Protein AF-A0A5Q4GK73-F1 (afdb_monomer_lite)

Foldseek 3Di:
DDDDDDPDDDPPPDDPPPVVLVVVPPPAPPDQKWKKKWFWADEQWKIKIKIKTFFQDPQLLDAWKFWFAPQWTDIAHDDFLPPLPPGRHFFHKKKKKKWAQPLAFLCQFQPCQQFFAAQAPPPPRNDALVVQLPQCCRNVVVVHRGAGTAGCQQAPDARLDHDLRRGDDPVVQVVCLVSRHKMKMWMDTLHQCALQQFIFIWIHHNGTGGADWFGFKDFWDADTNGGTQKFFACQQPPLRFDFQVLCSVPVPLAPSQNRPVCCVVCGVPGRHSAAEPVGMDGDDCVRQNDHRGIGRRMYGDHIDHPRGQKRKHWDDDPRMIIMMIMGTQCPVGSRDDHHDAQGKMWMKMKIDSGGPPQRIFIFFTAIEHRDDDCVRVVHDNLRYDYHHYDDDDDDPRVPTDMDITMTGRQASNHSNCCCDPVNVCNVCSSVSNHHCCVPPVPDRSVNNVVNSSPD

pLDDT: mean 89.66, std 16.91, range [24.12, 98.88]

Sequence (455 aa):
MAGFAGVGTWIGFAPPRDEKVLRVHQWLPEELVVDLQVQTAFNDREIFLRFQWDQPHPGGWYHDLLVFQHGRWQRYSAPAPWVVQGQSGFHEDRLSFMLDDGSVKGFANFAGWLTQHAGIRSNPDAVSREEVQAHPWLGQTLGRSDLRKYLPQSREGLWWAGAWDQVRPQQELERLKADGVFLDLIIWRAHRGNAMEYGTDHWILDYRHTDQGTIAYRGQSWDESEGPQYMFDPEVVRRGALDIHKIYENPLNYRQDLFYRDRANWLGEHEPYFLHEDFLVPFDPEIAQWEGAAIPATVLRMPEGSVGAWRARGIWQDGQWIVEMSRKLDTEHDDDKQLQPGGIYTWSPAVHHGSNRRWHWVAYPYQLGLGPSAEQAGVEPQQYVRAVPFSGDSPAWDSIPSKTIPLIYPGIIDWTWLTSENHHGYREVREDALSIWDWHDEDPQRLAELFLMLK

Structure (mmCIF, N/CA/C/O backbone):
data_AF-A0A5Q4GK73-F1
#
_entry.id   AF-A0A5Q4GK73-F1
#
loop_
_atom_site.group_PDB
_atom_site.id
_atom_site.type_symbol
_atom_site.label_atom_id
_atom_site.label_alt_id
_atom_site.label_comp_id
_atom_site.label_asym_id
_atom_site.label_entity_id
_atom_site.label_seq_id
_atom_site.pdbx_PDB_ins_code
_atom_site.Cartn_x
_atom_site.Cartn_y
_atom_site.Cartn_z
_atom_site.occupancy
_atom_site.B_iso_or_equiv
_atom_site.auth_seq_id
_atom_site.auth_comp_id
_atom_site.auth_asym_id
_atom_site.auth_atom_id
_atom_site.pdbx_PDB_model_num
ATOM 1 N N . MET A 1 1 ? -50.775 10.727 26.004 1.00 35.53 1 MET A N 1
ATOM 2 C CA . MET A 1 1 ? -51.112 12.001 25.324 1.00 35.53 1 MET A CA 1
ATOM 3 C C . MET A 1 1 ? -50.297 13.081 26.017 1.00 35.53 1 MET A C 1
ATOM 5 O O . MET A 1 1 ? -50.452 13.183 27.220 1.00 35.53 1 MET A O 1
ATOM 9 N N . ALA A 1 2 ? -49.366 13.834 25.442 1.00 27.62 2 ALA A N 1
ATOM 10 C CA . ALA A 1 2 ? -48.921 14.131 24.076 1.00 27.62 2 ALA A CA 1
ATOM 11 C C . ALA A 1 2 ? -47.399 13.825 23.988 1.00 27.62 2 ALA A C 1
ATOM 13 O O . ALA A 1 2 ? -46.749 13.792 25.022 1.00 27.62 2 ALA A O 1
ATOM 14 N N . GLY A 1 3 ? -46.752 13.484 22.873 1.00 25.59 3 GLY A N 1
ATOM 15 C CA . GLY A 1 3 ? -46.883 13.993 21.510 1.00 25.59 3 GLY A CA 1
ATOM 16 C C . GLY A 1 3 ? -45.679 14.896 21.199 1.00 25.59 3 GLY A C 1
ATOM 17 O O . GLY A 1 3 ? -45.853 16.105 21.115 1.00 25.59 3 GLY A O 1
ATOM 18 N N . PHE A 1 4 ? -44.468 14.329 21.092 1.00 28.77 4 PHE A N 1
ATOM 19 C CA . PHE A 1 4 ? -43.287 15.033 20.573 1.00 28.77 4 PHE A CA 1
ATOM 20 C C . PHE A 1 4 ? -43.313 14.955 19.045 1.00 28.77 4 PHE A C 1
ATOM 22 O O . PHE A 1 4 ? -43.225 13.870 18.474 1.00 28.77 4 PHE A O 1
ATOM 29 N N . ALA A 1 5 ? -43.484 16.104 18.396 1.00 28.97 5 ALA A N 1
ATOM 30 C CA . ALA A 1 5 ? -43.473 16.251 16.950 1.00 28.97 5 ALA A CA 1
ATOM 31 C C . ALA A 1 5 ? -42.197 16.987 16.510 1.00 28.97 5 ALA A C 1
ATOM 33 O O . ALA A 1 5 ? -41.953 18.104 16.952 1.00 28.97 5 ALA A O 1
ATOM 34 N N . GLY A 1 6 ? -41.434 16.332 15.629 1.00 26.20 6 GLY A N 1
ATOM 35 C CA . GLY A 1 6 ? -40.721 16.913 14.485 1.00 26.20 6 GLY A CA 1
ATOM 36 C C . GLY A 1 6 ? -39.629 17.955 14.732 1.00 26.20 6 GLY A C 1
ATOM 37 O O . GLY A 1 6 ? -39.913 19.148 14.780 1.00 26.20 6 GLY A O 1
ATOM 38 N N . VAL A 1 7 ? -38.365 17.523 14.678 1.00 30.50 7 VAL A N 1
ATOM 39 C CA . VAL A 1 7 ? -37.250 18.384 14.250 1.00 30.50 7 VAL A CA 1
ATOM 40 C C . VAL A 1 7 ? -36.969 18.056 12.784 1.00 30.50 7 VAL A C 1
ATOM 42 O O . VAL A 1 7 ? -36.183 17.174 12.461 1.00 30.50 7 VAL A O 1
ATOM 45 N N . GLY A 1 8 ? -37.713 18.712 11.896 1.00 25.25 8 GLY A N 1
ATOM 46 C CA . GLY A 1 8 ? -37.496 18.674 10.455 1.00 25.25 8 GLY A CA 1
ATOM 47 C C . GLY A 1 8 ? -36.716 19.901 9.983 1.00 25.25 8 GLY A C 1
ATOM 48 O O . GLY A 1 8 ? -36.991 21.018 10.412 1.00 25.25 8 GLY A O 1
ATOM 49 N N . THR A 1 9 ? -35.796 19.652 9.048 1.00 29.17 9 THR A N 1
ATOM 50 C CA . THR A 1 9 ? -35.299 20.567 8.001 1.00 29.17 9 THR A CA 1
ATOM 51 C C . THR A 1 9 ? -34.646 21.886 8.427 1.00 29.17 9 THR A C 1
ATOM 53 O O . THR A 1 9 ? -35.317 22.902 8.567 1.00 29.17 9 THR A O 1
ATOM 56 N N . TRP A 1 10 ? -33.309 21.899 8.426 1.00 24.84 10 TRP A N 1
ATOM 57 C CA . TRP A 1 10 ? -32.500 23.097 8.157 1.00 24.84 10 TRP A CA 1
ATOM 58 C C . TRP A 1 10 ? -31.378 22.758 7.163 1.00 24.84 10 TRP A C 1
ATOM 60 O O . TRP A 1 10 ? -30.198 22.751 7.495 1.00 24.84 10 TRP A O 1
ATOM 70 N N . ILE A 1 11 ? -31.762 22.445 5.922 1.00 32.88 11 ILE A N 1
ATOM 71 C CA . ILE A 1 11 ? -30.875 22.573 4.759 1.00 32.88 11 ILE A CA 1
ATOM 72 C C . ILE A 1 11 ? -31.199 23.935 4.160 1.00 32.88 11 ILE A C 1
ATOM 74 O O . ILE A 1 11 ? -32.281 24.138 3.614 1.00 32.88 11 ILE A O 1
ATOM 78 N N . GLY A 1 12 ? -30.289 24.887 4.303 1.00 28.30 12 GLY A N 1
ATOM 79 C CA . GLY A 1 12 ? -30.524 26.229 3.797 1.00 28.30 12 GLY A CA 1
ATOM 80 C C . GLY A 1 12 ? -29.383 27.162 4.121 1.00 28.30 12 GLY A C 1
ATOM 81 O O . GLY A 1 12 ? -29.591 28.083 4.884 1.00 28.30 12 GLY A O 1
ATOM 82 N N . PHE A 1 13 ? -28.195 26.857 3.600 1.00 24.12 13 PHE A N 1
ATOM 83 C CA . PHE A 1 13 ? -27.192 27.789 3.072 1.00 24.12 13 PHE A CA 1
ATOM 84 C C . PHE A 1 13 ? -26.038 26.919 2.561 1.00 24.12 13 PHE A C 1
ATOM 86 O O . PHE A 1 13 ? -25.031 26.726 3.234 1.00 24.12 13 PHE A O 1
ATOM 93 N N . ALA A 1 14 ? -26.216 26.335 1.373 1.00 28.94 14 ALA A N 1
ATOM 94 C CA . ALA A 1 14 ? -25.060 25.896 0.606 1.00 28.94 14 ALA A CA 1
ATOM 95 C C . ALA A 1 14 ? -24.263 27.168 0.264 1.00 28.94 14 ALA A C 1
ATOM 97 O O . ALA A 1 14 ? -24.859 28.093 -0.309 1.00 28.94 14 ALA A O 1
ATOM 98 N N . PRO A 1 15 ? -22.975 27.280 0.633 1.00 28.14 15 PRO A N 1
ATOM 99 C CA . PRO A 1 15 ? -22.150 28.363 0.123 1.00 28.14 15 PRO A CA 1
ATOM 100 C C . PRO A 1 15 ? -22.179 28.319 -1.416 1.00 28.14 15 PRO A C 1
ATOM 102 O O . PRO A 1 15 ? -22.385 27.248 -2.001 1.00 28.14 15 PRO A O 1
ATOM 105 N N . PRO A 1 16 ? -22.061 29.473 -2.093 1.00 26.88 16 PRO A N 1
ATOM 106 C CA . PRO A 1 16 ? -22.139 29.522 -3.545 1.00 26.88 16 PRO A CA 1
ATOM 107 C C . PRO A 1 16 ? -21.134 28.536 -4.142 1.00 26.88 16 PRO A C 1
ATOM 109 O O . PRO A 1 16 ? -19.975 28.509 -3.736 1.00 26.88 16 PRO A O 1
ATOM 112 N N . ARG A 1 17 ? -21.605 27.720 -5.095 1.00 38.94 17 ARG A N 1
ATOM 113 C CA . ARG A 1 17 ? -20.777 26.845 -5.933 1.00 38.94 17 ARG A CA 1
ATOM 114 C C . ARG A 1 17 ? -19.777 27.718 -6.685 1.00 38.94 17 ARG A C 1
ATOM 116 O O . ARG A 1 17 ? -20.075 28.208 -7.772 1.00 38.94 17 ARG A O 1
ATOM 123 N N . ASP A 1 18 ? -18.626 27.975 -6.084 1.00 31.75 18 ASP A N 1
ATOM 124 C CA . ASP A 1 18 ? -17.576 28.741 -6.731 1.00 31.75 18 ASP A CA 1
ATOM 125 C C . ASP A 1 18 ? -16.887 27.820 -7.742 1.00 31.75 18 ASP A C 1
ATOM 127 O O . ASP A 1 18 ? -16.020 27.011 -7.407 1.00 31.75 18 ASP A O 1
ATOM 131 N N . GLU A 1 19 ? -17.308 27.912 -9.007 1.00 33.81 19 GLU A N 1
ATOM 132 C CA . GLU A 1 19 ? -16.742 27.154 -10.131 1.00 33.81 19 GLU A CA 1
ATOM 133 C C . GLU A 1 19 ? -15.212 27.298 -10.246 1.00 33.81 19 GLU A C 1
ATOM 135 O O . GLU A 1 19 ? -14.574 26.515 -10.950 1.00 33.81 19 GLU A O 1
ATOM 140 N N . LYS A 1 20 ? -14.593 28.282 -9.578 1.00 32.28 20 LYS A N 1
ATOM 141 C CA . LYS A 1 20 ? -13.135 28.448 -9.554 1.00 32.28 20 LYS A CA 1
ATOM 142 C C . LYS A 1 20 ? -12.406 27.456 -8.648 1.00 32.28 20 LYS A C 1
ATOM 144 O O . LYS A 1 20 ? -11.287 27.090 -9.002 1.00 32.28 20 LYS A O 1
ATOM 149 N N . VAL A 1 21 ? -13.007 26.981 -7.554 1.00 37.19 21 VAL A N 1
ATOM 150 C CA . VAL A 1 21 ? -12.372 25.976 -6.672 1.00 37.19 21 VAL A CA 1
ATOM 151 C C . VAL A 1 21 ? -12.308 24.613 -7.376 1.00 37.19 21 VAL A C 1
ATOM 153 O O . VAL A 1 21 ? -11.301 23.913 -7.305 1.00 37.19 21 VAL A O 1
ATOM 156 N N . LEU A 1 22 ? -13.308 24.307 -8.210 1.00 34.94 22 LEU A N 1
ATOM 157 C CA . LEU A 1 22 ? -13.342 23.101 -9.048 1.00 34.94 22 LEU A CA 1
ATOM 158 C C . LEU A 1 22 ? -12.322 23.110 -10.204 1.00 34.94 22 LEU A C 1
ATOM 160 O O . LEU A 1 22 ? -11.989 22.055 -10.739 1.00 34.94 22 LEU A O 1
ATOM 164 N N . ARG A 1 23 ? -11.777 24.271 -10.598 1.00 32.06 23 ARG A N 1
ATOM 165 C CA . ARG A 1 23 ? -10.840 24.366 -11.738 1.00 32.06 23 ARG A CA 1
ATOM 166 C C . ARG A 1 23 ? -9.392 23.994 -11.415 1.00 32.06 23 ARG A C 1
ATOM 168 O O . ARG A 1 23 ? -8.597 23.888 -12.345 1.00 32.06 23 ARG A O 1
ATOM 175 N N . VAL A 1 24 ? -9.029 23.774 -10.149 1.00 38.16 24 VAL A N 1
ATOM 176 C CA . VAL A 1 24 ? -7.639 23.431 -9.778 1.00 38.16 24 VAL A CA 1
ATOM 177 C C . VAL A 1 24 ? -7.364 21.920 -9.877 1.00 38.16 24 VAL A C 1
ATOM 179 O O . VAL A 1 24 ? -6.204 21.504 -9.913 1.00 38.16 24 VAL A O 1
ATOM 182 N N . HIS A 1 25 ? -8.388 21.068 -9.998 1.00 46.69 25 HIS A N 1
ATOM 183 C CA . HIS A 1 25 ? -8.210 19.614 -9.955 1.00 46.69 25 HIS A CA 1
ATOM 184 C C . HIS A 1 25 ? -8.991 18.887 -11.060 1.00 46.69 25 HIS A C 1
ATOM 186 O O . HIS A 1 25 ? -10.019 18.279 -10.797 1.00 46.69 25 HIS A O 1
ATOM 192 N N . GLN A 1 26 ? -8.431 18.820 -12.275 1.00 46.47 26 GLN A N 1
ATOM 193 C CA . GLN A 1 26 ? -8.836 17.858 -13.328 1.00 46.47 26 GLN A CA 1
ATOM 194 C C . GLN A 1 26 ? -8.572 16.375 -12.942 1.00 46.47 26 GLN A C 1
ATOM 196 O O . GLN A 1 26 ? -8.432 15.518 -13.805 1.00 46.47 26 GLN A O 1
ATOM 201 N N . TRP A 1 27 ? -8.439 16.086 -11.644 1.00 53.72 27 TRP A N 1
ATOM 202 C CA . TRP A 1 27 ? -7.951 14.833 -11.055 1.00 53.72 27 TRP A CA 1
ATOM 203 C C . TRP A 1 27 ? -8.825 14.327 -9.908 1.00 53.72 27 TRP A C 1
ATOM 205 O O . TRP A 1 27 ? -8.494 13.306 -9.306 1.00 53.72 27 TRP A O 1
ATOM 215 N N . LEU A 1 28 ? -9.879 15.066 -9.546 1.00 62.06 28 LEU A N 1
ATOM 216 C CA . LEU A 1 28 ? -10.876 14.537 -8.625 1.00 62.06 28 LEU A CA 1
ATOM 217 C C . LEU A 1 28 ? -11.542 13.348 -9.320 1.00 62.06 28 LEU A C 1
ATOM 219 O O . LEU A 1 28 ? -11.953 13.502 -10.473 1.00 62.06 28 LEU A O 1
ATOM 223 N N . PRO A 1 29 ? -11.609 12.174 -8.674 1.00 65.50 29 PRO A N 1
ATOM 224 C CA . PRO A 1 29 ? -12.379 11.083 -9.235 1.00 65.50 29 PRO A CA 1
ATOM 225 C C . PRO A 1 29 ? -13.833 11.532 -9.414 1.00 65.50 29 PRO A C 1
ATOM 227 O O . PRO A 1 29 ? -14.374 12.240 -8.563 1.00 65.50 29 PRO A O 1
ATOM 230 N N . GLU A 1 30 ? -14.445 11.146 -10.535 1.00 75.38 30 GLU A N 1
ATOM 231 C CA . GLU A 1 30 ? -15.860 11.438 -10.800 1.00 75.38 30 GLU A CA 1
ATOM 232 C C . GLU A 1 30 ? -16.758 10.781 -9.742 1.00 75.38 30 GLU A C 1
ATOM 234 O O . GLU A 1 30 ? -17.753 11.361 -9.309 1.00 75.38 30 GLU A O 1
ATOM 239 N N . GLU A 1 31 ? -16.355 9.598 -9.279 1.00 86.62 31 GLU A N 1
ATOM 240 C CA . GLU A 1 31 ? -17.009 8.847 -8.216 1.00 86.62 31 GLU A CA 1
ATOM 241 C C . GLU A 1 31 ? -16.446 9.246 -6.849 1.00 86.62 31 GLU A C 1
ATOM 243 O O . GLU A 1 31 ? -15.257 9.089 -6.565 1.00 86.62 31 GLU A O 1
ATOM 248 N N . LEU A 1 32 ? -17.308 9.747 -5.966 1.00 88.88 32 LEU A N 1
ATOM 249 C CA . LEU A 1 32 ? -16.928 10.089 -4.591 1.00 88.88 32 LEU A CA 1
ATOM 250 C C . LEU A 1 32 ? -17.062 8.911 -3.627 1.00 88.88 32 LEU A C 1
ATOM 252 O O . LEU A 1 32 ? -16.509 8.960 -2.528 1.00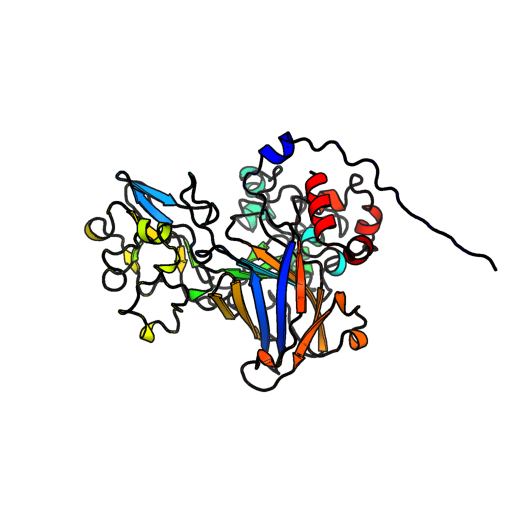 88.88 32 LEU A O 1
ATOM 256 N N . VAL A 1 33 ? -17.752 7.854 -4.051 1.00 92.56 33 VAL A N 1
ATOM 257 C CA . VAL A 1 33 ? -17.940 6.620 -3.296 1.00 92.56 33 VAL A CA 1
ATOM 258 C C . VAL A 1 33 ? -17.665 5.437 -4.211 1.00 92.56 33 VAL A C 1
ATOM 260 O O . VAL A 1 33 ? -18.129 5.423 -5.346 1.00 92.56 33 VAL A O 1
ATOM 263 N N . VAL A 1 34 ? -16.920 4.461 -3.701 1.00 94.12 34 VAL A N 1
ATOM 264 C CA . VAL A 1 34 ? -16.666 3.173 -4.354 1.00 94.12 34 VAL A CA 1
ATOM 265 C C . VAL A 1 34 ? -17.059 2.064 -3.392 1.00 94.12 34 VAL A C 1
ATOM 267 O O . VAL A 1 34 ? -16.693 2.101 -2.218 1.00 94.12 34 VAL A O 1
ATOM 270 N N . ASP A 1 35 ? -17.768 1.060 -3.894 1.00 96.94 35 ASP A N 1
ATOM 271 C CA . ASP A 1 35 ? -18.137 -0.114 -3.113 1.00 96.94 35 ASP A CA 1
ATOM 272 C C . ASP A 1 35 ? -17.011 -1.154 -3.124 1.00 96.94 35 ASP A C 1
ATOM 274 O O . ASP A 1 35 ? -16.580 -1.636 -4.174 1.00 96.94 35 ASP A O 1
ATOM 278 N N . LEU A 1 36 ? -16.552 -1.532 -1.932 1.00 98.50 36 LEU A N 1
ATOM 279 C CA . LEU A 1 36 ? -15.603 -2.616 -1.721 1.00 98.50 36 LEU A CA 1
ATOM 280 C C . LEU A 1 36 ? -16.336 -3.837 -1.171 1.00 98.50 36 LEU A C 1
ATOM 282 O O . LEU A 1 36 ? -16.802 -3.839 -0.032 1.00 98.50 36 LEU A O 1
ATOM 286 N N . GLN A 1 37 ? -16.403 -4.902 -1.956 1.00 98.69 37 GLN A N 1
ATOM 287 C CA . GLN A 1 37 ? -16.862 -6.201 -1.484 1.00 98.69 37 GLN A CA 1
ATOM 288 C C . GLN A 1 37 ? -15.730 -6.911 -0.748 1.00 98.69 37 GLN A C 1
ATOM 290 O O . GLN A 1 37 ? -14.603 -6.982 -1.242 1.00 98.69 37 GLN A O 1
ATOM 295 N N . VAL A 1 38 ? -16.038 -7.437 0.434 1.00 98.75 38 VAL A N 1
ATOM 296 C CA . VAL A 1 38 ? -15.070 -8.065 1.331 1.00 98.75 38 VAL A CA 1
ATOM 297 C C . VAL A 1 38 ? -15.601 -9.407 1.808 1.00 98.75 38 VAL A C 1
ATOM 299 O O . VAL A 1 38 ? -16.706 -9.502 2.343 1.00 98.75 38 VAL A O 1
ATOM 302 N N . GLN A 1 39 ? -14.777 -10.437 1.673 1.00 98.81 39 GLN A N 1
ATOM 303 C CA . GLN A 1 39 ? -14.977 -11.748 2.277 1.00 98.81 39 GLN A CA 1
ATOM 304 C C . GLN A 1 39 ? -13.774 -12.045 3.166 1.00 98.81 39 GLN A C 1
ATOM 306 O O . GLN A 1 39 ? -12.632 -11.902 2.728 1.00 98.81 39 GLN A O 1
ATOM 311 N N . THR A 1 40 ? -14.007 -12.469 4.406 1.00 98.75 40 THR A N 1
ATOM 312 C CA . THR A 1 40 ? -12.922 -12.828 5.324 1.00 98.75 40 THR A CA 1
ATOM 313 C C . THR A 1 40 ? -13.142 -14.212 5.913 1.00 98.75 40 THR A C 1
ATOM 315 O O . THR A 1 40 ? -14.254 -14.609 6.272 1.00 98.75 40 THR A O 1
ATOM 318 N N . ALA A 1 41 ? -12.061 -14.975 6.000 1.00 98.81 41 ALA A N 1
ATOM 319 C CA . ALA A 1 41 ? -12.057 -16.326 6.532 1.00 98.81 41 ALA A CA 1
ATOM 320 C C . ALA A 1 41 ? -10.757 -16.578 7.296 1.00 98.81 41 ALA A C 1
ATOM 322 O O . ALA A 1 41 ? -9.761 -15.897 7.071 1.00 98.81 41 ALA A O 1
ATOM 323 N N . PHE A 1 42 ? -10.749 -17.542 8.207 1.00 98.75 42 PHE A N 1
ATOM 324 C CA . PHE A 1 42 ? -9.525 -17.940 8.901 1.00 98.75 42 PHE A CA 1
ATOM 325 C C . PHE A 1 42 ? -9.545 -19.429 9.245 1.00 98.75 42 PHE A C 1
ATOM 327 O O . PHE A 1 42 ? -10.612 -20.029 9.397 1.00 98.75 42 PHE A O 1
ATOM 334 N N . ASN A 1 43 ? -8.364 -20.023 9.362 1.00 98.06 43 ASN A N 1
ATOM 335 C CA . ASN A 1 43 ? -8.178 -21.367 9.905 1.00 98.06 43 ASN A CA 1
ATOM 336 C C . ASN A 1 43 ? -7.317 -21.289 11.180 1.00 98.06 43 ASN A C 1
ATOM 338 O O . ASN A 1 43 ? -7.209 -20.239 11.807 1.00 98.06 43 ASN A O 1
ATOM 342 N N . ASP A 1 44 ? -6.725 -22.400 11.601 1.00 96.19 44 ASP A N 1
ATOM 343 C CA . ASP A 1 44 ? -5.872 -22.466 12.791 1.00 96.19 44 ASP A CA 1
ATOM 344 C C . ASP A 1 44 ? -4.510 -21.765 12.638 1.00 96.19 44 ASP A C 1
ATOM 346 O O . ASP A 1 44 ? -3.800 -21.598 13.628 1.00 96.19 44 ASP A O 1
ATOM 350 N N . ARG A 1 45 ? -4.140 -21.359 11.419 1.00 97.56 45 ARG A N 1
ATOM 351 C CA . ARG A 1 45 ? -2.811 -20.834 11.079 1.00 97.56 45 ARG A CA 1
ATOM 352 C C . ARG A 1 45 ? -2.845 -19.445 10.458 1.00 97.56 45 ARG A C 1
ATOM 354 O O . ARG A 1 45 ? -1.948 -18.654 10.726 1.00 97.56 45 ARG A O 1
ATOM 361 N N . GLU A 1 46 ? -3.837 -19.149 9.626 1.00 98.69 46 GLU A N 1
ATOM 362 C CA . GLU A 1 46 ? -3.848 -17.989 8.736 1.00 98.69 46 GLU A CA 1
ATOM 363 C C . GLU A 1 46 ? -5.215 -17.300 8.683 1.00 98.69 46 GLU A C 1
ATOM 365 O O . GLU A 1 46 ? -6.268 -17.927 8.848 1.00 98.69 46 GLU A O 1
ATOM 370 N N . ILE A 1 47 ? -5.182 -15.999 8.396 1.00 98.81 47 ILE A N 1
ATOM 371 C CA . ILE A 1 47 ? -6.337 -15.220 7.947 1.00 98.81 47 ILE A CA 1
ATOM 372 C C . ILE A 1 47 ? -6.273 -15.044 6.429 1.00 98.81 47 ILE A C 1
ATOM 374 O O . ILE A 1 47 ? -5.199 -14.865 5.855 1.00 98.81 47 ILE A O 1
ATOM 378 N N . PHE A 1 48 ? -7.440 -15.058 5.793 1.00 98.88 48 PHE A N 1
ATOM 379 C CA . PHE A 1 48 ? -7.644 -14.887 4.363 1.00 98.88 48 PHE A CA 1
ATOM 380 C C . PHE A 1 48 ? -8.653 -13.766 4.138 1.00 98.88 48 PHE A C 1
ATOM 382 O O . PHE A 1 48 ? -9.715 -13.733 4.768 1.00 98.88 48 PHE A O 1
ATOM 389 N N . LEU A 1 49 ? -8.337 -12.862 3.219 1.00 98.81 49 LEU A N 1
ATOM 390 C CA . LEU A 1 49 ? -9.197 -11.761 2.814 1.00 98.81 49 LEU A CA 1
ATOM 391 C C . LEU A 1 49 ? -9.316 -11.769 1.296 1.00 98.81 49 LEU A C 1
ATOM 393 O O . LEU A 1 49 ? -8.308 -11.839 0.596 1.00 98.81 49 LEU A O 1
ATOM 397 N N . ARG A 1 50 ? -10.541 -11.666 0.791 1.00 98.88 50 ARG A N 1
ATOM 398 C CA . ARG A 1 50 ? -10.816 -11.431 -0.622 1.00 98.88 50 ARG A CA 1
ATOM 399 C C . ARG A 1 50 ? -11.550 -10.114 -0.774 1.00 98.88 50 ARG A C 1
ATOM 401 O O . ARG A 1 50 ? -12.523 -9.847 -0.071 1.00 98.88 50 ARG A O 1
ATOM 408 N N . PHE A 1 51 ? -11.056 -9.318 -1.704 1.00 98.81 51 PHE A N 1
ATOM 409 C CA . PHE A 1 51 ? -11.537 -7.993 -2.032 1.00 98.81 51 PHE A CA 1
ATOM 410 C C . PHE A 1 51 ? -11.996 -7.962 -3.476 1.00 98.81 51 PHE A C 1
ATOM 412 O O . PHE A 1 51 ? -11.332 -8.534 -4.342 1.00 98.81 51 PHE A O 1
ATOM 419 N N . GLN A 1 52 ? -13.089 -7.259 -3.736 1.00 98.56 52 GLN A N 1
ATOM 420 C CA . GLN A 1 52 ? -13.536 -6.971 -5.088 1.00 98.56 52 GLN A CA 1
ATOM 421 C C . GLN A 1 52 ? -14.112 -5.560 -5.166 1.00 98.56 52 GLN A C 1
ATOM 423 O O . GLN A 1 52 ? -14.900 -5.169 -4.307 1.00 98.56 52 GLN A O 1
ATOM 428 N N . TRP A 1 53 ? -13.704 -4.790 -6.170 1.00 97.88 53 TRP A N 1
ATOM 429 C CA . TRP A 1 53 ? -14.243 -3.453 -6.428 1.00 97.88 53 TRP A CA 1
ATOM 430 C C . TRP A 1 53 ? -14.240 -3.150 -7.923 1.00 97.88 53 TRP A C 1
ATOM 432 O O . TRP A 1 53 ? -13.458 -3.730 -8.688 1.00 97.88 53 TRP A O 1
ATOM 442 N N . ASP A 1 54 ? -15.113 -2.229 -8.317 1.00 95.19 54 ASP A N 1
ATOM 443 C CA . ASP A 1 54 ? -15.195 -1.757 -9.691 1.00 95.19 54 ASP A CA 1
ATOM 444 C C . ASP A 1 54 ? -13.965 -0.923 -10.044 1.00 95.19 54 ASP A C 1
ATOM 446 O O . ASP A 1 54 ? -13.566 0.001 -9.338 1.00 95.19 54 ASP A O 1
ATOM 450 N N . GLN A 1 55 ? -13.356 -1.282 -11.165 1.00 90.88 55 GLN A N 1
ATOM 451 C CA . GLN A 1 55 ? -12.246 -0.583 -11.773 1.00 90.88 55 GLN A CA 1
ATOM 452 C C . GLN A 1 55 ? -12.398 -0.621 -13.295 1.00 90.88 55 GLN A C 1
ATOM 454 O O . GLN A 1 55 ? -11.764 -1.443 -13.961 1.00 90.88 55 GLN A O 1
ATOM 459 N N . PRO A 1 56 ? -13.231 0.247 -13.889 1.00 88.31 56 PRO A N 1
ATOM 460 C CA . PRO A 1 56 ? -13.566 0.150 -15.308 1.00 88.31 56 PRO A CA 1
ATOM 461 C C . PRO A 1 56 ? -12.362 0.389 -16.235 1.00 88.31 56 PRO A C 1
ATOM 463 O O . PRO A 1 56 ? -12.399 0.010 -17.406 1.00 88.31 56 PRO A O 1
ATOM 466 N N . HIS A 1 57 ? -11.282 0.985 -15.724 1.00 85.38 57 HIS A N 1
ATOM 467 C CA . HIS A 1 57 ? -10.083 1.292 -16.494 1.00 85.38 57 HIS A CA 1
ATOM 468 C C . HIS A 1 57 ? -9.009 0.197 -16.337 1.00 85.38 57 HIS A C 1
ATOM 470 O O . HIS A 1 57 ? -8.500 -0.009 -15.233 1.00 85.38 57 HIS A O 1
ATOM 476 N N . PRO A 1 58 ? -8.612 -0.492 -17.425 1.00 87.75 58 PRO A N 1
ATOM 477 C CA . PRO A 1 58 ? -7.509 -1.448 -17.385 1.00 87.75 58 PRO A CA 1
ATOM 478 C C . PRO A 1 58 ? -6.144 -0.745 -17.282 1.00 87.75 58 PRO A C 1
ATOM 480 O O . PRO A 1 58 ? -6.014 0.454 -17.522 1.00 87.75 58 PRO A O 1
ATOM 483 N N . GLY A 1 59 ? -5.093 -1.515 -16.986 1.00 88.12 59 GLY A N 1
ATOM 484 C CA . GLY A 1 59 ? -3.709 -1.025 -16.945 1.00 88.12 59 GLY A CA 1
ATOM 485 C C . GLY A 1 59 ? -3.219 -0.595 -15.562 1.00 88.12 59 GLY A C 1
ATOM 486 O O . GLY A 1 59 ? -2.083 -0.143 -15.430 1.00 88.12 59 GLY A O 1
ATOM 487 N N . GLY A 1 60 ? -4.022 -0.797 -14.516 1.00 90.50 60 GLY A N 1
ATOM 488 C CA . GLY A 1 60 ? -3.634 -0.544 -13.127 1.00 90.50 60 GLY A CA 1
ATOM 489 C C . GLY A 1 60 ? -2.407 -1.324 -12.638 1.00 90.50 60 GLY A C 1
ATOM 490 O O . GLY A 1 60 ? -1.848 -0.979 -11.603 1.00 90.50 60 GLY A O 1
ATOM 491 N N . TRP A 1 61 ? -1.952 -2.352 -13.363 1.00 93.25 61 TRP A N 1
ATOM 492 C CA . TRP A 1 61 ? -0.728 -3.106 -13.058 1.00 93.25 61 TRP A CA 1
ATOM 493 C C . TRP A 1 61 ? 0.547 -2.496 -13.650 1.00 93.25 61 TRP A C 1
ATOM 495 O O . TRP A 1 61 ? 1.634 -3.001 -13.378 1.00 93.25 61 TRP A O 1
ATOM 505 N N . TYR A 1 62 ? 0.471 -1.418 -14.432 1.00 92.56 62 TYR A N 1
ATOM 506 C CA . TYR A 1 62 ? 1.667 -0.683 -14.839 1.00 92.56 62 TYR A CA 1
ATOM 507 C C . TYR A 1 62 ? 2.101 0.314 -13.764 1.00 92.56 62 TYR A C 1
ATOM 509 O O . TYR A 1 62 ? 1.308 0.860 -12.998 1.00 92.56 62 TYR A O 1
ATOM 517 N N . HIS A 1 63 ? 3.399 0.575 -13.738 1.00 92.12 63 HIS A N 1
ATOM 518 C CA . HIS A 1 63 ? 4.013 1.632 -12.951 1.00 92.12 63 HIS A CA 1
ATOM 519 C C . HIS A 1 63 ? 4.975 2.394 -13.867 1.00 92.12 63 HIS A C 1
ATOM 521 O O . HIS A 1 63 ? 5.013 2.156 -15.072 1.00 92.12 63 HIS A O 1
ATOM 527 N N . ASP A 1 64 ? 5.721 3.341 -13.319 1.00 90.56 64 ASP A N 1
ATOM 528 C CA . ASP A 1 64 ? 6.585 4.200 -14.110 1.00 90.56 64 ASP A CA 1
ATOM 529 C C . ASP A 1 64 ? 7.578 3.460 -15.025 1.00 90.56 64 ASP A C 1
ATOM 531 O O . ASP A 1 64 ? 8.274 2.517 -14.639 1.00 90.56 64 ASP A O 1
ATOM 535 N N . LEU A 1 65 ? 7.647 3.945 -16.262 1.00 94.12 65 LEU A N 1
ATOM 536 C CA . LEU A 1 65 ? 8.488 3.412 -17.327 1.00 94.12 65 LEU A CA 1
ATOM 537 C C . LEU A 1 65 ? 9.586 4.424 -17.668 1.00 94.12 65 LEU A C 1
ATOM 539 O O . LEU A 1 65 ? 9.409 5.634 -17.542 1.00 94.12 65 LEU A O 1
ATOM 543 N N . LEU A 1 66 ? 10.727 3.934 -18.118 1.00 96.31 66 LEU A N 1
ATOM 544 C CA . LEU A 1 66 ? 11.766 4.690 -18.800 1.00 96.31 66 LEU A CA 1
ATOM 545 C C . LEU A 1 66 ? 11.539 4.460 -20.287 1.00 96.31 66 LEU A C 1
ATOM 547 O O . LEU A 1 66 ? 11.529 3.312 -20.725 1.00 96.31 66 LEU A O 1
ATOM 551 N N . VAL A 1 67 ? 11.282 5.528 -21.037 1.00 96.00 67 VAL A N 1
ATOM 552 C CA . VAL A 1 67 ? 10.850 5.448 -22.433 1.00 96.00 67 VAL A CA 1
ATOM 553 C C . VAL A 1 67 ? 11.797 6.229 -23.329 1.00 96.00 67 VAL A C 1
ATOM 555 O O . VAL A 1 67 ? 12.063 7.406 -23.074 1.00 96.00 67 VAL A O 1
ATOM 558 N N . PHE A 1 68 ? 12.286 5.590 -24.390 1.00 97.50 68 PHE A N 1
ATOM 559 C CA . PHE A 1 68 ? 13.102 6.245 -25.405 1.00 97.50 68 PHE A CA 1
ATOM 560 C C . PHE A 1 68 ? 12.213 6.874 -26.477 1.00 97.50 68 PHE A C 1
ATOM 562 O O . PHE A 1 68 ? 11.524 6.170 -27.217 1.00 97.50 68 PHE A O 1
ATOM 569 N N . GLN A 1 69 ? 12.229 8.203 -26.561 1.00 94.62 69 GLN A N 1
ATOM 570 C CA . GLN A 1 69 ? 11.519 8.951 -27.595 1.00 94.62 69 GLN A CA 1
ATOM 571 C C . GLN A 1 69 ? 12.267 10.213 -27.991 1.00 94.62 69 GLN A C 1
ATOM 573 O O . GLN A 1 69 ? 12.853 10.892 -27.143 1.00 94.62 69 GLN A O 1
ATOM 578 N N . HIS A 1 70 ? 12.184 10.570 -29.270 1.00 93.75 70 HIS A N 1
ATOM 579 C CA . HIS A 1 70 ? 12.827 11.763 -29.826 1.00 93.75 70 HIS A CA 1
ATOM 580 C C . HIS A 1 70 ? 14.339 11.818 -29.535 1.00 93.75 70 HIS A C 1
ATOM 582 O O . HIS A 1 70 ? 14.895 12.884 -29.273 1.00 93.75 70 HIS A O 1
ATOM 588 N N . GLY A 1 71 ? 15.003 10.659 -29.568 1.00 95.00 71 GLY A N 1
ATOM 589 C CA . GLY A 1 71 ? 16.452 10.551 -29.384 1.00 95.00 71 GLY A CA 1
ATOM 590 C C . GLY A 1 71 ? 16.944 10.613 -27.935 1.00 95.00 71 GLY A C 1
ATOM 591 O O . GLY A 1 71 ? 18.145 10.775 -27.734 1.00 95.00 71 GLY A O 1
ATOM 592 N N . ARG A 1 72 ? 16.057 10.500 -26.938 1.00 96.31 72 ARG A N 1
ATOM 593 C CA . ARG A 1 72 ? 16.425 10.544 -25.514 1.00 96.31 72 ARG A CA 1
ATOM 594 C C . ARG A 1 72 ? 15.539 9.668 -24.633 1.00 96.31 72 ARG A C 1
ATOM 596 O O . ARG A 1 72 ? 14.368 9.440 -24.948 1.00 96.31 72 ARG A O 1
ATOM 603 N N . TRP A 1 73 ? 16.078 9.234 -23.498 1.00 97.12 73 TRP A N 1
ATOM 604 C CA . TRP A 1 73 ? 15.321 8.540 -22.459 1.00 97.12 73 TRP A CA 1
ATOM 605 C C . TRP A 1 73 ? 14.556 9.526 -21.584 1.00 97.12 73 TRP A C 1
ATOM 607 O O . TRP A 1 73 ? 15.061 10.575 -21.194 1.00 97.12 73 TRP A O 1
ATOM 617 N N . GLN A 1 74 ? 13.310 9.196 -21.267 1.00 94.38 74 GLN A N 1
ATOM 618 C CA . GLN A 1 74 ? 12.435 10.017 -20.439 1.00 94.38 74 GLN A CA 1
ATOM 619 C C . GLN A 1 74 ? 11.695 9.127 -19.447 1.00 94.38 74 GLN A C 1
ATOM 621 O O . GLN A 1 74 ? 11.221 8.049 -19.799 1.00 94.38 74 GLN A O 1
ATOM 626 N N . ARG A 1 75 ? 11.538 9.587 -18.203 1.00 91.88 75 ARG A N 1
ATOM 627 C CA . ARG A 1 75 ? 10.718 8.875 -17.220 1.00 91.88 75 ARG A CA 1
ATOM 628 C C . ARG A 1 75 ? 9.249 9.217 -17.405 1.00 91.88 75 ARG A C 1
ATOM 630 O O . ARG A 1 75 ? 8.815 10.348 -17.206 1.00 91.88 75 ARG A O 1
ATOM 637 N N . TYR A 1 76 ? 8.491 8.195 -17.742 1.00 88.75 76 TYR A N 1
ATOM 638 C CA . TYR A 1 76 ? 7.050 8.178 -17.867 1.00 88.75 76 TYR A CA 1
ATOM 639 C C . TYR A 1 76 ? 6.484 7.756 -16.512 1.00 88.75 76 TYR A C 1
ATOM 641 O O . TYR A 1 76 ? 6.232 6.584 -16.250 1.00 88.75 76 TYR A O 1
ATOM 649 N N . SER A 1 77 ? 6.338 8.722 -15.610 1.00 82.06 77 SER A N 1
ATOM 650 C CA . SER A 1 77 ? 5.776 8.525 -14.267 1.00 82.06 77 SER A CA 1
ATOM 651 C C . SER A 1 77 ? 4.532 9.368 -14.087 1.00 82.06 77 SER A C 1
ATOM 653 O O . SER A 1 77 ? 4.486 10.430 -14.697 1.00 82.06 77 SER A O 1
ATOM 655 N N . ALA A 1 78 ? 3.620 8.942 -13.203 1.00 68.31 78 ALA A N 1
ATOM 656 C CA . ALA A 1 78 ? 2.511 9.732 -12.657 1.00 68.31 78 ALA A CA 1
ATOM 657 C C . ALA A 1 78 ? 1.989 10.791 -13.646 1.00 68.31 78 ALA A C 1
ATOM 659 O O . ALA A 1 78 ? 2.448 11.935 -13.675 1.00 68.31 78 ALA A O 1
ATOM 660 N N . PRO A 1 79 ? 0.996 10.376 -14.425 1.00 63.69 79 PRO A N 1
ATOM 661 C CA . PRO A 1 79 ? -0.313 10.255 -13.803 1.00 63.69 79 PRO A CA 1
ATOM 662 C C . PRO A 1 79 ? -0.963 8.889 -13.978 1.00 63.69 79 PRO A C 1
ATOM 664 O O . PRO A 1 79 ? -0.336 7.948 -14.441 1.00 63.69 79 PRO A O 1
ATOM 667 N N . ALA A 1 80 ? -2.210 8.805 -13.522 1.00 58.41 80 ALA A N 1
ATOM 668 C CA . ALA A 1 80 ? -3.119 7.697 -13.747 1.00 58.41 80 ALA A CA 1
ATOM 669 C C . ALA A 1 80 ? -3.017 7.108 -15.170 1.00 58.41 80 ALA A C 1
ATOM 671 O O . ALA A 1 80 ? -3.107 7.875 -16.133 1.00 58.41 80 ALA A O 1
ATOM 672 N N . PRO A 1 81 ? -2.869 5.774 -15.316 1.00 52.16 81 PRO A N 1
ATOM 673 C CA . PRO A 1 81 ? -2.587 5.139 -16.604 1.00 52.16 81 PRO A CA 1
ATOM 674 C C . PRO A 1 81 ? -3.727 5.226 -17.639 1.00 52.16 81 PRO A C 1
ATOM 676 O O . PRO A 1 81 ? -3.523 4.885 -18.799 1.00 52.16 81 PRO A O 1
ATOM 679 N N . TRP A 1 82 ? -4.905 5.732 -17.263 1.00 57.06 82 TRP A N 1
ATOM 680 C CA . TRP A 1 82 ? -6.059 5.982 -18.147 1.00 57.06 82 TRP A CA 1
ATOM 681 C C . TRP A 1 82 ? -6.288 7.462 -18.482 1.00 57.06 82 TRP A C 1
ATOM 683 O O . TRP A 1 82 ? -7.269 7.798 -19.147 1.00 57.06 82 TRP A O 1
ATOM 693 N N . VAL A 1 83 ? -5.404 8.374 -18.070 1.00 56.41 83 VAL A N 1
ATOM 694 C CA . VAL A 1 83 ? -5.454 9.773 -18.523 1.00 56.41 83 VAL A CA 1
ATOM 695 C C . VAL A 1 83 ? -4.721 9.875 -19.859 1.00 56.41 83 VAL A C 1
ATOM 697 O O . VAL A 1 83 ? -3.535 10.175 -19.923 1.00 56.41 83 VAL A O 1
ATOM 700 N N . VAL A 1 84 ? -5.444 9.595 -20.947 1.00 44.81 84 VAL A N 1
ATOM 701 C CA . VAL A 1 84 ? -4.869 9.442 -22.299 1.00 44.81 84 VAL A CA 1
ATOM 702 C C . VAL A 1 84 ? -4.615 10.784 -23.015 1.00 44.81 84 VAL A C 1
ATOM 704 O O . VAL A 1 84 ? -3.941 10.823 -24.041 1.00 44.81 84 VAL A O 1
ATOM 707 N N . GLN A 1 85 ? -5.080 11.927 -22.496 1.00 46.12 85 GLN A N 1
ATOM 708 C CA . GLN A 1 85 ? -4.835 13.224 -23.147 1.00 46.12 85 GLN A CA 1
ATOM 709 C C . GLN A 1 85 ? -3.711 14.028 -22.486 1.00 46.12 85 GLN A C 1
ATOM 711 O O . GLN A 1 85 ? -3.859 14.573 -21.395 1.00 46.12 85 GLN A O 1
ATOM 716 N N . GLY A 1 86 ? -2.594 14.151 -23.210 1.00 48.34 86 GLY A N 1
ATOM 717 C CA . GLY A 1 86 ? -1.507 15.086 -22.909 1.00 48.34 86 GLY A CA 1
ATOM 718 C C . GLY A 1 86 ? -0.537 14.650 -21.811 1.00 48.34 86 GLY A C 1
ATOM 719 O O . GLY A 1 86 ? 0.329 15.444 -21.447 1.00 48.34 86 GLY A O 1
ATOM 720 N N . GLN A 1 87 ? -0.658 13.429 -21.279 1.00 54.94 87 GLN A N 1
ATOM 721 C CA . GLN A 1 87 ? 0.185 12.938 -20.186 1.00 54.94 87 GLN A CA 1
ATOM 722 C C . GLN A 1 87 ? 0.754 11.558 -20.503 1.00 54.94 87 GLN A C 1
ATOM 724 O O . GLN A 1 87 ? 0.159 10.799 -21.260 1.00 54.94 87 GLN A O 1
ATOM 729 N N . SER A 1 88 ? 1.946 11.280 -19.976 1.00 58.97 88 SER A N 1
ATOM 730 C CA . SER A 1 88 ? 2.815 10.212 -20.473 1.00 58.97 88 SER A CA 1
ATOM 731 C C . SER A 1 88 ? 3.074 9.073 -19.478 1.00 58.97 88 SER A C 1
ATOM 733 O O . SER A 1 88 ? 3.808 8.158 -19.807 1.00 58.97 88 SER A O 1
ATOM 735 N N . GLY A 1 89 ? 2.555 9.112 -18.250 1.00 71.44 89 GLY A N 1
ATOM 736 C CA . GLY A 1 89 ? 2.972 8.199 -17.175 1.00 71.44 89 GLY A CA 1
ATOM 737 C C . GLY A 1 89 ? 1.991 7.081 -16.824 1.00 71.44 89 GLY A C 1
ATOM 738 O O . GLY A 1 89 ? 0.827 7.121 -17.200 1.00 71.44 89 GLY A O 1
ATOM 739 N N . PHE A 1 90 ? 2.475 6.121 -16.029 1.00 82.56 90 PHE A N 1
ATOM 740 C CA . PHE A 1 90 ? 1.664 5.081 -15.389 1.00 82.56 90 PHE A CA 1
ATOM 741 C C . PHE A 1 90 ? 1.905 5.126 -13.881 1.00 82.56 90 PHE A C 1
ATOM 743 O O . PHE A 1 90 ? 3.006 5.454 -13.415 1.00 82.56 90 PHE A O 1
ATOM 750 N N . HIS A 1 91 ? 0.886 4.780 -13.102 1.00 86.38 91 HIS A N 1
ATOM 751 C CA . HIS A 1 91 ? 1.024 4.537 -11.673 1.00 86.38 91 HIS A CA 1
ATOM 752 C C . HIS A 1 91 ? 0.021 3.468 -11.242 1.00 86.38 91 HIS A C 1
ATOM 754 O O . HIS A 1 91 ? -1.106 3.428 -11.724 1.00 86.38 91 HIS A O 1
ATOM 760 N N . GLU A 1 92 ? 0.463 2.591 -10.348 1.00 92.31 92 GLU A N 1
ATOM 761 C CA . GLU A 1 92 ? -0.249 1.348 -10.055 1.00 92.31 92 GLU A CA 1
ATOM 762 C C . GLU A 1 92 ? -1.498 1.555 -9.183 1.00 92.31 92 GLU A C 1
ATOM 764 O O . GLU A 1 92 ? -1.521 2.403 -8.271 1.00 92.31 92 GLU A O 1
ATOM 769 N N . ASP A 1 93 ? -2.486 0.693 -9.406 1.00 93.75 93 ASP A N 1
ATOM 770 C CA . ASP A 1 93 ? -3.604 0.473 -8.498 1.00 93.75 93 ASP A CA 1
ATOM 771 C C . ASP A 1 93 ? -3.133 -0.181 -7.206 1.00 93.75 93 ASP A C 1
ATOM 773 O O . ASP A 1 93 ? -2.163 -0.952 -7.164 1.00 93.75 93 ASP A O 1
ATOM 777 N N . ARG A 1 94 ? -3.797 0.185 -6.110 1.00 95.44 94 ARG A N 1
ATOM 778 C CA . ARG A 1 94 ? -3.438 -0.295 -4.774 1.00 95.44 94 ARG A CA 1
ATOM 779 C C . ARG A 1 94 ? -4.680 -0.529 -3.945 1.00 95.44 94 ARG A C 1
ATOM 781 O O . ARG A 1 94 ? -5.598 0.281 -3.956 1.00 95.44 94 ARG A O 1
ATOM 788 N N . LEU A 1 95 ? -4.624 -1.578 -3.148 1.00 97.81 95 LEU A N 1
ATOM 789 C CA . LEU A 1 95 ? -5.499 -1.808 -2.014 1.00 97.81 95 LEU A CA 1
ATOM 790 C C . LEU A 1 95 ? -4.615 -1.679 -0.780 1.00 97.81 95 LEU A C 1
ATOM 792 O O . LEU A 1 95 ? -3.488 -2.172 -0.763 1.00 97.81 95 LEU A O 1
ATOM 796 N N . SER A 1 96 ? -5.103 -1.008 0.246 1.00 97.75 96 SER A N 1
ATOM 797 C CA . SER A 1 96 ? -4.414 -0.947 1.528 1.00 97.75 96 SER A CA 1
ATOM 798 C C . SER A 1 96 ? -5.398 -1.052 2.666 1.00 97.75 96 SER A C 1
ATOM 800 O O . SER A 1 96 ? -6.564 -0.713 2.492 1.00 97.75 96 SER A O 1
ATOM 802 N N . PHE A 1 97 ? -4.938 -1.471 3.832 1.00 98.56 97 PHE A N 1
ATOM 803 C CA . PHE A 1 97 ? -5.731 -1.370 5.044 1.00 98.56 97 PHE A CA 1
ATOM 804 C C . PHE A 1 97 ? -4.840 -1.159 6.254 1.00 98.56 97 PHE A C 1
ATOM 806 O O . PHE A 1 97 ? -3.695 -1.603 6.280 1.00 98.56 97 PHE A O 1
ATOM 813 N N . MET A 1 98 ? -5.387 -0.461 7.244 1.00 98.69 98 MET A N 1
ATOM 814 C CA . MET A 1 98 ? -4.778 -0.347 8.562 1.00 98.69 98 MET A CA 1
ATOM 815 C C . MET A 1 98 ? -5.436 -1.325 9.531 1.00 98.69 98 MET A C 1
ATOM 817 O O . MET A 1 98 ? -6.649 -1.540 9.439 1.00 98.69 98 MET A O 1
ATOM 821 N N . LEU A 1 99 ? -4.650 -1.881 10.451 1.00 98.44 99 LEU A N 1
ATOM 822 C CA . LEU A 1 99 ? -5.109 -2.802 11.488 1.00 98.44 99 LEU A CA 1
ATOM 823 C C . LEU A 1 99 ? -4.597 -2.354 12.863 1.00 98.44 99 LEU A C 1
ATOM 825 O O . LEU A 1 99 ? -3.446 -1.940 13.012 1.00 98.44 99 LEU A O 1
ATOM 829 N N . ASP A 1 100 ? -5.464 -2.460 13.864 1.00 98.69 100 ASP A N 1
ATOM 830 C CA . ASP A 1 100 ? -5.142 -2.198 15.262 1.00 98.69 100 ASP A CA 1
ATOM 831 C C . ASP A 1 100 ? -5.873 -3.169 16.194 1.00 98.69 100 ASP A C 1
ATOM 833 O O . ASP A 1 100 ? -6.993 -3.603 15.922 1.00 98.69 100 ASP A O 1
ATOM 837 N N . ASP A 1 101 ? -5.247 -3.471 17.324 1.00 97.75 101 ASP A N 1
ATOM 838 C CA . ASP A 1 101 ? -5.748 -4.341 18.394 1.00 97.75 101 ASP A CA 1
ATOM 839 C C . ASP A 1 101 ? -6.411 -3.561 19.546 1.00 97.75 101 ASP A C 1
ATOM 841 O O . ASP A 1 101 ? -6.675 -4.119 20.611 1.00 97.75 101 ASP A O 1
ATOM 845 N N . GLY A 1 102 ? -6.691 -2.270 19.340 1.00 97.50 102 GLY A N 1
ATOM 846 C CA . GLY A 1 102 ? -7.276 -1.366 20.329 1.00 97.50 102 GLY A CA 1
ATOM 847 C C . GLY A 1 102 ? -6.244 -0.608 21.166 1.00 97.50 102 GLY A C 1
ATOM 848 O O . GLY A 1 102 ? -6.627 0.145 22.065 1.00 97.50 102 GLY A O 1
ATOM 849 N N . SER A 1 103 ? -4.947 -0.784 20.901 1.00 97.75 103 SER A N 1
ATOM 850 C CA . SER A 1 103 ? -3.876 -0.071 21.610 1.00 97.75 103 SER A CA 1
ATOM 851 C C . SER A 1 103 ? -3.669 1.366 21.117 1.00 97.75 103 SER A C 1
ATOM 853 O O . SER A 1 103 ? -3.147 2.201 21.867 1.00 97.75 103 SER A O 1
ATOM 855 N N . VAL A 1 104 ? -4.096 1.702 19.893 1.00 98.25 104 VAL A N 1
ATOM 856 C CA . VAL A 1 104 ? -3.982 3.064 19.355 1.00 98.25 104 VAL A CA 1
ATOM 857 C C . VAL A 1 104 ? -5.228 3.873 19.695 1.00 98.25 104 VAL A C 1
ATOM 859 O O . VAL A 1 104 ? -6.327 3.649 19.181 1.00 98.25 104 VAL A O 1
ATOM 862 N N . LYS A 1 105 ? -5.049 4.885 20.546 1.00 96.94 105 LYS A N 1
ATOM 863 C CA . LYS A 1 105 ? -6.158 5.716 21.011 1.00 96.94 105 LYS A CA 1
ATOM 864 C C . LYS A 1 105 ? -6.773 6.507 19.852 1.00 96.94 105 LYS A C 1
ATOM 866 O O . LYS A 1 105 ? -6.063 7.151 19.084 1.00 96.94 105 LYS A O 1
ATOM 871 N N . GLY A 1 106 ? -8.102 6.480 19.761 1.00 96.00 106 GLY A N 1
ATOM 872 C CA . GLY A 1 106 ? -8.883 7.175 18.739 1.00 96.00 106 GLY A CA 1
ATOM 873 C C . GLY A 1 106 ? -8.935 6.483 17.375 1.00 96.00 106 GLY A C 1
ATOM 874 O O . GLY A 1 106 ? -9.733 6.886 16.531 1.00 96.00 106 GLY A O 1
ATOM 875 N N . PHE A 1 107 ? -8.158 5.424 17.122 1.00 97.44 107 PHE A N 1
ATOM 876 C CA . PHE A 1 107 ? -8.185 4.771 15.809 1.00 97.44 107 PHE A CA 1
ATOM 877 C C . PHE A 1 107 ? -9.546 4.118 15.508 1.00 97.44 107 PHE A C 1
ATOM 879 O O . PHE A 1 107 ? -10.050 4.247 14.393 1.00 97.44 107 PHE A O 1
ATOM 886 N N . ALA A 1 108 ? -10.202 3.540 16.519 1.00 95.88 108 ALA A N 1
ATOM 887 C CA . ALA A 1 108 ? -11.565 3.003 16.420 1.00 95.88 108 ALA A CA 1
ATOM 888 C C . ALA A 1 108 ? -12.636 4.052 16.064 1.00 95.88 108 ALA A C 1
ATOM 890 O O . ALA A 1 108 ? -13.706 3.686 15.585 1.00 95.88 108 ALA A O 1
ATOM 891 N N . ASN A 1 109 ? -12.345 5.342 16.254 1.00 94.62 109 ASN A N 1
ATOM 892 C CA . ASN A 1 109 ? -13.271 6.441 15.981 1.00 94.62 109 ASN A CA 1
ATOM 893 C C . ASN A 1 109 ? -12.922 7.215 14.704 1.00 94.62 109 ASN A C 1
ATOM 895 O O . ASN A 1 109 ? -13.820 7.707 14.020 1.00 94.62 109 ASN A O 1
ATOM 899 N N . PHE A 1 110 ? -11.630 7.302 14.364 1.00 93.88 110 PHE A N 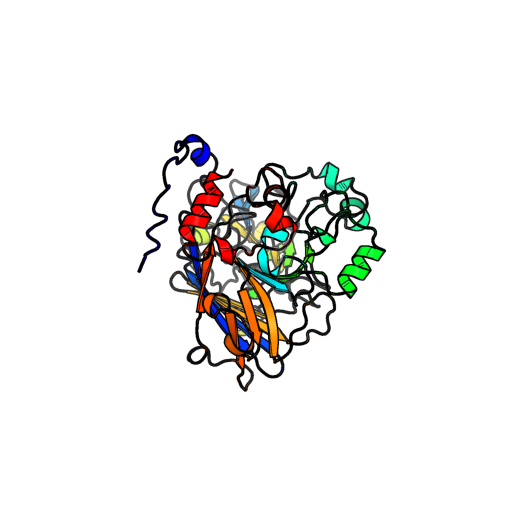1
ATOM 900 C CA . PHE A 1 110 ? -11.123 8.211 13.328 1.00 93.88 110 PHE A CA 1
ATOM 901 C C . PHE A 1 110 ? -10.245 7.550 12.264 1.00 93.88 110 PHE A C 1
ATOM 903 O O . PHE A 1 110 ? -9.776 8.249 11.367 1.00 93.88 110 PHE A O 1
ATOM 910 N N . ALA A 1 111 ? -9.999 6.239 12.332 1.00 93.75 111 ALA A N 1
ATOM 911 C CA . ALA A 1 111 ? -9.339 5.458 11.286 1.00 93.75 111 ALA A CA 1
ATOM 912 C C . ALA A 1 111 ? -8.120 6.167 10.642 1.00 93.75 111 ALA A C 1
ATOM 914 O O . ALA A 1 111 ? -7.236 6.694 11.323 1.00 93.75 111 ALA A O 1
ATOM 915 N N . GLY A 1 112 ? -8.073 6.216 9.306 1.00 92.75 112 GLY A N 1
ATOM 916 C CA . GLY A 1 112 ? -6.989 6.836 8.547 1.00 92.75 112 GLY A CA 1
ATOM 917 C C . GLY A 1 112 ? -6.812 8.345 8.772 1.00 92.75 112 GLY A C 1
ATOM 918 O O . GLY A 1 112 ? -5.693 8.832 8.566 1.00 92.75 112 GLY A O 1
ATOM 919 N N . TRP A 1 113 ? -7.845 9.076 9.218 1.00 92.88 113 TRP A N 1
ATOM 920 C CA . TRP A 1 113 ? -7.756 10.517 9.499 1.00 92.88 113 TRP A CA 1
ATOM 921 C C . TRP A 1 113 ? -6.813 10.815 10.661 1.00 92.88 113 TRP A C 1
ATOM 923 O O . TRP A 1 113 ? -6.077 11.794 10.581 1.00 92.88 113 TRP A O 1
ATOM 933 N N . LEU A 1 114 ? -6.733 9.923 11.659 1.00 95.50 114 LEU A N 1
ATOM 934 C CA . LEU A 1 114 ? -5.786 10.017 12.781 1.00 95.50 114 LEU A CA 1
ATOM 935 C C . LEU A 1 114 ? -4.321 10.107 12.320 1.00 95.50 114 LEU A C 1
ATOM 937 O O . LEU A 1 114 ? -3.475 10.606 13.048 1.00 95.50 114 LEU A O 1
ATOM 941 N N . THR A 1 115 ? -4.022 9.623 11.109 1.00 95.06 115 THR A N 1
ATOM 942 C CA . THR A 1 115 ? -2.659 9.557 10.558 1.00 95.06 115 THR A CA 1
ATOM 943 C C . THR A 1 115 ? -2.342 10.661 9.548 1.00 95.06 115 THR A C 1
ATOM 945 O O . THR A 1 115 ? -1.262 10.670 8.945 1.00 95.06 115 THR A O 1
ATOM 948 N N . GLN A 1 116 ? -3.298 11.537 9.238 1.00 92.81 116 GLN A N 1
ATOM 949 C CA . GLN A 1 116 ? -3.121 12.640 8.294 1.00 92.81 116 GLN A CA 1
ATOM 950 C C . GLN A 1 116 ? -2.997 13.941 9.061 1.00 92.81 116 GLN A C 1
ATOM 952 O O . GLN A 1 116 ? -3.919 14.315 9.753 1.00 92.81 116 GLN A O 1
ATOM 957 N N . HIS A 1 117 ? -1.885 14.650 8.920 1.00 94.69 117 HIS A N 1
ATOM 958 C CA . HIS A 1 117 ? -1.633 15.899 9.629 1.00 94.69 117 HIS A CA 1
ATOM 959 C C . HIS A 1 117 ? -1.230 16.994 8.648 1.00 94.69 117 HIS A C 1
ATOM 961 O O . HIS A 1 117 ? -0.795 16.708 7.523 1.00 94.69 117 HIS A O 1
ATOM 967 N N . ALA A 1 118 ? -1.333 18.239 9.106 1.00 92.75 118 ALA A N 1
ATOM 968 C CA . ALA A 1 118 ? -0.699 19.372 8.450 1.00 92.75 118 ALA A CA 1
ATOM 969 C C . ALA A 1 118 ? 0.786 19.075 8.168 1.00 92.75 118 ALA A C 1
ATOM 971 O O . ALA A 1 118 ? 1.465 18.402 8.952 1.00 92.75 118 ALA A O 1
ATOM 972 N N . GLY A 1 119 ? 1.289 19.540 7.028 1.00 92.56 119 GLY A N 1
ATOM 973 C CA . GLY A 1 119 ? 2.694 19.360 6.663 1.00 92.56 119 GLY A CA 1
ATOM 974 C C . GLY A 1 119 ? 3.068 18.032 6.000 1.00 92.56 119 GLY A C 1
ATOM 975 O O . GLY A 1 119 ? 4.190 17.902 5.502 1.00 92.56 119 GLY A O 1
ATOM 976 N N . ILE A 1 120 ? 2.176 17.034 5.953 1.00 92.44 120 ILE A N 1
ATOM 977 C CA . ILE A 1 120 ? 2.461 15.764 5.267 1.00 92.44 120 ILE A CA 1
ATOM 978 C C . ILE A 1 120 ? 2.667 16.005 3.768 1.00 92.44 120 ILE A C 1
ATOM 980 O O . ILE A 1 120 ? 1.978 16.800 3.129 1.00 92.44 120 ILE A O 1
ATOM 984 N N . ARG A 1 121 ? 3.609 15.267 3.171 1.00 89.50 121 ARG A N 1
ATOM 985 C CA . ARG A 1 121 ? 3.894 15.337 1.734 1.00 89.50 121 ARG A CA 1
ATOM 986 C C . ARG A 1 121 ? 2.614 15.235 0.896 1.00 89.50 121 ARG A C 1
ATOM 988 O O . ARG A 1 121 ? 1.766 14.377 1.133 1.00 89.50 121 ARG A O 1
ATOM 995 N N . SER A 1 122 ? 2.559 15.976 -0.205 1.00 83.44 122 SER A N 1
ATOM 996 C CA . SER A 1 122 ? 1.403 16.038 -1.123 1.00 83.44 122 SER A CA 1
ATOM 997 C C . SER A 1 122 ? 0.185 16.804 -0.603 1.00 83.44 122 SER A C 1
ATOM 999 O O . SER A 1 122 ? -0.761 16.981 -1.376 1.00 83.44 122 SER A O 1
ATOM 1001 N N . ASN A 1 123 ? 0.201 17.283 0.642 1.00 84.56 123 ASN A N 1
ATOM 1002 C CA . ASN A 1 123 ? -0.734 18.316 1.064 1.00 84.56 123 ASN A CA 1
ATOM 1003 C C . ASN A 1 123 ? -0.281 19.687 0.528 1.00 84.56 123 ASN A C 1
ATOM 1005 O O . ASN A 1 123 ? 0.909 19.869 0.251 1.00 84.56 123 ASN A O 1
ATOM 1009 N N . PRO A 1 124 ? -1.203 20.654 0.354 1.00 84.75 124 PRO A N 1
ATOM 1010 C CA . PRO A 1 124 ? -0.850 22.011 -0.071 1.00 84.75 124 PRO A CA 1
ATOM 1011 C C . PRO A 1 124 ? 0.135 22.714 0.874 1.00 84.75 124 PRO A C 1
ATOM 1013 O O . PRO A 1 124 ? 0.906 23.559 0.436 1.00 84.75 124 PRO A O 1
ATOM 1016 N N . ASP A 1 125 ? 0.111 22.345 2.151 1.00 89.44 125 ASP A N 1
ATOM 1017 C CA . ASP A 1 125 ? 0.930 22.872 3.240 1.00 89.44 125 ASP A CA 1
ATOM 1018 C C . ASP A 1 125 ? 2.123 21.962 3.586 1.00 89.44 125 ASP A C 1
ATOM 1020 O O . ASP A 1 125 ? 2.650 22.047 4.690 1.00 89.44 125 ASP A O 1
ATOM 1024 N N . ALA A 1 126 ? 2.536 21.065 2.679 1.00 92.25 126 ALA A N 1
ATOM 1025 C CA . ALA A 1 126 ? 3.631 20.129 2.927 1.00 92.25 126 ALA A CA 1
ATOM 1026 C C . ALA A 1 126 ? 4.915 20.838 3.403 1.00 92.25 126 ALA A C 1
ATOM 1028 O O . ALA A 1 126 ? 5.377 21.790 2.772 1.00 92.25 126 ALA A O 1
ATOM 1029 N N . VAL A 1 127 ? 5.518 20.319 4.477 1.00 96.25 127 VAL A N 1
ATOM 1030 C CA . VAL A 1 127 ? 6.801 20.803 5.008 1.00 96.25 127 VAL A CA 1
ATOM 1031 C C . VAL A 1 127 ? 7.896 20.591 3.963 1.00 96.25 127 VAL A C 1
ATOM 1033 O O . VAL A 1 127 ? 7.897 19.579 3.248 1.00 96.25 127 VAL A O 1
ATOM 1036 N N . SER A 1 128 ? 8.827 21.542 3.863 1.00 96.81 128 SER A N 1
ATOM 1037 C CA . SER A 1 128 ? 9.896 21.473 2.868 1.00 96.81 128 SER A CA 1
ATOM 1038 C C . SER A 1 128 ? 10.853 20.304 3.120 1.00 96.81 128 SER A C 1
ATOM 1040 O O . SER A 1 128 ? 11.022 19.814 4.241 1.00 96.81 128 SER A O 1
ATOM 1042 N N . ARG A 1 129 ? 11.521 19.860 2.051 1.00 97.50 129 ARG A N 1
ATOM 1043 C CA . ARG A 1 129 ? 12.566 18.830 2.127 1.00 97.50 129 ARG A CA 1
ATOM 1044 C C . ARG A 1 129 ? 13.657 19.244 3.112 1.00 97.50 129 ARG A C 1
ATOM 1046 O O . ARG A 1 129 ? 14.116 18.420 3.899 1.00 97.50 129 ARG A O 1
ATOM 1053 N N . GLU A 1 130 ? 14.064 20.503 3.038 1.00 98.06 130 GLU A N 1
ATOM 1054 C CA . GLU A 1 130 ? 15.159 21.088 3.801 1.00 98.06 130 GLU A CA 1
ATOM 1055 C C . GLU A 1 130 ? 14.840 21.093 5.301 1.00 98.06 130 GLU A C 1
ATOM 1057 O O . GLU A 1 130 ? 15.678 20.689 6.106 1.00 98.06 130 GLU A O 1
ATOM 1062 N N . GLU A 1 131 ? 13.613 21.462 5.678 1.00 98.12 131 GLU A N 1
ATOM 1063 C CA . GLU A 1 131 ? 13.151 21.417 7.071 1.00 98.12 131 GLU A CA 1
ATOM 1064 C C . GLU A 1 131 ? 13.124 19.985 7.620 1.00 98.12 131 GLU A C 1
ATOM 1066 O O . GLU A 1 131 ? 13.623 19.738 8.721 1.00 98.12 131 GLU A O 1
ATOM 1071 N N . VAL A 1 132 ? 12.607 19.018 6.851 1.00 98.12 132 VAL A N 1
ATOM 1072 C CA . VAL A 1 132 ? 12.587 17.610 7.287 1.00 98.12 132 VAL A CA 1
ATOM 1073 C C . VAL A 1 132 ? 14.006 17.060 7.436 1.00 98.12 132 VAL A C 1
ATOM 1075 O O . VAL A 1 132 ? 14.288 16.380 8.420 1.00 98.12 132 VAL A O 1
ATOM 1078 N N . GLN A 1 133 ? 14.913 17.363 6.503 1.00 98.44 133 GLN A N 1
ATOM 1079 C CA . GLN A 1 133 ? 16.311 16.922 6.572 1.00 98.44 133 GLN A CA 1
ATOM 1080 C C . GLN A 1 133 ? 17.071 17.545 7.750 1.00 98.44 133 GLN A C 1
ATOM 1082 O O . GLN A 1 133 ? 17.946 16.896 8.323 1.00 98.44 133 GLN A O 1
ATOM 1087 N N . ALA A 1 134 ? 16.743 18.783 8.128 1.00 98.25 134 ALA A N 1
ATOM 1088 C CA . ALA A 1 134 ? 17.344 19.451 9.279 1.00 98.25 134 ALA A CA 1
ATOM 1089 C C . ALA A 1 134 ? 16.854 18.886 10.626 1.00 98.25 134 ALA A C 1
ATOM 1091 O O . ALA A 1 134 ? 17.584 18.958 11.619 1.00 98.25 134 ALA A O 1
ATOM 1092 N N . HIS A 1 135 ? 15.647 18.312 10.669 1.00 98.12 135 HIS A N 1
ATOM 1093 C CA . HIS A 1 135 ? 15.032 17.798 11.890 1.00 98.12 135 HIS A CA 1
ATOM 1094 C C . HIS A 1 135 ? 15.884 16.687 12.546 1.00 98.12 135 HIS A C 1
ATOM 1096 O O . HIS A 1 135 ? 16.210 15.706 11.869 1.00 98.12 135 HIS A O 1
ATOM 1102 N N . PRO A 1 136 ? 16.176 16.747 13.866 1.00 97.44 136 PRO A N 1
ATOM 1103 C CA . PRO A 1 136 ? 17.036 15.769 14.542 1.00 97.44 136 PRO A CA 1
ATOM 1104 C C . PRO A 1 136 ? 16.576 14.318 14.359 1.00 97.44 136 PRO A C 1
ATOM 1106 O O . PRO A 1 136 ? 17.321 13.484 13.865 1.00 97.44 136 PRO A O 1
ATOM 1109 N N . TRP A 1 137 ? 15.313 14.023 14.670 1.00 97.56 137 TRP A N 1
ATOM 1110 C CA . TRP A 1 137 ? 14.777 12.669 14.516 1.00 97.56 137 TRP A CA 1
ATOM 1111 C C . TRP A 1 137 ? 14.515 12.278 13.051 1.00 97.56 137 TRP A C 1
ATOM 1113 O O . TRP A 1 137 ? 15.141 11.365 12.521 1.00 97.56 137 TRP A O 1
ATOM 1123 N N . LEU A 1 138 ? 13.608 12.979 12.360 1.00 97.75 138 LEU A N 1
ATOM 1124 C CA . LEU A 1 138 ? 13.191 12.617 11.000 1.00 97.75 138 LEU A CA 1
ATOM 1125 C C . LEU A 1 138 ? 14.338 12.674 9.978 1.00 97.75 138 LEU A C 1
ATOM 1127 O O . LEU A 1 138 ? 14.492 11.746 9.187 1.00 97.75 138 LEU A O 1
ATOM 1131 N N . GLY A 1 139 ? 15.139 13.738 9.989 1.00 98.00 139 GLY A N 1
ATOM 1132 C CA . GLY A 1 139 ? 16.221 13.945 9.033 1.00 98.00 139 GLY A CA 1
ATOM 1133 C C . GLY A 1 139 ? 17.504 13.219 9.416 1.00 98.00 139 GLY A C 1
ATOM 1134 O O . GLY A 1 139 ? 18.037 12.458 8.611 1.00 98.00 139 GLY A O 1
ATOM 1135 N N . GLN A 1 140 ? 17.994 13.424 10.642 1.00 97.12 140 GLN A N 1
ATOM 1136 C CA . GLN A 1 140 ? 19.314 12.922 11.046 1.00 97.12 140 GLN A CA 1
ATOM 1137 C C . GLN A 1 140 ? 19.265 11.465 11.528 1.00 97.12 140 GLN A C 1
ATOM 1139 O O . GLN A 1 140 ? 20.120 10.678 11.129 1.00 97.12 140 GLN A O 1
ATOM 1144 N N . THR A 1 141 ? 18.266 11.076 12.331 1.00 97.12 141 THR A N 1
ATOM 1145 C CA . THR A 1 141 ? 18.133 9.688 12.816 1.00 97.12 141 THR A CA 1
ATOM 1146 C C . THR A 1 141 ? 17.507 8.760 11.774 1.00 97.12 141 THR A C 1
ATOM 1148 O O . THR A 1 141 ? 18.052 7.694 11.501 1.00 97.12 141 THR A O 1
ATOM 1151 N N . LEU A 1 142 ? 16.380 9.148 11.167 1.00 96.94 142 LEU A N 1
ATOM 1152 C CA . LEU A 1 142 ? 15.654 8.295 10.215 1.00 96.94 142 LEU A CA 1
ATOM 1153 C C . LEU A 1 142 ? 16.073 8.488 8.746 1.00 96.94 142 LEU A C 1
ATOM 1155 O O . LEU A 1 142 ? 15.607 7.743 7.877 1.00 96.94 142 LEU A O 1
ATOM 1159 N N . GLY A 1 143 ? 16.897 9.495 8.433 1.00 97.75 143 GLY A N 1
ATOM 1160 C CA . GLY A 1 143 ? 17.351 9.763 7.064 1.00 97.75 143 GLY A CA 1
ATOM 1161 C C . GLY A 1 143 ? 16.228 10.174 6.104 1.00 97.75 143 GLY A C 1
ATOM 1162 O O . GLY A 1 143 ? 16.294 9.886 4.905 1.00 97.75 143 GLY A O 1
ATOM 1163 N N . ARG A 1 144 ? 15.139 10.767 6.607 1.00 97.62 144 ARG A N 1
ATOM 1164 C CA . ARG A 1 144 ? 13.968 11.138 5.798 1.00 97.62 144 ARG A CA 1
ATOM 1165 C C . ARG A 1 144 ? 14.121 12.537 5.209 1.00 97.62 144 ARG A C 1
ATOM 1167 O O . ARG A 1 144 ? 14.874 13.377 5.683 1.00 97.62 144 ARG A O 1
ATOM 1174 N N . SER A 1 145 ? 13.389 12.768 4.124 1.00 97.12 145 SER A N 1
ATOM 1175 C CA . SER A 1 145 ? 13.366 14.044 3.390 1.00 97.12 145 SER A CA 1
ATOM 1176 C C . SER A 1 145 ? 11.948 14.502 3.039 1.00 97.12 145 SER A C 1
ATOM 1178 O O . SER A 1 145 ? 11.759 15.436 2.268 1.00 97.12 145 SER A O 1
ATOM 1180 N N . ASP A 1 146 ? 10.950 13.806 3.576 1.00 96.44 146 ASP A N 1
ATOM 1181 C CA . ASP A 1 146 ? 9.530 14.093 3.455 1.00 96.44 146 ASP A CA 1
ATOM 1182 C C . ASP A 1 146 ? 8.831 13.714 4.766 1.00 96.44 146 ASP A C 1
ATOM 1184 O O . ASP A 1 146 ? 9.258 12.783 5.451 1.00 96.44 146 ASP A O 1
ATOM 1188 N N . LEU A 1 147 ? 7.738 14.400 5.103 1.00 96.38 147 LEU A N 1
ATOM 1189 C CA . LEU A 1 147 ? 6.854 13.993 6.194 1.00 96.38 147 LEU A CA 1
ATOM 1190 C C . LEU A 1 147 ? 5.778 13.035 5.661 1.00 96.38 147 LEU A C 1
ATOM 1192 O O . LEU A 1 147 ? 5.192 13.254 4.595 1.00 96.38 147 LEU A O 1
ATOM 1196 N N . ARG A 1 148 ? 5.519 11.950 6.391 1.00 95.69 148 ARG A N 1
ATOM 1197 C CA . ARG A 1 148 ? 4.505 10.930 6.065 1.00 95.69 148 ARG A CA 1
ATOM 1198 C C . ARG A 1 148 ? 3.547 10.744 7.235 1.00 95.69 148 ARG A C 1
ATOM 1200 O O . ARG A 1 148 ? 3.649 11.459 8.219 1.00 95.69 148 ARG A O 1
ATOM 1207 N N . LYS A 1 149 ? 2.625 9.784 7.101 1.00 95.62 149 LYS A N 1
ATOM 1208 C CA . LYS A 1 149 ? 1.716 9.351 8.170 1.00 95.62 149 LYS A CA 1
ATOM 1209 C C . LYS A 1 149 ? 2.474 9.129 9.482 1.00 95.62 149 LYS A C 1
ATOM 1211 O O . LYS A 1 149 ? 3.538 8.517 9.458 1.00 95.62 149 LYS A O 1
ATOM 1216 N N . TYR A 1 150 ? 1.909 9.612 10.578 1.00 98.00 150 TYR A N 1
ATOM 1217 C CA . TYR A 1 150 ? 2.362 9.384 11.950 1.00 98.00 150 TYR A CA 1
ATOM 1218 C C . TYR A 1 150 ? 1.142 9.417 12.881 1.00 98.00 150 TYR A C 1
ATOM 1220 O O . TYR A 1 150 ? 0.076 9.854 12.462 1.00 98.00 150 TYR A O 1
ATOM 1228 N N . LEU A 1 151 ? 1.286 8.931 14.110 1.00 98.25 151 LEU A N 1
ATOM 1229 C CA . LEU A 1 151 ? 0.289 8.988 15.175 1.00 98.25 151 LEU A CA 1
ATOM 1230 C C . LEU A 1 151 ? 0.561 10.198 16.075 1.00 98.25 151 LEU A C 1
ATOM 1232 O O . LEU A 1 151 ? 1.711 10.374 16.487 1.00 98.25 151 LEU A O 1
ATOM 1236 N N . PRO A 1 152 ? -0.446 10.981 16.490 1.00 97.31 152 PRO A N 1
ATOM 1237 C CA . PRO A 1 152 ? -0.231 12.101 17.411 1.00 97.31 152 PRO A CA 1
ATOM 1238 C C . PRO A 1 152 ? 0.367 11.663 18.760 1.00 97.31 152 PRO A C 1
ATOM 1240 O O . PRO A 1 152 ? 1.170 12.385 19.337 1.00 97.31 152 PRO A O 1
ATOM 1243 N N . GLN A 1 153 ? 0.122 10.424 19.205 1.00 97.31 153 GLN A N 1
ATOM 1244 C CA . GLN A 1 153 ? 0.756 9.845 20.402 1.00 97.31 153 GLN A CA 1
ATOM 1245 C C . GLN A 1 153 ? 2.296 9.799 20.337 1.00 97.31 153 GLN A C 1
ATOM 1247 O O . GLN A 1 153 ? 2.946 9.807 21.380 1.00 97.31 153 GLN A O 1
ATOM 1252 N N . SER A 1 154 ? 2.890 9.798 19.139 1.00 97.88 154 SER A N 1
ATOM 1253 C CA . SER A 1 154 ? 4.347 9.867 18.942 1.00 97.88 154 SER A CA 1
ATOM 1254 C C . SER A 1 154 ? 4.931 11.278 19.096 1.00 97.88 154 SER A C 1
ATOM 1256 O O . SER A 1 154 ? 6.147 11.461 18.994 1.00 97.88 154 SER A O 1
ATOM 1258 N N . ARG A 1 155 ? 4.075 12.286 19.292 1.00 97.69 155 ARG A N 1
ATOM 1259 C CA . ARG A 1 155 ? 4.454 13.682 19.496 1.00 97.69 155 ARG A CA 1
ATOM 1260 C C . ARG A 1 155 ? 4.278 14.096 20.952 1.00 97.69 155 ARG A C 1
ATOM 1262 O O . ARG A 1 155 ? 3.515 13.488 21.712 1.00 97.69 155 ARG A O 1
ATOM 1269 N N . GLU A 1 156 ? 5.022 15.117 21.358 1.00 95.56 156 GLU A N 1
ATOM 1270 C CA . GLU A 1 156 ? 4.827 15.760 22.654 1.00 95.56 156 GLU A CA 1
ATOM 1271 C C . GLU A 1 156 ? 3.422 16.383 22.742 1.00 95.56 156 GLU A C 1
ATOM 1273 O O . GLU A 1 156 ? 2.848 16.830 21.749 1.00 95.56 156 GLU A O 1
ATOM 1278 N N . GLY A 1 157 ? 2.863 16.420 23.953 1.00 91.31 157 GLY A N 1
ATOM 1279 C CA . GLY A 1 157 ? 1.525 16.953 24.212 1.00 91.31 157 GLY A CA 1
ATOM 1280 C C . GLY A 1 157 ? 0.471 15.883 24.506 1.00 91.31 157 GLY A C 1
ATOM 1281 O O . GLY A 1 157 ? 0.771 14.798 25.011 1.00 91.31 157 GLY A O 1
ATOM 1282 N N . LEU A 1 158 ? -0.791 16.250 24.269 1.00 93.50 158 LEU A N 1
ATOM 1283 C CA . LEU A 1 158 ? -1.963 15.399 24.485 1.00 93.50 158 LEU A CA 1
ATOM 1284 C C . LEU A 1 158 ? -2.104 14.371 23.355 1.00 93.50 158 LEU A C 1
ATOM 1286 O O . LEU A 1 158 ? -1.601 14.589 22.264 1.00 93.50 158 LEU A O 1
ATOM 1290 N N . TRP A 1 159 ? -2.849 13.286 23.589 1.00 92.81 159 TRP A N 1
ATOM 1291 C CA . TRP A 1 159 ? -2.994 12.178 22.628 1.00 92.81 159 TRP A CA 1
ATOM 1292 C C . TRP A 1 159 ? -3.512 12.599 21.240 1.00 92.81 159 TRP A C 1
ATOM 1294 O O . TRP A 1 159 ? -3.232 11.919 20.262 1.00 92.81 159 TRP A O 1
ATOM 1304 N N . TRP A 1 160 ? -4.254 13.709 21.171 1.00 93.12 160 TRP A N 1
ATOM 1305 C CA . TRP A 1 160 ? -4.820 14.295 19.955 1.00 93.12 160 TRP A CA 1
ATOM 1306 C C . TRP A 1 160 ? -4.011 15.484 19.414 1.00 93.12 160 TRP A C 1
ATOM 1308 O O . TRP A 1 160 ? -4.335 16.001 18.350 1.00 93.12 160 TRP A O 1
ATOM 1318 N N . ALA A 1 161 ? -2.996 15.957 20.134 1.00 90.12 161 ALA A N 1
ATOM 1319 C CA . ALA A 1 161 ? -2.207 17.134 19.780 1.00 90.12 161 ALA A CA 1
ATOM 1320 C C . ALA A 1 161 ? -0.777 16.742 19.384 1.00 90.12 161 ALA A C 1
ATOM 1322 O O . ALA A 1 161 ? -0.370 15.595 19.534 1.00 90.12 161 ALA A O 1
ATOM 1323 N N . GLY A 1 162 ? -0.014 17.725 18.904 1.00 88.19 162 GLY A N 1
ATOM 1324 C CA . GLY A 1 162 ? 1.420 17.589 18.659 1.00 88.19 162 GLY A CA 1
ATOM 1325 C C . GLY A 1 162 ? 1.814 18.062 17.267 1.00 88.19 162 GLY A C 1
ATOM 1326 O O . GLY A 1 162 ? 1.252 17.626 16.258 1.00 88.19 162 GLY A O 1
ATOM 1327 N N . ALA A 1 163 ? 2.781 18.976 17.217 1.00 91.19 163 ALA A N 1
ATOM 1328 C CA . ALA A 1 163 ? 3.340 19.441 15.956 1.00 91.19 163 ALA A CA 1
ATOM 1329 C C . ALA A 1 163 ? 4.227 18.355 15.326 1.00 91.19 163 ALA A C 1
ATOM 1331 O O . ALA A 1 163 ? 4.746 17.468 16.009 1.00 91.19 163 ALA A O 1
ATOM 1332 N N . TRP A 1 164 ? 4.388 18.404 14.002 1.00 95.31 164 TRP A N 1
ATOM 1333 C CA . TRP A 1 164 ? 5.130 17.377 13.268 1.00 95.31 164 TRP A CA 1
ATOM 1334 C C . TRP A 1 164 ? 6.586 17.239 13.737 1.00 95.31 164 TRP A C 1
ATOM 1336 O O . TRP A 1 164 ? 7.124 16.132 13.662 1.00 95.31 164 TRP A O 1
ATOM 1346 N N . ASP A 1 165 ? 7.171 18.335 14.227 1.00 96.00 165 ASP A N 1
ATOM 1347 C CA . ASP A 1 165 ? 8.556 18.513 14.669 1.00 96.00 165 ASP A CA 1
ATOM 1348 C C . ASP A 1 165 ? 8.767 18.271 16.174 1.00 96.00 165 ASP A C 1
ATOM 1350 O O . ASP A 1 165 ? 9.888 18.321 16.672 1.00 96.00 165 ASP A O 1
ATOM 1354 N N . GLN A 1 166 ? 7.702 17.968 16.917 1.00 96.94 166 GLN A N 1
ATOM 1355 C CA . GLN A 1 166 ? 7.761 17.669 18.349 1.00 96.94 166 GLN A CA 1
ATOM 1356 C C . GLN A 1 166 ? 7.785 16.160 18.588 1.00 96.94 166 GLN A C 1
ATOM 1358 O O . GLN A 1 166 ? 6.953 15.621 19.316 1.00 96.94 166 GLN A O 1
ATOM 1363 N N . VAL A 1 167 ? 8.680 15.444 17.905 1.00 98.06 167 VAL A N 1
ATOM 1364 C CA . VAL A 1 167 ? 8.786 13.985 18.052 1.00 98.06 167 VAL A CA 1
ATOM 1365 C C . VAL A 1 167 ? 9.278 13.631 19.455 1.00 98.06 167 VAL A C 1
ATOM 1367 O O . VAL A 1 167 ? 10.275 14.188 19.913 1.00 98.06 167 VAL A O 1
ATOM 1370 N N . ARG A 1 168 ? 8.603 12.686 20.122 1.00 97.94 168 ARG A N 1
ATOM 1371 C CA . ARG A 1 168 ? 9.022 12.195 21.442 1.00 97.94 168 ARG A CA 1
ATOM 1372 C C . ARG A 1 168 ? 10.442 11.615 21.411 1.00 97.94 168 ARG A C 1
ATOM 1374 O O . ARG A 1 168 ? 10.870 11.097 20.377 1.00 97.94 168 ARG A O 1
ATOM 1381 N N . PRO A 1 169 ? 11.161 11.624 22.548 1.00 97.38 169 PRO A N 1
ATOM 1382 C CA . PRO A 1 169 ? 12.453 10.957 22.659 1.00 97.38 169 PRO A CA 1
ATOM 1383 C C . PRO A 1 169 ? 12.387 9.480 22.252 1.00 97.38 169 PRO A C 1
ATOM 1385 O O . PRO A 1 169 ? 11.407 8.793 22.537 1.00 97.38 169 PRO A O 1
ATOM 1388 N N . GLN A 1 170 ? 13.472 8.968 21.664 1.00 97.12 170 GLN A N 1
ATOM 1389 C CA . GLN A 1 170 ? 13.577 7.587 21.175 1.00 97.12 170 GLN A CA 1
ATOM 1390 C C . GLN A 1 170 ? 13.091 6.537 22.186 1.00 97.12 170 GLN A C 1
ATOM 1392 O O . GLN A 1 170 ? 12.306 5.668 21.831 1.00 97.12 170 GLN A O 1
ATOM 1397 N N . GLN A 1 171 ? 13.499 6.647 23.453 1.00 97.81 171 GLN A N 1
ATOM 1398 C CA . GLN A 1 171 ? 13.114 5.690 24.494 1.00 97.81 171 GLN A CA 1
ATOM 1399 C C . GLN A 1 171 ? 11.595 5.667 24.753 1.00 97.81 171 GLN A C 1
ATOM 1401 O O . GLN A 1 171 ? 11.036 4.623 25.086 1.00 97.81 171 GLN A O 1
ATOM 1406 N N . GLU A 1 172 ? 10.908 6.804 24.599 1.00 98.06 172 GLU A N 1
ATOM 1407 C CA . GLU A 1 172 ? 9.446 6.850 24.691 1.00 98.06 172 GLU A CA 1
ATOM 1408 C C . GLU A 1 172 ? 8.792 6.207 23.466 1.00 98.06 172 GLU A C 1
ATOM 1410 O O . GLU A 1 172 ? 7.805 5.495 23.622 1.00 98.06 172 GLU A O 1
ATOM 1415 N N . LEU A 1 173 ? 9.347 6.409 22.265 1.00 98.25 173 LEU A N 1
ATOM 1416 C CA . LEU A 1 173 ? 8.859 5.765 21.040 1.00 98.25 173 LEU A CA 1
ATOM 1417 C C . LEU A 1 173 ? 9.029 4.243 21.088 1.00 98.25 173 LEU A C 1
ATOM 1419 O O . LEU A 1 173 ? 8.100 3.515 20.755 1.00 98.25 173 LEU A O 1
ATOM 1423 N N . GLU A 1 174 ? 10.182 3.762 21.552 1.00 97.62 174 GLU A N 1
ATOM 1424 C CA . GLU A 1 174 ? 10.453 2.334 21.755 1.00 97.62 174 GLU A CA 1
ATOM 1425 C C . GLU A 1 174 ? 9.468 1.723 22.754 1.00 97.62 174 GLU A C 1
ATOM 1427 O O . GLU A 1 174 ? 8.928 0.646 22.511 1.00 97.62 174 GLU A O 1
ATOM 1432 N N . ARG A 1 175 ? 9.168 2.436 23.847 1.00 98.38 175 ARG A N 1
ATOM 1433 C CA . ARG A 1 175 ? 8.158 1.999 24.811 1.00 98.38 175 ARG A CA 1
ATOM 1434 C C . ARG A 1 175 ? 6.754 1.980 24.207 1.00 98.38 175 ARG A C 1
ATOM 1436 O O . ARG A 1 175 ? 6.051 0.999 24.395 1.00 98.38 175 ARG A O 1
ATOM 1443 N N . LEU A 1 176 ? 6.351 3.023 23.477 1.00 98.25 176 LEU A N 1
ATOM 1444 C CA . LEU A 1 176 ? 5.058 3.050 22.781 1.00 98.25 176 LEU A CA 1
ATOM 1445 C C . LEU A 1 176 ? 4.928 1.860 21.826 1.00 98.25 176 LEU A C 1
ATOM 1447 O O . LEU A 1 176 ? 3.911 1.173 21.848 1.00 98.25 176 LEU A O 1
ATOM 1451 N N . LYS A 1 177 ? 5.974 1.577 21.041 1.00 97.81 177 LYS A N 1
ATOM 1452 C CA . LYS A 1 177 ? 6.004 0.431 20.129 1.00 97.81 177 LYS A CA 1
ATOM 1453 C C . LYS A 1 177 ? 5.887 -0.900 20.877 1.00 97.81 177 LYS A C 1
ATOM 1455 O O . LYS A 1 177 ? 5.100 -1.743 20.457 1.00 97.81 177 LYS A O 1
ATOM 1460 N N . ALA A 1 178 ? 6.627 -1.072 21.975 1.00 97.56 178 ALA A N 1
ATOM 1461 C CA . ALA A 1 178 ? 6.579 -2.274 22.812 1.00 97.56 178 ALA A CA 1
ATOM 1462 C C . ALA A 1 178 ? 5.220 -2.466 23.509 1.00 97.56 178 ALA A C 1
ATOM 1464 O O . ALA A 1 178 ? 4.768 -3.596 23.672 1.00 97.56 178 ALA A O 1
ATOM 1465 N N . ASP A 1 179 ? 4.545 -1.368 23.858 1.00 97.69 179 ASP A N 1
ATOM 1466 C CA . ASP A 1 179 ? 3.181 -1.354 24.404 1.00 97.69 179 ASP A CA 1
ATOM 1467 C C . ASP A 1 179 ? 2.110 -1.580 23.305 1.00 97.69 179 ASP A C 1
ATOM 1469 O O . ASP A 1 179 ? 0.912 -1.489 23.571 1.00 97.69 179 ASP A O 1
ATOM 1473 N N . GLY A 1 180 ? 2.523 -1.859 22.063 1.00 97.75 180 GLY A N 1
ATOM 1474 C CA . GLY A 1 180 ? 1.640 -2.130 20.928 1.00 97.75 180 GLY A CA 1
ATOM 1475 C C . GLY A 1 180 ? 1.121 -0.883 20.215 1.00 97.75 180 GLY A C 1
ATOM 1476 O O . GLY A 1 180 ? 0.453 -1.017 19.195 1.00 97.75 180 GLY A O 1
ATOM 1477 N N . VAL A 1 181 ? 1.456 0.327 20.672 1.00 98.31 181 VAL A N 1
ATOM 1478 C CA . VAL A 1 181 ? 0.955 1.594 20.117 1.00 98.31 181 VAL A CA 1
ATOM 1479 C C . VAL A 1 181 ? 1.613 1.880 18.765 1.00 98.31 181 VAL A C 1
ATOM 1481 O O . VAL A 1 181 ? 2.571 2.638 18.653 1.00 98.31 181 VAL A O 1
ATOM 1484 N N . PHE A 1 182 ? 1.095 1.252 17.722 1.00 98.69 182 PHE A N 1
ATOM 1485 C CA . PHE A 1 182 ? 1.396 1.485 16.316 1.00 98.69 182 PHE A CA 1
ATOM 1486 C C . PHE A 1 182 ? 0.222 0.966 15.486 1.00 98.69 182 PHE A C 1
ATOM 1488 O O . PHE A 1 182 ? -0.541 0.126 15.954 1.00 98.69 182 PHE A O 1
ATOM 1495 N N . LEU A 1 183 ? 0.074 1.446 14.257 1.00 98.81 183 LEU A N 1
ATOM 1496 C CA . LEU A 1 183 ? -0.848 0.836 13.298 1.00 98.81 183 LEU A CA 1
ATOM 1497 C C . LEU A 1 183 ? -0.069 -0.063 12.358 1.00 98.81 183 LEU A C 1
ATOM 1499 O O . LEU A 1 183 ? 0.955 0.376 11.835 1.00 98.81 183 LEU A O 1
ATOM 1503 N N . ASP A 1 184 ? -0.596 -1.252 12.107 1.00 98.44 184 ASP A N 1
ATOM 1504 C CA . ASP A 1 184 ? -0.210 -2.059 10.953 1.00 98.44 184 ASP A CA 1
ATOM 1505 C C . ASP A 1 184 ? -0.776 -1.401 9.684 1.00 98.44 184 ASP A C 1
ATOM 1507 O O . ASP A 1 184 ? -1.896 -0.877 9.715 1.00 98.44 184 ASP A O 1
ATOM 1511 N N . LEU A 1 185 ? -0.042 -1.390 8.578 1.00 98.62 185 LEU A N 1
ATOM 1512 C CA . LEU A 1 185 ? -0.431 -0.800 7.296 1.00 98.62 185 LEU A CA 1
ATOM 1513 C C . LEU A 1 185 ? 0.003 -1.704 6.141 1.00 98.62 185 LEU A C 1
ATOM 1515 O O . LEU A 1 185 ? 1.076 -1.579 5.551 1.00 98.62 185 LEU A O 1
ATOM 1519 N N . ILE A 1 186 ? -0.955 -2.487 5.685 1.00 98.19 186 ILE A N 1
ATOM 1520 C CA . ILE A 1 186 ? -0.764 -3.439 4.611 1.00 98.19 186 ILE A CA 1
ATOM 1521 C C . ILE A 1 186 ? -1.079 -2.755 3.291 1.00 98.19 186 ILE A C 1
ATOM 1523 O O . ILE A 1 186 ? -2.068 -2.022 3.176 1.00 98.19 186 ILE A O 1
ATOM 1527 N N . ILE A 1 187 ? -0.261 -2.993 2.264 1.00 98.06 187 ILE A N 1
ATOM 1528 C CA . ILE A 1 187 ? -0.484 -2.437 0.927 1.00 98.06 187 ILE A CA 1
ATOM 1529 C C . ILE A 1 187 ? -0.264 -3.509 -0.139 1.00 98.06 187 ILE A C 1
ATOM 1531 O O . ILE A 1 187 ? 0.872 -3.860 -0.456 1.00 98.06 187 ILE A O 1
ATOM 1535 N N . TRP A 1 188 ? -1.338 -3.956 -0.784 1.00 98.44 188 TRP A N 1
ATOM 1536 C CA . TRP A 1 188 ? -1.235 -4.632 -2.073 1.00 98.44 188 TRP A CA 1
ATOM 1537 C C . TRP A 1 188 ? -0.963 -3.611 -3.185 1.00 98.44 188 TRP A C 1
ATOM 1539 O O . TRP A 1 188 ? -1.544 -2.522 -3.236 1.00 98.44 188 TRP A O 1
ATOM 1549 N N . ARG A 1 189 ? -0.029 -3.964 -4.070 1.00 96.94 189 ARG A N 1
ATOM 1550 C CA . ARG A 1 189 ? 0.515 -3.101 -5.121 1.00 96.94 189 ARG A CA 1
ATOM 1551 C C . ARG A 1 189 ? 0.485 -3.840 -6.451 1.00 96.94 189 ARG A C 1
ATOM 1553 O O . ARG A 1 189 ? 1.236 -4.805 -6.615 1.00 96.94 189 ARG A O 1
ATOM 1560 N N . ALA A 1 190 ? -0.346 -3.381 -7.386 1.00 96.50 190 ALA A N 1
ATOM 1561 C CA . ALA A 1 190 ? -0.615 -4.088 -8.637 1.00 96.50 190 ALA A CA 1
ATOM 1562 C C . ALA A 1 190 ? 0.631 -4.305 -9.524 1.00 96.50 190 ALA A C 1
ATOM 1564 O O . ALA A 1 190 ? 0.687 -5.281 -10.269 1.00 96.50 190 ALA A O 1
ATOM 1565 N N . HIS A 1 191 ? 1.656 -3.452 -9.422 1.00 96.00 191 HIS A N 1
ATOM 1566 C CA . HIS A 1 191 ? 2.933 -3.652 -10.112 1.00 96.00 191 HIS A CA 1
ATOM 1567 C C . HIS A 1 191 ? 3.999 -4.195 -9.163 1.00 96.00 191 HIS A C 1
ATOM 1569 O O . HIS A 1 191 ? 4.604 -5.236 -9.400 1.00 96.00 191 HIS A O 1
ATOM 1575 N N . ARG A 1 192 ? 4.232 -3.478 -8.062 1.00 96.31 192 ARG A N 1
ATOM 1576 C CA . ARG A 1 192 ? 5.422 -3.650 -7.218 1.00 96.31 192 ARG A CA 1
ATOM 1577 C C . ARG A 1 192 ? 5.415 -4.878 -6.311 1.00 96.31 192 ARG A C 1
ATOM 1579 O O . ARG A 1 192 ? 6.463 -5.205 -5.764 1.00 96.31 192 ARG A O 1
ATOM 1586 N N . GLY A 1 193 ? 4.261 -5.508 -6.114 1.00 96.69 193 GLY A N 1
ATOM 1587 C CA . GLY A 1 193 ? 4.123 -6.694 -5.263 1.00 96.69 193 GLY A CA 1
ATOM 1588 C C . GLY A 1 193 ? 3.340 -7.831 -5.916 1.00 96.69 193 GLY A C 1
ATOM 1589 O O . GLY A 1 193 ? 3.675 -8.995 -5.712 1.00 96.69 193 GLY A O 1
ATOM 1590 N N . ASN A 1 194 ? 2.349 -7.512 -6.756 1.00 97.94 194 ASN A N 1
ATOM 1591 C CA . ASN A 1 194 ? 1.413 -8.497 -7.297 1.00 97.94 194 ASN A CA 1
ATOM 1592 C C . ASN A 1 194 ? 2.084 -9.630 -8.084 1.00 97.94 194 ASN A C 1
ATOM 1594 O O . ASN A 1 194 ? 1.795 -10.794 -7.832 1.00 97.94 194 ASN A O 1
ATOM 1598 N N . ALA A 1 195 ? 3.022 -9.312 -8.982 1.00 97.56 195 ALA A N 1
ATOM 1599 C CA . ALA A 1 195 ? 3.737 -10.326 -9.763 1.00 97.56 195 ALA A CA 1
ATOM 1600 C C . ALA A 1 195 ? 4.584 -11.267 -8.885 1.00 97.56 195 ALA A C 1
ATOM 1602 O O . ALA A 1 195 ? 4.825 -12.415 -9.259 1.00 97.56 195 ALA A O 1
ATOM 1603 N N . MET A 1 196 ? 5.030 -10.795 -7.714 1.00 98.00 196 MET A N 1
ATOM 1604 C CA . MET A 1 196 ? 5.755 -11.601 -6.720 1.00 98.00 196 MET A CA 1
ATOM 1605 C C . MET A 1 196 ? 4.803 -12.390 -5.807 1.00 98.00 196 MET A C 1
ATOM 1607 O O . MET A 1 196 ? 5.238 -13.251 -5.041 1.00 98.00 196 MET A O 1
ATOM 1611 N N . GLU A 1 197 ? 3.504 -12.118 -5.910 1.00 98.12 197 GLU A N 1
ATOM 1612 C CA . GLU A 1 197 ? 2.429 -12.598 -5.049 1.00 98.12 197 GLU A CA 1
ATOM 1613 C C . GLU A 1 197 ? 2.556 -12.142 -3.581 1.00 98.12 197 GLU A C 1
ATOM 1615 O O . GLU A 1 197 ? 2.342 -12.928 -2.651 1.00 98.12 197 GLU A O 1
ATOM 1620 N N . TYR A 1 198 ? 2.936 -10.879 -3.360 1.00 98.44 198 TYR A N 1
ATOM 1621 C CA . TYR A 1 198 ? 3.080 -10.296 -2.022 1.00 98.44 198 TYR A CA 1
ATOM 1622 C C . TYR A 1 198 ? 2.454 -8.906 -1.895 1.00 98.44 198 TYR A C 1
ATOM 1624 O O . TYR A 1 198 ? 2.473 -8.090 -2.822 1.00 98.44 198 TYR A O 1
ATOM 1632 N N . GLY A 1 199 ? 1.937 -8.626 -0.700 1.00 97.75 199 GLY A N 1
ATOM 1633 C CA . GLY A 1 199 ? 1.732 -7.269 -0.211 1.00 97.75 199 GLY A CA 1
ATOM 1634 C C . GLY A 1 199 ? 3.051 -6.659 0.268 1.00 97.75 199 GLY A C 1
ATOM 1635 O O . GLY A 1 199 ? 4.052 -7.348 0.439 1.00 97.75 199 GLY A O 1
ATOM 1636 N N . THR A 1 200 ? 3.066 -5.345 0.456 1.00 96.69 200 THR A N 1
ATOM 1637 C CA . THR A 1 200 ? 4.109 -4.673 1.232 1.00 96.69 200 THR A CA 1
ATOM 1638 C C . THR A 1 200 ? 3.561 -4.361 2.606 1.00 96.69 200 THR A C 1
ATOM 1640 O O . THR A 1 200 ? 2.532 -3.679 2.681 1.00 96.69 200 THR A O 1
ATOM 1643 N N . ASP A 1 201 ? 4.283 -4.783 3.636 1.00 97.31 201 ASP A N 1
ATOM 1644 C CA . ASP A 1 201 ? 3.930 -4.485 5.017 1.00 97.31 201 ASP A CA 1
ATOM 1645 C C . ASP A 1 201 ? 4.683 -3.267 5.578 1.00 97.31 201 ASP A C 1
ATOM 1647 O O . ASP A 1 201 ? 5.816 -2.948 5.176 1.00 97.31 201 ASP A O 1
ATOM 1651 N N . HIS A 1 202 ? 3.975 -2.483 6.379 1.00 98.38 202 HIS A N 1
ATOM 1652 C CA . HIS A 1 202 ? 4.425 -1.212 6.938 1.00 98.38 202 HIS A CA 1
ATOM 1653 C C . HIS A 1 202 ? 3.784 -1.008 8.308 1.00 98.38 202 HIS A C 1
ATOM 1655 O O . HIS A 1 202 ? 2.612 -1.297 8.472 1.00 98.38 202 HIS A O 1
ATOM 1661 N N . TRP A 1 203 ? 4.429 -0.252 9.194 1.00 98.38 203 TRP A N 1
ATOM 1662 C CA . TRP A 1 203 ? 3.776 0.267 10.401 1.00 98.38 203 TRP A CA 1
ATOM 1663 C C . TRP A 1 203 ? 3.842 1.793 10.533 1.00 98.38 203 TRP A C 1
ATOM 1665 O O . TRP A 1 203 ? 4.651 2.488 9.902 1.00 98.38 203 TRP A O 1
ATOM 1675 N N . ILE A 1 204 ? 2.950 2.349 11.358 1.00 98.75 204 ILE A N 1
ATOM 1676 C CA . ILE A 1 204 ? 2.856 3.785 11.648 1.00 98.75 204 ILE A CA 1
ATOM 1677 C C . ILE A 1 204 ? 2.944 4.034 13.157 1.00 98.75 204 ILE A C 1
ATOM 1679 O O . ILE A 1 204 ? 2.075 3.601 13.909 1.00 98.75 204 ILE A O 1
ATOM 1683 N N . LEU A 1 205 ? 3.936 4.828 13.570 1.00 98.50 205 LEU A N 1
ATOM 1684 C CA . LEU A 1 205 ? 4.018 5.453 14.900 1.00 98.50 205 LEU A CA 1
ATOM 1685 C C . LEU A 1 205 ? 4.509 6.895 14.770 1.00 98.50 205 LEU A C 1
ATOM 1687 O O . LEU A 1 205 ? 3.712 7.813 14.651 1.00 98.50 205 LEU A O 1
ATOM 1691 N N . ASP A 1 206 ? 5.816 7.123 14.752 1.00 98.00 206 ASP A N 1
ATOM 1692 C CA . ASP A 1 206 ? 6.441 8.442 14.626 1.00 98.00 206 ASP A CA 1
ATOM 1693 C C . ASP A 1 206 ? 6.596 8.877 13.166 1.00 98.00 206 ASP A C 1
ATOM 1695 O O . ASP A 1 206 ? 6.693 10.074 12.862 1.00 98.00 206 ASP A O 1
ATOM 1699 N N . TYR A 1 207 ? 6.555 7.890 12.280 1.00 98.19 207 TYR A N 1
ATOM 1700 C CA . TYR A 1 207 ? 6.604 7.979 10.836 1.00 98.19 207 TYR A CA 1
ATOM 1701 C C . TYR A 1 207 ? 5.943 6.720 10.244 1.00 98.19 207 TYR A C 1
ATOM 1703 O O . TYR A 1 207 ? 5.649 5.768 10.968 1.00 98.19 207 TYR A O 1
ATOM 1711 N N . ARG A 1 208 ? 5.726 6.692 8.922 1.00 97.69 208 ARG A N 1
ATOM 1712 C CA . ARG A 1 208 ? 5.351 5.467 8.203 1.00 97.69 208 ARG A CA 1
ATOM 1713 C C . ARG A 1 208 ? 6.610 4.699 7.843 1.00 97.69 208 ARG A C 1
ATOM 1715 O O . ARG A 1 208 ? 7.249 5.003 6.821 1.00 97.69 208 ARG A O 1
ATOM 1722 N N . HIS A 1 209 ? 6.931 3.724 8.668 1.00 97.75 209 HIS A N 1
ATOM 1723 C CA . HIS A 1 209 ? 8.056 2.826 8.480 1.00 97.75 209 HIS A CA 1
ATOM 1724 C C . HIS A 1 209 ? 7.700 1.731 7.478 1.00 97.75 209 HIS A C 1
ATOM 1726 O O . HIS A 1 209 ? 6.554 1.598 7.060 1.00 97.75 209 HIS A O 1
ATOM 1732 N N . THR A 1 210 ? 8.719 1.057 6.974 1.00 97.31 210 THR A N 1
ATOM 1733 C CA . THR A 1 210 ? 8.566 -0.209 6.258 1.00 97.31 210 THR A CA 1
ATOM 1734 C C . THR A 1 210 ? 9.071 -1.267 7.212 1.00 97.31 210 THR A C 1
ATOM 1736 O O . THR A 1 210 ? 10.044 -1.000 7.926 1.00 97.31 210 THR A O 1
ATOM 1739 N N . ASP A 1 211 ? 8.416 -2.413 7.213 1.00 97.81 211 ASP A N 1
ATOM 1740 C CA . ASP A 1 211 ? 8.744 -3.503 8.118 1.00 97.81 211 ASP A CA 1
ATOM 1741 C C . ASP A 1 211 ? 10.119 -4.073 7.795 1.00 97.81 211 ASP A C 1
ATOM 1743 O O . ASP A 1 211 ? 10.728 -3.775 6.753 1.00 97.81 211 ASP A O 1
ATOM 1747 N N . GLN A 1 212 ? 10.651 -4.850 8.726 1.00 97.62 212 GLN A N 1
ATOM 1748 C CA . GLN A 1 212 ? 11.995 -5.378 8.605 1.00 97.62 212 GLN A CA 1
ATOM 1749 C C . GLN A 1 212 ? 12.144 -6.303 7.393 1.00 97.62 212 GLN A C 1
ATOM 1751 O O . GLN A 1 212 ? 11.277 -7.104 7.038 1.00 97.62 212 GLN A O 1
ATOM 1756 N N . GLY A 1 213 ? 13.321 -6.208 6.776 1.00 97.06 213 GLY A N 1
ATOM 1757 C CA . GLY A 1 213 ? 13.742 -7.073 5.685 1.00 97.06 213 GLY A CA 1
ATOM 1758 C C . GLY A 1 213 ? 13.812 -6.389 4.323 1.00 97.06 213 GLY A C 1
ATOM 1759 O O . GLY A 1 213 ? 14.062 -5.187 4.188 1.00 97.06 213 GLY A O 1
ATOM 1760 N N . THR A 1 214 ? 13.668 -7.201 3.285 1.00 97.12 214 THR A N 1
ATOM 1761 C CA . THR A 1 214 ? 13.902 -6.830 1.895 1.00 97.12 214 THR A CA 1
ATOM 1762 C C . THR A 1 214 ? 12.568 -6.715 1.178 1.00 97.12 214 THR A C 1
ATOM 1764 O O . THR A 1 214 ? 11.889 -7.705 0.946 1.00 97.12 214 THR A O 1
ATOM 1767 N N . ILE A 1 215 ? 12.190 -5.499 0.786 1.00 96.94 215 ILE A N 1
ATOM 1768 C CA . ILE A 1 215 ? 10.964 -5.262 0.014 1.00 96.94 215 ILE A CA 1
ATOM 1769 C C . ILE A 1 215 ? 11.066 -5.828 -1.416 1.00 96.94 215 ILE A C 1
ATOM 1771 O O . ILE A 1 215 ? 12.155 -5.864 -2.004 1.00 96.94 215 ILE A O 1
ATOM 1775 N N . ALA A 1 216 ? 9.916 -6.184 -2.000 1.00 97.69 216 ALA A N 1
ATOM 1776 C CA . ALA A 1 216 ? 9.766 -6.852 -3.300 1.00 97.69 216 ALA A CA 1
ATOM 1777 C C . ALA A 1 216 ? 10.204 -6.035 -4.536 1.00 97.69 216 ALA A C 1
ATOM 1779 O O . ALA A 1 216 ? 10.050 -6.473 -5.675 1.00 97.69 216 ALA A O 1
ATOM 1780 N N . TYR A 1 217 ? 10.724 -4.824 -4.339 1.00 97.56 217 TYR A N 1
ATOM 1781 C CA . TYR A 1 217 ? 11.119 -3.948 -5.431 1.00 97.56 217 TYR A CA 1
ATOM 1782 C C . TYR A 1 217 ? 12.276 -3.022 -5.063 1.00 97.56 217 TYR A C 1
ATOM 1784 O O . TYR A 1 217 ? 12.505 -2.686 -3.900 1.00 97.56 217 TYR A O 1
ATOM 1792 N N . ARG A 1 218 ? 12.978 -2.528 -6.078 1.00 96.69 218 ARG A N 1
ATOM 1793 C CA . ARG A 1 218 ? 13.945 -1.433 -5.964 1.00 96.69 218 ARG A CA 1
ATOM 1794 C C . ARG A 1 218 ? 13.920 -0.568 -7.215 1.00 96.69 218 ARG A C 1
ATOM 1796 O O . ARG A 1 218 ? 13.577 -1.035 -8.295 1.00 96.69 218 ARG A O 1
ATOM 1803 N N . GLY A 1 219 ? 14.288 0.700 -7.070 1.00 95.81 219 GLY A N 1
ATOM 1804 C CA . GLY A 1 219 ? 14.546 1.540 -8.237 1.00 95.81 219 GLY A CA 1
ATOM 1805 C C . GLY A 1 219 ? 15.815 1.089 -8.957 1.00 95.81 219 GLY A C 1
ATOM 1806 O O . GLY A 1 219 ? 16.723 0.537 -8.326 1.00 95.81 219 GLY A O 1
ATOM 1807 N N . GLN A 1 220 ? 15.885 1.361 -10.254 1.00 96.62 220 GLN A N 1
ATOM 1808 C CA . GLN A 1 220 ? 17.140 1.342 -11.000 1.00 96.62 220 GLN A CA 1
ATOM 1809 C C . GLN A 1 220 ? 17.597 2.763 -11.342 1.00 96.62 220 GLN A C 1
ATOM 1811 O O . GLN A 1 220 ? 16.781 3.682 -11.463 1.00 96.62 220 GLN A O 1
ATOM 1816 N N . SER A 1 221 ? 18.911 2.943 -11.465 1.00 97.38 221 SER A N 1
ATOM 1817 C CA . SER A 1 221 ? 19.487 4.196 -11.958 1.00 97.38 221 SER A CA 1
ATOM 1818 C C . SER A 1 221 ? 19.223 4.350 -13.455 1.00 97.38 221 SER A C 1
ATOM 1820 O O . SER A 1 221 ? 19.005 3.361 -14.153 1.00 97.38 221 SER A O 1
ATOM 1822 N N . TRP A 1 222 ? 19.238 5.585 -13.947 1.00 97.50 222 TRP A N 1
ATOM 1823 C CA . TRP A 1 222 ? 19.147 5.889 -15.372 1.00 97.50 222 TRP A CA 1
ATOM 1824 C C . TRP A 1 222 ? 19.630 7.316 -15.646 1.00 97.50 222 TRP A C 1
ATOM 1826 O O . TRP A 1 222 ? 19.646 8.147 -14.732 1.00 97.50 222 TRP A O 1
ATOM 1836 N N . ASP A 1 223 ? 19.971 7.588 -16.900 1.00 96.94 223 ASP A N 1
ATOM 1837 C CA . ASP A 1 223 ? 20.305 8.914 -17.419 1.00 96.94 223 ASP A CA 1
ATOM 1838 C C . ASP A 1 223 ? 19.548 9.188 -18.733 1.00 96.94 223 ASP A C 1
ATOM 1840 O O . ASP A 1 223 ? 19.216 8.264 -19.477 1.00 96.94 223 ASP A O 1
ATOM 1844 N N . GLU A 1 224 ? 19.260 10.461 -19.026 1.00 95.94 224 GLU A N 1
ATOM 1845 C CA . GLU A 1 224 ? 18.544 10.882 -20.246 1.00 95.94 224 GLU A CA 1
ATOM 1846 C C . GLU A 1 224 ? 19.294 10.491 -21.531 1.00 95.94 224 GLU A C 1
ATOM 1848 O O . GLU A 1 224 ? 18.663 10.151 -22.537 1.00 95.94 224 GLU A O 1
ATOM 1853 N N . SER A 1 225 ? 20.627 10.518 -21.496 1.00 93.50 225 SER A N 1
ATOM 1854 C CA . SER A 1 225 ? 21.504 10.232 -22.631 1.00 93.50 225 SER A CA 1
ATOM 1855 C C . SER A 1 225 ? 22.072 8.813 -22.627 1.00 93.50 225 SER A C 1
ATOM 1857 O O . SER A 1 225 ? 22.209 8.227 -23.699 1.00 93.50 225 SER A O 1
ATOM 1859 N N . GLU A 1 226 ? 22.366 8.248 -21.452 1.00 94.56 226 GLU A N 1
ATOM 1860 C CA . GLU A 1 226 ? 22.971 6.909 -21.334 1.00 94.56 226 GLU A CA 1
ATOM 1861 C C . GLU A 1 226 ? 21.936 5.782 -21.193 1.00 94.56 226 GLU A C 1
ATOM 1863 O O . GLU A 1 226 ? 22.257 4.624 -21.449 1.00 94.56 226 GLU A O 1
ATOM 1868 N N . GLY A 1 227 ? 20.690 6.106 -20.837 1.00 96.81 227 GLY A N 1
ATOM 1869 C CA . GLY A 1 227 ? 19.611 5.136 -20.672 1.00 96.81 227 GLY A CA 1
ATOM 1870 C C . GLY A 1 227 ? 19.532 4.494 -19.287 1.00 96.81 227 GLY A C 1
ATOM 1871 O O . GLY A 1 227 ? 20.127 4.990 -18.325 1.00 96.81 227 GLY A O 1
ATOM 1872 N N . PRO A 1 228 ? 18.698 3.448 -19.131 1.00 98.12 228 PRO A N 1
ATOM 1873 C CA . PRO A 1 228 ? 18.539 2.740 -17.867 1.00 98.12 228 PRO A CA 1
ATOM 1874 C C . PRO A 1 228 ? 19.792 1.955 -17.486 1.00 98.12 228 PRO A C 1
ATOM 1876 O O . PRO A 1 228 ? 20.615 1.613 -18.324 1.00 98.12 228 PRO A O 1
ATOM 1879 N N . GLN A 1 229 ? 19.920 1.611 -16.207 1.00 98.50 229 GLN A N 1
ATOM 1880 C CA . GLN A 1 229 ? 20.975 0.713 -15.742 1.00 98.50 229 GLN A CA 1
ATOM 1881 C C . GLN A 1 229 ? 20.793 -0.712 -16.290 1.00 98.50 229 GLN A C 1
ATOM 1883 O O . GLN A 1 229 ? 21.771 -1.388 -16.619 1.00 98.50 229 GLN A O 1
ATOM 1888 N N . TYR A 1 230 ? 19.545 -1.173 -16.360 1.00 98.69 230 TYR A N 1
ATOM 1889 C CA . TYR A 1 230 ? 19.180 -2.522 -16.767 1.00 98.69 230 TYR A CA 1
ATOM 1890 C C . TYR A 1 230 ? 18.071 -2.506 -17.815 1.00 98.69 230 TYR A C 1
ATOM 1892 O O . TYR A 1 230 ? 17.204 -1.632 -17.821 1.00 98.69 230 TYR A O 1
ATOM 1900 N N . MET A 1 231 ? 18.071 -3.530 -18.658 1.00 98.69 231 MET A N 1
ATOM 1901 C CA . MET A 1 231 ? 17.006 -3.843 -19.607 1.00 98.69 231 MET A CA 1
ATOM 1902 C C . MET A 1 231 ? 16.523 -5.278 -19.398 1.00 98.69 231 MET A C 1
ATOM 1904 O O . MET A 1 231 ? 17.106 -6.022 -18.605 1.00 98.69 231 MET A O 1
ATOM 1908 N N . PHE A 1 232 ? 15.470 -5.679 -20.105 1.00 98.69 232 PHE A N 1
ATOM 1909 C CA . PHE A 1 232 ? 15.082 -7.086 -20.128 1.00 98.69 232 PHE A CA 1
ATOM 1910 C C . PHE A 1 232 ? 16.132 -7.919 -20.859 1.00 98.69 232 PHE A C 1
ATOM 1912 O O . PHE A 1 232 ? 16.705 -7.461 -21.849 1.00 98.69 232 PHE A O 1
ATOM 1919 N N . ASP A 1 233 ? 16.335 -9.156 -20.413 1.00 98.31 233 ASP A N 1
ATOM 1920 C CA . ASP A 1 233 ? 17.063 -10.142 -21.206 1.00 98.31 233 ASP A CA 1
ATOM 1921 C C . ASP A 1 233 ? 16.381 -10.290 -22.589 1.00 98.31 233 ASP A C 1
ATOM 1923 O O . ASP A 1 233 ? 15.176 -10.568 -22.638 1.00 98.31 233 ASP A O 1
ATOM 1927 N N . PRO A 1 234 ? 17.097 -10.088 -23.715 1.00 97.56 234 PRO A N 1
ATOM 1928 C CA . PRO A 1 234 ? 16.540 -10.217 -25.062 1.00 97.56 234 PRO A CA 1
ATOM 1929 C C . PRO A 1 234 ? 15.988 -11.607 -25.398 1.00 97.56 234 PRO A C 1
ATOM 1931 O O . PRO A 1 234 ? 15.168 -11.717 -26.313 1.00 97.56 234 PRO A O 1
ATOM 1934 N N . GLU A 1 235 ? 16.405 -12.644 -24.664 1.00 95.50 235 GLU A N 1
ATOM 1935 C CA . GLU A 1 235 ? 15.842 -13.998 -24.755 1.00 95.50 235 GLU A CA 1
ATOM 1936 C C . GLU A 1 235 ? 14.458 -14.105 -24.086 1.00 95.50 235 GLU A C 1
ATOM 1938 O O . GLU A 1 235 ? 13.705 -15.040 -24.354 1.00 95.50 235 GLU A O 1
ATOM 1943 N N . VAL A 1 236 ? 14.101 -13.143 -23.228 1.00 96.19 236 VAL A N 1
ATOM 1944 C CA . VAL A 1 236 ? 12.821 -13.085 -22.502 1.00 96.19 236 VAL A CA 1
ATOM 1945 C C . VAL A 1 236 ? 11.872 -12.044 -23.091 1.00 96.19 236 VAL A C 1
ATOM 1947 O O . VAL A 1 236 ? 10.686 -12.326 -23.258 1.00 96.19 236 VAL A O 1
ATOM 1950 N N . VAL A 1 237 ? 12.370 -10.847 -23.411 1.00 97.31 237 VAL A N 1
ATOM 1951 C CA . VAL A 1 237 ? 11.594 -9.786 -24.072 1.00 97.31 237 VAL A CA 1
ATOM 1952 C C . VAL A 1 237 ? 12.313 -9.361 -25.335 1.00 97.31 237 VAL A C 1
ATOM 1954 O O . VAL A 1 237 ? 13.455 -8.895 -25.305 1.00 97.31 237 VAL A O 1
ATOM 1957 N N . ARG A 1 238 ? 11.627 -9.469 -26.471 1.00 94.50 238 ARG A N 1
ATOM 1958 C CA . ARG A 1 238 ? 12.235 -9.205 -27.771 1.00 94.50 238 ARG A CA 1
ATOM 1959 C C . ARG A 1 238 ? 12.718 -7.753 -27.842 1.00 94.50 238 ARG A C 1
ATOM 1961 O O . ARG A 1 238 ? 11.951 -6.826 -27.609 1.00 94.50 238 ARG A O 1
ATOM 1968 N N . ARG A 1 239 ? 13.972 -7.550 -28.267 1.00 96.75 239 ARG A N 1
ATOM 1969 C CA . ARG A 1 239 ? 14.645 -6.229 -28.314 1.00 96.75 239 ARG A CA 1
ATOM 1970 C C . ARG A 1 239 ? 14.847 -5.588 -26.931 1.00 96.75 239 ARG A C 1
ATOM 1972 O O . ARG A 1 239 ? 14.961 -4.369 -26.852 1.00 96.75 239 ARG A O 1
ATOM 1979 N N . GLY A 1 240 ? 14.867 -6.384 -25.859 1.00 98.00 240 GLY A N 1
ATOM 1980 C CA . GLY A 1 240 ? 15.243 -5.957 -24.505 1.00 98.00 240 GLY A CA 1
ATOM 1981 C C . GLY A 1 240 ? 14.325 -4.915 -23.852 1.00 98.00 240 GLY A C 1
ATOM 1982 O O . GLY A 1 240 ? 14.651 -4.394 -22.787 1.00 98.00 240 GLY A O 1
ATOM 1983 N N . ALA A 1 241 ? 13.184 -4.585 -24.459 1.00 98.25 241 ALA A N 1
ATOM 1984 C CA . ALA A 1 241 ? 12.271 -3.549 -23.987 1.00 98.25 241 ALA A CA 1
ATOM 1985 C C . ALA A 1 241 ? 10.830 -3.830 -24.426 1.00 98.25 241 ALA A C 1
ATOM 1987 O O . ALA A 1 241 ? 10.592 -4.424 -25.480 1.00 98.25 241 ALA A O 1
ATOM 1988 N N . LEU A 1 242 ? 9.870 -3.347 -23.637 1.00 97.44 242 LEU A N 1
ATOM 1989 C CA . LEU A 1 242 ? 8.460 -3.293 -24.020 1.00 97.44 242 LEU A CA 1
ATOM 1990 C C . LEU A 1 242 ? 8.243 -2.209 -25.085 1.00 97.44 242 LEU A C 1
ATOM 1992 O O . LEU A 1 242 ? 9.098 -1.352 -25.309 1.00 97.44 242 LEU A O 1
ATOM 1996 N N . ASP A 1 243 ? 7.071 -2.218 -25.713 1.00 95.81 243 ASP A N 1
ATOM 1997 C CA . ASP A 1 243 ? 6.648 -1.205 -26.680 1.00 95.81 243 ASP A CA 1
ATOM 1998 C C . ASP A 1 243 ? 5.579 -0.299 -26.064 1.00 95.81 243 ASP A C 1
ATOM 2000 O O . ASP A 1 243 ? 4.450 -0.729 -25.803 1.00 95.81 243 ASP A O 1
ATOM 2004 N N . ILE A 1 244 ? 5.927 0.972 -25.847 1.00 93.06 244 ILE A N 1
ATOM 2005 C CA . ILE A 1 244 ? 5.020 1.959 -25.256 1.00 93.06 244 ILE A CA 1
ATOM 2006 C C . ILE A 1 244 ? 3.740 2.138 -26.079 1.00 93.06 244 ILE A C 1
ATOM 2008 O O . ILE A 1 244 ? 2.669 2.374 -25.517 1.00 93.06 244 ILE A O 1
ATOM 2012 N N . HIS A 1 245 ? 3.818 1.997 -27.404 1.00 92.12 245 HIS A N 1
ATOM 2013 C CA . HIS A 1 245 ? 2.663 2.157 -28.278 1.00 92.12 245 HIS A CA 1
ATOM 2014 C C . HIS A 1 245 ? 1.684 1.003 -28.105 1.00 92.12 245 HIS A C 1
ATOM 2016 O O . HIS A 1 245 ? 0.481 1.247 -28.089 1.00 92.12 245 HIS A O 1
ATOM 2022 N N . LYS A 1 246 ? 2.175 -0.223 -27.875 1.00 93.25 246 LYS A N 1
ATOM 2023 C CA . LYS A 1 246 ? 1.308 -1.359 -27.532 1.00 93.25 246 LYS A CA 1
ATOM 2024 C C . LYS A 1 246 ? 0.584 -1.135 -26.212 1.00 93.25 246 LYS A C 1
ATOM 2026 O O . LYS A 1 246 ? -0.594 -1.466 -26.126 1.00 93.25 246 LYS A O 1
ATOM 2031 N N . ILE A 1 247 ? 1.262 -0.581 -25.206 1.00 91.31 247 ILE A N 1
ATOM 2032 C CA . ILE A 1 247 ? 0.640 -0.285 -23.907 1.00 91.31 247 ILE A CA 1
ATOM 2033 C C . ILE A 1 247 ? -0.482 0.749 -24.081 1.00 91.31 247 ILE A C 1
ATOM 2035 O O . ILE A 1 247 ? -1.575 0.550 -23.558 1.00 91.31 247 ILE A O 1
ATOM 2039 N N . TYR A 1 248 ? -0.241 1.822 -24.842 1.00 87.50 248 TYR A N 1
ATOM 2040 C CA . TYR A 1 248 ? -1.253 2.857 -25.088 1.00 87.50 248 TYR A CA 1
ATOM 2041 C C . TYR A 1 248 ? -2.393 2.417 -26.008 1.00 87.50 248 TYR A C 1
ATOM 2043 O O . TYR A 1 248 ? -3.524 2.856 -25.814 1.00 87.50 248 TYR A O 1
ATOM 2051 N N . GLU A 1 249 ? -2.115 1.585 -27.012 1.00 90.25 249 GLU A N 1
ATOM 2052 C CA . GLU A 1 249 ? -3.143 1.031 -27.897 1.00 90.25 249 GLU A CA 1
ATOM 2053 C C . GLU A 1 249 ? -4.115 0.158 -27.105 1.00 90.25 249 GLU A C 1
ATOM 2055 O O . GLU A 1 249 ? -5.332 0.287 -27.242 1.00 90.25 249 GLU A O 1
ATOM 2060 N N . ASN A 1 250 ? -3.573 -0.723 -26.264 1.00 90.50 250 ASN A N 1
ATOM 2061 C CA . ASN A 1 250 ? -4.356 -1.538 -25.358 1.00 90.50 250 ASN A CA 1
ATOM 2062 C C . ASN A 1 250 ? -3.476 -2.010 -24.188 1.00 90.50 250 ASN A C 1
ATOM 2064 O O . ASN A 1 250 ? -2.599 -2.853 -24.399 1.00 90.50 250 ASN A O 1
ATOM 2068 N N . PRO A 1 251 ? -3.729 -1.571 -22.941 1.00 88.50 251 PRO A N 1
ATOM 2069 C CA . PRO A 1 251 ? -2.925 -1.995 -21.797 1.00 88.50 251 PRO A CA 1
ATOM 2070 C C . PRO A 1 251 ? -2.955 -3.514 -21.578 1.00 88.50 251 PRO A C 1
ATOM 2072 O O . PRO A 1 251 ? -2.005 -4.052 -21.016 1.00 88.50 251 PRO A O 1
ATOM 2075 N N . LEU A 1 252 ? -3.982 -4.219 -22.072 1.00 91.31 252 LEU A N 1
ATOM 2076 C CA . LEU A 1 252 ? -4.099 -5.683 -22.014 1.00 91.31 252 LEU A CA 1
ATOM 2077 C C . LEU A 1 252 ? -3.104 -6.423 -22.924 1.00 91.31 252 LEU A C 1
ATOM 2079 O O . LEU A 1 252 ? -2.999 -7.644 -22.834 1.00 91.31 252 LEU A O 1
ATOM 2083 N N . ASN A 1 253 ? -2.361 -5.715 -23.781 1.00 93.31 253 ASN A N 1
ATOM 2084 C CA . ASN A 1 253 ? -1.331 -6.314 -24.632 1.00 93.31 253 ASN A CA 1
ATOM 2085 C C . ASN A 1 253 ? -0.196 -6.971 -23.830 1.00 93.31 253 ASN A C 1
ATOM 2087 O O . ASN A 1 253 ? 0.442 -7.888 -24.348 1.00 93.31 253 ASN A O 1
ATOM 2091 N N . TYR A 1 254 ? 0.030 -6.550 -22.579 1.00 93.81 254 TYR A N 1
ATOM 2092 C CA . TYR A 1 254 ? 0.864 -7.291 -21.633 1.00 93.81 254 TYR A CA 1
ATOM 2093 C C . TYR A 1 254 ? 0.021 -7.814 -20.474 1.00 93.81 254 TYR A C 1
ATOM 2095 O O . TYR A 1 254 ? -0.661 -7.064 -19.771 1.00 93.81 254 TYR A O 1
ATOM 2103 N N . ARG A 1 255 ? 0.087 -9.133 -20.288 1.00 94.06 255 ARG A N 1
ATOM 2104 C CA . ARG A 1 255 ? -0.702 -9.884 -19.313 1.00 94.06 255 ARG A CA 1
ATOM 2105 C C . ARG A 1 255 ? -0.270 -9.573 -17.882 1.00 94.06 255 ARG A C 1
ATOM 2107 O O . ARG A 1 255 ? 0.905 -9.682 -17.552 1.00 94.06 255 ARG A O 1
ATOM 2114 N N . GLN A 1 256 ? -1.233 -9.261 -17.021 1.00 93.50 256 GLN A N 1
ATOM 2115 C CA . GLN A 1 256 ? -1.008 -9.043 -15.586 1.00 93.50 256 GLN A CA 1
ATOM 2116 C C . GLN A 1 256 ? -0.857 -10.339 -14.771 1.00 93.50 256 GLN A C 1
ATOM 2118 O O . GLN A 1 256 ? -0.350 -10.308 -13.657 1.00 93.50 256 GLN A O 1
ATOM 2123 N N . ASP A 1 257 ? -1.321 -11.474 -15.298 1.00 94.75 257 ASP A N 1
ATOM 2124 C CA . ASP A 1 257 ? -1.419 -12.752 -14.584 1.00 94.75 257 ASP A CA 1
ATOM 2125 C C . ASP A 1 257 ? -0.163 -13.624 -14.750 1.00 94.75 257 ASP A C 1
ATOM 2127 O O . ASP A 1 257 ? -0.186 -14.837 -14.543 1.00 94.75 257 ASP A O 1
ATOM 2131 N N . LEU A 1 258 ? 0.956 -12.985 -15.101 1.00 96.31 258 LEU A N 1
ATOM 2132 C CA . LEU A 1 258 ? 2.279 -13.589 -15.220 1.00 96.31 258 LEU A CA 1
ATOM 2133 C C . LEU A 1 258 ? 2.986 -13.574 -13.858 1.00 96.31 258 LEU A C 1
ATOM 2135 O O . LEU A 1 258 ? 3.883 -12.773 -13.606 1.00 96.31 258 LEU A O 1
ATOM 2139 N N . PHE A 1 259 ? 2.573 -14.451 -12.947 1.00 97.81 259 PHE A N 1
ATOM 2140 C CA . PHE A 1 259 ? 3.183 -14.539 -11.617 1.00 97.81 259 PHE A CA 1
ATOM 2141 C C . PHE A 1 259 ? 4.574 -15.174 -11.684 1.00 97.81 259 PHE A C 1
ATOM 2143 O O . PHE A 1 259 ? 4.785 -16.194 -12.344 1.00 97.81 259 PHE A O 1
ATOM 2150 N N . TYR A 1 260 ? 5.540 -14.593 -10.971 1.00 97.38 260 TYR A N 1
ATOM 2151 C CA . TYR A 1 260 ? 6.945 -15.006 -11.023 1.00 97.38 260 TYR A CA 1
ATOM 2152 C C . TYR A 1 260 ? 7.177 -16.438 -10.521 1.00 97.38 260 TYR A C 1
ATOM 2154 O O . TYR A 1 260 ? 8.032 -17.159 -11.051 1.00 97.38 260 TYR A O 1
ATOM 2162 N N . ARG A 1 261 ? 6.401 -16.891 -9.530 1.00 96.06 261 ARG A N 1
ATOM 2163 C CA . ARG A 1 261 ? 6.480 -18.278 -9.046 1.00 96.06 261 ARG A CA 1
ATOM 2164 C C . ARG A 1 261 ? 6.101 -19.295 -10.124 1.00 96.06 261 ARG A C 1
ATOM 2166 O O . ARG A 1 261 ? 6.696 -20.367 -10.167 1.00 96.06 261 ARG A O 1
ATOM 2173 N N . ASP A 1 262 ? 5.222 -18.905 -11.043 1.00 96.62 262 ASP A N 1
ATOM 2174 C CA . ASP A 1 262 ? 4.735 -19.734 -12.145 1.00 96.62 262 ASP A CA 1
ATOM 2175 C C . ASP A 1 262 ? 5.536 -19.534 -13.442 1.00 96.62 262 ASP A C 1
ATOM 2177 O O . ASP A 1 262 ? 5.144 -20.045 -14.489 1.00 96.62 262 ASP A O 1
ATOM 2181 N N . ARG A 1 263 ? 6.670 -18.814 -13.404 1.00 96.06 263 ARG A N 1
ATOM 2182 C CA . ARG A 1 263 ? 7.432 -18.426 -14.609 1.00 96.06 263 ARG A CA 1
ATOM 2183 C C . ARG A 1 263 ? 7.813 -19.574 -15.527 1.00 96.06 263 ARG A C 1
ATOM 2185 O O . ARG A 1 263 ? 7.791 -19.403 -16.736 1.00 96.06 263 ARG A O 1
ATOM 2192 N N . ALA A 1 264 ? 8.088 -20.755 -14.982 1.00 95.69 264 ALA A N 1
ATOM 2193 C CA . ALA A 1 264 ? 8.400 -21.932 -15.789 1.00 95.69 264 ALA A CA 1
ATOM 2194 C C . ALA A 1 264 ? 7.260 -22.337 -16.749 1.00 95.69 264 ALA A C 1
ATOM 2196 O O . ALA A 1 264 ? 7.520 -23.037 -17.722 1.00 95.69 264 ALA A O 1
ATOM 2197 N N . ASN A 1 265 ? 6.024 -21.897 -16.488 1.00 95.81 265 ASN A N 1
ATOM 2198 C CA . ASN A 1 265 ? 4.844 -22.232 -17.283 1.00 95.81 265 ASN A CA 1
ATOM 2199 C C . ASN A 1 265 ? 4.538 -21.218 -18.393 1.00 95.81 265 ASN A C 1
ATOM 2201 O O . ASN A 1 265 ? 3.730 -21.527 -19.259 1.00 95.81 265 ASN A O 1
ATOM 2205 N N . TRP A 1 266 ? 5.107 -20.009 -18.350 1.00 95.12 266 TRP A N 1
ATOM 2206 C CA . TRP A 1 266 ? 4.772 -18.938 -19.301 1.00 95.12 266 TRP A CA 1
ATOM 2207 C C . TRP A 1 266 ? 5.988 -18.269 -19.946 1.00 95.12 266 TRP A C 1
ATOM 2209 O O . TRP A 1 266 ? 5.852 -17.614 -20.983 1.00 95.12 266 TRP A O 1
ATOM 2219 N N . LEU A 1 267 ? 7.181 -18.409 -19.362 1.00 93.25 267 LEU A N 1
ATOM 2220 C CA . LEU A 1 267 ? 8.399 -17.824 -19.909 1.00 93.25 267 LEU A CA 1
ATOM 2221 C C . LEU A 1 267 ? 8.725 -18.477 -21.261 1.00 93.25 267 LEU A C 1
ATOM 2223 O O . LEU A 1 267 ? 8.764 -19.700 -21.375 1.00 93.25 267 LEU A O 1
ATOM 2227 N N . GLY A 1 268 ? 8.937 -17.648 -22.284 1.00 89.81 268 GLY A N 1
ATOM 2228 C CA . GLY A 1 268 ? 9.098 -18.079 -23.679 1.00 89.81 268 GLY A CA 1
ATOM 2229 C C . GLY A 1 268 ? 7.795 -18.093 -24.490 1.00 89.81 268 GLY A C 1
ATOM 2230 O O . GLY A 1 268 ? 7.852 -18.063 -25.718 1.00 89.81 268 GLY A O 1
ATOM 2231 N N . GLU A 1 269 ? 6.631 -18.065 -23.836 1.00 93.62 269 GLU A N 1
ATOM 2232 C CA . GLU A 1 269 ? 5.325 -17.906 -24.497 1.00 93.62 269 GLU A CA 1
ATOM 2233 C C . GLU A 1 269 ? 4.790 -16.471 -24.387 1.00 93.62 269 GLU A C 1
ATOM 2235 O O . GLU A 1 269 ? 4.107 -15.977 -25.292 1.00 93.62 269 GLU A O 1
ATOM 2240 N N . HIS A 1 270 ? 5.100 -15.788 -23.283 1.00 95.19 270 HIS A N 1
ATOM 2241 C CA . HIS A 1 270 ? 4.618 -14.443 -22.979 1.00 95.19 270 HIS A CA 1
ATOM 2242 C C . HIS A 1 270 ? 5.742 -13.530 -22.474 1.00 95.19 270 HIS A C 1
ATOM 2244 O O . HIS A 1 270 ? 6.572 -13.938 -21.663 1.00 95.19 270 HIS A O 1
ATOM 2250 N N . GLU A 1 271 ? 5.731 -12.273 -22.928 1.00 95.44 271 GLU A N 1
ATOM 2251 C CA . GLU A 1 271 ? 6.637 -11.225 -22.444 1.00 95.44 271 GLU A CA 1
ATOM 2252 C C . GLU A 1 271 ? 6.100 -10.646 -21.115 1.00 95.44 271 GLU A C 1
ATOM 2254 O O . GLU A 1 271 ? 4.942 -10.209 -21.073 1.00 95.44 271 GLU A O 1
ATOM 2259 N N . PRO A 1 272 ? 6.894 -10.620 -20.025 1.00 96.75 272 PRO A N 1
ATOM 2260 C CA . PRO A 1 272 ? 6.469 -10.038 -18.753 1.00 96.75 272 PRO A CA 1
ATOM 2261 C C . PRO A 1 272 ? 6.354 -8.510 -18.829 1.00 96.75 272 PRO A C 1
ATOM 2263 O O . PRO A 1 272 ? 7.194 -7.838 -19.419 1.00 96.75 272 PRO A O 1
ATOM 2266 N N . TYR A 1 273 ? 5.353 -7.940 -18.151 1.00 95.00 273 TYR A N 1
ATOM 2267 C CA . TYR A 1 273 ? 5.187 -6.480 -18.035 1.00 95.00 273 TYR A CA 1
ATOM 2268 C C . TYR A 1 273 ? 6.123 -5.828 -16.997 1.00 95.00 273 TYR A C 1
ATOM 2270 O O . TYR A 1 273 ? 6.211 -4.602 -16.913 1.00 95.00 273 TYR A O 1
ATOM 2278 N N . PHE A 1 274 ? 6.782 -6.636 -16.165 1.00 97.38 274 PHE A N 1
ATOM 2279 C CA . PHE A 1 274 ? 7.618 -6.209 -15.044 1.00 97.38 274 PHE A CA 1
ATOM 2280 C C . PHE A 1 274 ? 9.051 -6.693 -15.235 1.00 97.38 274 PHE A C 1
ATOM 2282 O O . PHE A 1 274 ? 9.268 -7.796 -15.724 1.00 97.38 274 PHE A O 1
ATOM 2289 N N . LEU A 1 275 ? 10.027 -5.899 -14.798 1.00 98.19 275 LEU A N 1
ATOM 2290 C CA . LEU A 1 275 ? 11.441 -6.267 -14.825 1.00 98.19 275 LEU A CA 1
ATOM 2291 C C . LEU A 1 275 ? 11.804 -6.987 -13.520 1.00 98.19 275 LEU A C 1
ATOM 2293 O O . LEU A 1 275 ? 11.540 -6.446 -12.451 1.00 98.19 275 LEU A O 1
ATOM 2297 N N . HIS A 1 276 ? 12.408 -8.174 -13.582 1.00 98.12 276 HIS A N 1
ATOM 2298 C CA . HIS A 1 276 ? 12.816 -8.955 -12.404 1.00 98.12 276 HIS A CA 1
ATOM 2299 C C . HIS A 1 276 ? 14.303 -9.323 -12.468 1.00 98.12 276 HIS A C 1
ATOM 2301 O O . HIS A 1 276 ? 14.852 -9.471 -13.558 1.00 98.12 276 HIS A O 1
ATOM 2307 N N . GLU A 1 277 ? 14.943 -9.510 -11.310 1.00 97.44 277 GLU A N 1
ATOM 2308 C CA . GLU A 1 277 ? 16.386 -9.803 -11.196 1.00 97.44 277 GLU A CA 1
ATOM 2309 C C . GLU A 1 277 ? 16.843 -11.061 -11.962 1.00 97.44 277 GLU A C 1
ATOM 2311 O O . GLU A 1 277 ? 17.959 -11.091 -12.468 1.00 97.44 277 GLU A O 1
ATOM 2316 N N . ASP A 1 278 ? 15.967 -12.055 -12.116 1.00 96.62 278 ASP A N 1
ATOM 2317 C CA . ASP A 1 278 ? 16.240 -13.298 -12.865 1.00 96.62 278 ASP A CA 1
ATOM 2318 C C . ASP A 1 278 ? 16.291 -13.147 -14.393 1.00 96.62 278 ASP A C 1
ATOM 2320 O O . ASP A 1 278 ? 16.770 -14.053 -15.071 1.00 96.62 278 ASP A O 1
ATOM 2324 N N . PHE A 1 279 ? 15.741 -12.071 -14.953 1.00 95.81 279 PHE A N 1
ATOM 2325 C CA . PHE A 1 279 ? 15.638 -11.893 -16.407 1.00 95.81 279 PHE A CA 1
ATOM 2326 C C . PHE A 1 279 ? 15.899 -10.447 -16.836 1.00 95.81 279 PHE A C 1
ATOM 2328 O O . PHE A 1 279 ? 15.293 -9.923 -17.775 1.00 95.81 279 PHE A O 1
ATOM 2335 N N . LEU A 1 280 ? 16.825 -9.801 -16.130 1.00 97.50 280 LEU A N 1
ATOM 2336 C CA . LEU A 1 280 ? 17.396 -8.518 -16.511 1.00 97.50 280 LEU A CA 1
ATOM 2337 C C . LEU A 1 280 ? 18.874 -8.670 -16.873 1.00 97.50 280 LEU A C 1
ATOM 2339 O O . LEU A 1 280 ? 19.576 -9.530 -16.343 1.00 97.50 280 LEU A O 1
ATOM 2343 N N . VAL A 1 281 ? 19.354 -7.796 -17.750 1.00 98.69 281 VAL A N 1
ATOM 2344 C CA . VAL A 1 281 ? 20.767 -7.685 -18.142 1.00 98.69 281 VAL A CA 1
ATOM 2345 C C . VAL A 1 281 ? 21.185 -6.210 -18.132 1.00 98.69 281 VAL A C 1
ATOM 2347 O O . VAL A 1 281 ? 20.310 -5.335 -18.138 1.00 98.69 281 VAL A O 1
ATOM 2350 N N . PRO A 1 282 ? 22.492 -5.881 -18.076 1.00 98.62 282 PRO A N 1
ATOM 2351 C CA . PRO A 1 282 ? 22.946 -4.505 -18.271 1.00 98.62 282 PRO A CA 1
ATOM 2352 C C . PRO A 1 282 ? 22.373 -3.917 -19.561 1.00 98.62 282 PRO A C 1
ATOM 2354 O O . PRO A 1 282 ? 22.263 -4.620 -20.566 1.00 98.62 282 PRO A O 1
ATOM 2357 N N . PHE A 1 283 ? 21.989 -2.644 -19.521 1.00 98.69 283 PHE A N 1
ATOM 2358 C CA . PHE A 1 283 ? 21.431 -1.970 -20.689 1.00 98.69 283 PHE A CA 1
ATOM 2359 C C . PHE A 1 283 ? 22.414 -1.960 -21.869 1.00 98.69 283 PHE A C 1
ATOM 2361 O O . PHE A 1 283 ? 23.591 -1.635 -21.706 1.00 98.69 283 PHE A O 1
ATOM 2368 N N . ASP A 1 284 ? 21.899 -2.291 -23.054 1.00 98.50 284 ASP A N 1
ATOM 2369 C CA . ASP A 1 284 ? 22.612 -2.225 -24.327 1.00 98.50 284 ASP A CA 1
ATOM 2370 C C . ASP A 1 284 ? 21.815 -1.355 -25.320 1.00 98.50 284 ASP A C 1
ATOM 2372 O O . ASP A 1 284 ? 20.715 -1.748 -25.745 1.00 98.50 284 ASP A O 1
ATOM 2376 N N . PRO A 1 285 ? 22.338 -0.177 -25.716 1.00 98.12 285 PRO A N 1
ATOM 2377 C CA . PRO A 1 285 ? 21.644 0.702 -26.643 1.00 98.12 285 PRO A CA 1
ATOM 2378 C C . PRO A 1 285 ? 21.517 0.114 -28.055 1.00 98.12 285 PRO A C 1
ATOM 2380 O O . PRO A 1 285 ? 20.611 0.506 -28.786 1.00 98.12 285 PRO A O 1
ATOM 2383 N N . GLU A 1 286 ? 22.346 -0.848 -28.465 1.00 98.25 286 GLU A N 1
ATOM 2384 C CA . GLU A 1 286 ? 22.193 -1.499 -29.776 1.00 98.25 286 GLU A CA 1
ATOM 2385 C C . GLU A 1 286 ? 20.949 -2.403 -29.831 1.00 98.25 286 GLU A C 1
ATOM 2387 O O . GLU A 1 286 ? 20.427 -2.691 -30.912 1.00 98.25 286 GLU A O 1
ATOM 2392 N N . ILE A 1 287 ? 20.437 -2.813 -28.666 1.00 98.31 287 ILE A N 1
ATOM 2393 C CA . ILE A 1 287 ? 19.311 -3.740 -28.532 1.00 98.31 287 ILE A CA 1
ATOM 2394 C C . ILE A 1 287 ? 18.031 -3.001 -28.136 1.00 98.31 287 ILE A C 1
ATOM 2396 O O . ILE A 1 287 ? 17.016 -3.094 -28.836 1.00 98.31 287 ILE A O 1
ATOM 2400 N N . ALA A 1 288 ? 18.079 -2.270 -27.021 1.00 97.94 288 ALA A N 1
ATOM 2401 C CA . ALA A 1 288 ? 16.900 -1.719 -26.355 1.00 97.94 288 ALA A CA 1
ATOM 2402 C C . ALA A 1 288 ? 16.702 -0.212 -26.566 1.00 97.94 288 ALA A C 1
ATOM 2404 O O . ALA A 1 288 ? 15.773 0.360 -25.999 1.00 97.94 288 ALA A O 1
ATOM 2405 N N . GLN A 1 289 ? 17.524 0.443 -27.395 1.00 98.19 289 GLN A N 1
ATOM 2406 C CA . GLN A 1 289 ? 17.336 1.853 -27.742 1.00 98.19 289 GLN A CA 1
ATOM 2407 C C . GLN A 1 289 ? 16.696 2.012 -29.119 1.00 98.19 289 GLN A C 1
ATOM 2409 O O . GLN A 1 289 ? 17.348 2.026 -30.163 1.00 98.19 289 GLN A O 1
ATOM 2414 N N . TRP A 1 290 ? 15.381 2.161 -29.122 1.00 98.06 290 TRP A N 1
ATOM 2415 C CA . TRP A 1 290 ? 14.594 2.399 -30.324 1.00 98.06 290 TRP A CA 1
ATOM 2416 C C . TRP A 1 290 ? 13.357 3.220 -29.977 1.00 98.06 290 TRP A C 1
ATOM 2418 O O . TRP A 1 290 ? 12.917 3.225 -28.833 1.00 98.06 290 TRP A O 1
ATOM 2428 N N . GLU A 1 291 ? 12.818 3.953 -30.951 1.00 97.50 291 GLU A N 1
ATOM 2429 C CA . GLU A 1 291 ? 11.683 4.852 -30.716 1.00 97.50 291 GLU A CA 1
ATOM 2430 C C . GLU A 1 291 ? 10.475 4.078 -30.170 1.00 97.50 291 GLU A C 1
ATOM 2432 O O . GLU A 1 291 ? 9.943 3.201 -30.852 1.00 97.50 291 GLU A O 1
ATOM 2437 N N . GLY A 1 292 ? 10.070 4.398 -28.941 1.00 96.00 292 GLY A N 1
ATOM 2438 C CA . GLY A 1 292 ? 8.992 3.721 -28.225 1.00 96.00 292 GLY A CA 1
ATOM 2439 C C . GLY A 1 292 ? 9.435 2.595 -27.281 1.00 96.00 292 GLY A C 1
ATOM 2440 O O . GLY A 1 292 ? 8.577 2.005 -26.622 1.00 96.00 292 GLY A O 1
ATOM 2441 N N . ALA A 1 293 ? 10.738 2.313 -27.165 1.00 98.19 293 ALA A N 1
ATOM 2442 C CA . ALA A 1 293 ? 11.256 1.348 -26.198 1.00 98.19 293 ALA A CA 1
ATOM 2443 C C . ALA A 1 293 ? 10.882 1.772 -24.777 1.00 98.19 293 ALA A C 1
ATOM 2445 O O . ALA A 1 293 ? 11.152 2.909 -24.390 1.00 98.19 293 ALA A O 1
ATOM 2446 N N . ALA A 1 294 ? 10.283 0.866 -24.007 1.00 96.88 294 ALA A N 1
ATOM 2447 C CA . ALA A 1 294 ? 9.841 1.104 -22.641 1.00 96.88 294 ALA A CA 1
ATOM 2448 C C . ALA A 1 294 ? 10.388 0.044 -21.679 1.00 96.88 294 ALA A C 1
ATOM 2450 O O . ALA A 1 294 ? 10.186 -1.156 -21.861 1.00 96.88 294 ALA A O 1
ATOM 2451 N N . ILE A 1 295 ? 11.057 0.490 -20.619 1.00 98.06 295 ILE A N 1
ATOM 2452 C CA . ILE A 1 295 ? 11.649 -0.371 -19.590 1.00 98.06 295 ILE A CA 1
ATOM 2453 C C . ILE A 1 295 ? 11.118 0.070 -18.221 1.00 98.06 295 ILE A C 1
ATOM 2455 O O . ILE A 1 295 ? 11.207 1.255 -17.907 1.00 98.06 295 ILE A O 1
ATOM 2459 N N . PRO A 1 296 ? 10.583 -0.827 -17.373 1.00 96.88 296 PRO A N 1
ATOM 2460 C CA . PRO A 1 296 ? 10.165 -0.469 -16.019 1.00 96.88 296 PRO A CA 1
ATOM 2461 C C . PRO A 1 296 ? 11.274 0.235 -15.229 1.00 96.88 296 PRO A C 1
ATOM 2463 O O . PRO A 1 296 ? 12.377 -0.286 -15.101 1.00 96.88 296 PRO A O 1
ATOM 2466 N N . ALA A 1 297 ? 10.990 1.398 -14.633 1.00 95.88 297 ALA A N 1
ATOM 2467 C CA . ALA A 1 297 ? 11.953 2.102 -13.770 1.00 95.88 297 ALA A CA 1
ATOM 2468 C C . ALA A 1 297 ? 12.177 1.383 -12.421 1.00 95.88 297 ALA A C 1
ATOM 2470 O O . ALA A 1 297 ? 13.039 1.764 -11.621 1.00 95.88 297 ALA A O 1
ATOM 2471 N N . THR A 1 298 ? 11.376 0.350 -12.167 1.00 96.00 298 THR A N 1
ATOM 2472 C CA . THR A 1 298 ? 11.399 -0.478 -10.971 1.00 96.00 298 THR A CA 1
ATOM 2473 C C . THR A 1 298 ? 11.786 -1.907 -11.340 1.00 96.00 298 THR A C 1
ATOM 2475 O O . THR A 1 298 ? 11.216 -2.493 -12.254 1.00 96.00 298 THR A O 1
ATOM 2478 N N . VAL A 1 299 ? 12.736 -2.464 -10.593 1.00 98.44 299 VAL A N 1
ATOM 2479 C CA . VAL A 1 299 ? 13.143 -3.871 -10.650 1.00 98.44 299 VAL A CA 1
ATOM 2480 C C . VAL A 1 299 ? 12.474 -4.614 -9.499 1.00 98.44 299 VAL A C 1
ATOM 2482 O O . VAL A 1 299 ? 12.561 -4.173 -8.350 1.00 98.44 299 VAL A O 1
ATOM 2485 N N . LEU A 1 300 ? 11.817 -5.728 -9.803 1.00 98.56 300 LEU A N 1
ATOM 2486 C CA . LEU A 1 300 ? 11.179 -6.615 -8.838 1.00 98.56 300 LEU A CA 1
ATOM 2487 C C . LEU A 1 300 ? 12.129 -7.719 -8.374 1.00 98.56 300 LEU A C 1
ATOM 2489 O O . LEU A 1 300 ? 13.033 -8.133 -9.103 1.00 98.56 300 LEU A O 1
ATOM 2493 N N . ARG A 1 301 ? 11.884 -8.195 -7.157 1.00 97.81 301 ARG A N 1
ATOM 2494 C CA . ARG A 1 301 ? 12.583 -9.308 -6.508 1.00 97.81 301 ARG A CA 1
ATOM 2495 C C . ARG A 1 301 ? 11.675 -9.964 -5.474 1.00 97.81 301 ARG A C 1
ATOM 2497 O O . ARG A 1 301 ? 10.697 -9.360 -5.034 1.00 97.81 301 ARG A O 1
ATOM 2504 N N . MET A 1 302 ? 12.027 -11.162 -5.026 1.00 97.44 302 MET A N 1
ATOM 2505 C CA . MET A 1 302 ? 11.323 -11.798 -3.913 1.00 97.44 302 MET A CA 1
ATOM 2506 C C . MET A 1 302 ? 11.557 -11.021 -2.607 1.00 97.44 302 MET A C 1
ATOM 2508 O O . MET A 1 302 ? 12.702 -10.662 -2.321 1.00 97.44 302 MET A O 1
ATOM 2512 N N . PRO A 1 303 ? 10.503 -10.734 -1.821 1.00 97.31 303 PRO A N 1
ATOM 2513 C CA . PRO A 1 303 ? 10.677 -10.129 -0.513 1.00 97.31 303 PRO A CA 1
ATOM 2514 C C . PRO A 1 303 ? 11.157 -11.146 0.531 1.00 97.31 303 PRO A C 1
ATOM 2516 O O . PRO A 1 303 ? 10.895 -12.345 0.416 1.00 97.31 303 PRO A O 1
ATOM 2519 N N . GLU A 1 304 ? 11.812 -10.648 1.577 1.00 96.75 304 GLU A N 1
ATOM 2520 C CA . GLU A 1 304 ? 12.297 -11.424 2.727 1.00 96.75 304 GLU A CA 1
ATOM 2521 C C . GLU A 1 304 ? 12.023 -10.652 4.025 1.00 96.75 304 GLU A C 1
ATOM 2523 O O . GLU A 1 304 ? 12.173 -9.433 4.033 1.00 96.75 304 GLU A O 1
ATOM 2528 N N . GLY A 1 305 ? 11.690 -11.337 5.123 1.00 96.75 305 GLY A N 1
ATOM 2529 C CA . GLY A 1 305 ? 11.358 -10.706 6.413 1.00 96.75 305 GLY A CA 1
ATOM 2530 C C . GLY A 1 305 ? 9.880 -10.317 6.559 1.00 96.75 305 GLY A C 1
ATOM 2531 O O . GLY A 1 305 ? 9.056 -10.704 5.723 1.00 96.75 305 GLY A O 1
ATOM 2532 N N . SER A 1 306 ? 9.556 -9.559 7.613 1.00 97.50 306 SER A N 1
ATOM 2533 C CA . SER A 1 306 ? 8.185 -9.132 7.951 1.00 97.50 306 SER A CA 1
ATOM 2534 C C . SER A 1 306 ? 7.550 -8.265 6.865 1.00 97.50 306 SER A C 1
ATOM 2536 O O . SER A 1 306 ? 6.371 -8.417 6.574 1.00 97.50 306 SER A O 1
ATOM 2538 N N . VAL A 1 307 ? 8.341 -7.495 6.107 1.00 98.00 307 VAL A N 1
ATOM 2539 C CA . VAL A 1 307 ? 7.843 -6.703 4.959 1.00 98.00 307 VAL A CA 1
ATOM 2540 C C . VAL A 1 307 ? 7.093 -7.514 3.893 1.00 98.00 307 VAL A C 1
ATOM 2542 O O . VAL A 1 307 ? 6.338 -6.944 3.098 1.00 98.00 307 VAL A O 1
ATOM 2545 N N . GLY A 1 308 ? 7.315 -8.831 3.847 1.00 96.94 308 GLY A N 1
ATOM 2546 C CA . GLY A 1 308 ? 6.625 -9.787 2.984 1.00 96.94 308 GLY A CA 1
ATOM 2547 C C . GLY A 1 308 ? 5.678 -10.737 3.728 1.00 96.94 308 GLY A C 1
ATOM 2548 O O . GLY A 1 308 ? 5.408 -11.817 3.202 1.00 96.94 308 GLY A O 1
ATOM 2549 N N . ALA A 1 309 ? 5.190 -10.392 4.925 1.00 97.50 309 ALA A N 1
ATOM 2550 C CA . ALA A 1 309 ? 4.318 -11.253 5.734 1.00 97.50 309 ALA A CA 1
ATOM 2551 C C . ALA A 1 309 ? 2.992 -11.599 5.032 1.00 97.50 309 ALA A C 1
ATOM 2553 O O . ALA A 1 309 ? 2.439 -12.685 5.229 1.00 97.50 309 ALA A O 1
ATOM 2554 N N . TRP A 1 310 ? 2.509 -10.708 4.162 1.00 98.38 310 TRP A N 1
ATOM 2555 C CA . TRP A 1 310 ? 1.285 -10.900 3.391 1.00 98.38 310 TRP A CA 1
ATOM 2556 C C . TRP A 1 310 ? 1.544 -11.482 2.010 1.00 98.38 310 TRP A C 1
ATOM 2558 O O . TRP A 1 310 ? 2.126 -10.832 1.135 1.00 98.38 310 TRP A O 1
ATOM 2568 N N . ARG A 1 311 ? 1.000 -12.672 1.762 1.00 98.31 311 ARG A N 1
ATOM 2569 C CA . ARG A 1 311 ? 0.792 -13.184 0.405 1.00 98.31 311 ARG A CA 1
ATOM 2570 C C . ARG A 1 311 ? -0.375 -12.430 -0.215 1.00 98.31 311 ARG A C 1
ATOM 2572 O O . ARG A 1 311 ? -1.356 -12.144 0.468 1.00 98.31 311 ARG A O 1
ATOM 2579 N N . ALA A 1 312 ? -0.264 -12.084 -1.491 1.00 98.12 312 ALA A N 1
ATOM 2580 C CA . ALA A 1 312 ? -1.306 -11.327 -2.170 1.00 98.12 312 ALA A CA 1
ATOM 2581 C C . ALA A 1 312 ? -1.332 -11.605 -3.669 1.00 98.12 312 ALA A C 1
ATOM 2583 O O . ALA A 1 312 ? -0.300 -11.508 -4.323 1.00 98.12 312 ALA A O 1
ATOM 2584 N N . ARG A 1 313 ? -2.507 -11.883 -4.226 1.00 97.81 313 ARG A N 1
ATOM 2585 C CA . ARG A 1 313 ? -2.710 -12.132 -5.653 1.00 97.81 313 ARG A CA 1
ATOM 2586 C C . ARG A 1 313 ? -3.937 -11.372 -6.130 1.00 97.81 313 ARG A C 1
ATOM 2588 O O . ARG A 1 313 ? -5.042 -11.606 -5.657 1.00 97.81 313 ARG A O 1
ATOM 2595 N N . GLY A 1 314 ? -3.725 -10.461 -7.066 1.00 97.94 314 GLY A N 1
ATOM 2596 C CA . GLY A 1 314 ? -4.744 -9.617 -7.665 1.00 97.94 314 GLY A CA 1
ATOM 2597 C C . GLY A 1 314 ? -4.874 -9.874 -9.157 1.00 97.94 314 GLY A C 1
ATOM 2598 O O . GLY A 1 314 ? -3.869 -9.939 -9.867 1.00 97.94 314 GLY A O 1
ATOM 2599 N N . ILE A 1 315 ? -6.113 -9.987 -9.624 1.00 97.38 315 ILE A N 1
ATOM 2600 C CA . ILE A 1 315 ? -6.478 -10.123 -11.032 1.00 97.38 315 ILE A CA 1
ATOM 2601 C C . ILE A 1 315 ? -7.535 -9.073 -11.349 1.00 97.38 315 ILE A C 1
ATOM 2603 O O . ILE A 1 315 ? -8.616 -9.071 -10.766 1.00 97.38 315 ILE A O 1
ATOM 2607 N N . TRP A 1 316 ? -7.224 -8.184 -12.284 1.00 96.81 316 TRP A N 1
ATOM 2608 C CA . TRP A 1 316 ? -8.212 -7.369 -12.972 1.00 96.81 316 TRP A CA 1
ATOM 2609 C C . TRP A 1 316 ? -8.940 -8.187 -14.047 1.00 96.81 316 TRP A C 1
ATOM 2611 O O . TRP A 1 316 ? -8.300 -8.747 -14.938 1.00 96.81 316 TRP A O 1
ATOM 2621 N N . GLN A 1 317 ? -10.260 -8.260 -13.998 1.00 95.50 317 GLN A N 1
ATOM 2622 C CA . GLN A 1 317 ? -11.068 -8.945 -14.999 1.00 95.50 317 GLN A CA 1
ATOM 2623 C C . GLN A 1 317 ? -12.399 -8.214 -15.158 1.00 95.50 317 GLN A C 1
ATOM 2625 O O . GLN A 1 317 ? -13.027 -7.853 -14.169 1.00 95.50 317 GLN A O 1
ATOM 2630 N N . ASP A 1 318 ? -12.815 -7.998 -16.408 1.00 93.88 318 ASP A N 1
ATOM 2631 C CA . ASP A 1 318 ? -14.136 -7.461 -16.759 1.00 93.88 318 ASP A CA 1
ATOM 2632 C C . ASP A 1 318 ? -14.507 -6.163 -16.012 1.00 93.88 318 ASP A C 1
ATOM 2634 O O . ASP A 1 318 ? -15.643 -5.972 -15.586 1.00 93.88 318 ASP A O 1
ATOM 2638 N N . GLY A 1 319 ? -13.541 -5.248 -15.869 1.00 93.81 319 GLY A N 1
ATOM 2639 C CA . GLY A 1 319 ? -13.771 -3.959 -15.212 1.00 93.81 319 GLY A CA 1
ATOM 2640 C C . GLY A 1 319 ? -13.727 -4.009 -13.689 1.00 93.81 319 GLY A C 1
ATOM 2641 O O . GLY A 1 319 ? -14.196 -3.067 -13.063 1.00 93.81 319 GLY A O 1
ATOM 2642 N N . GLN A 1 320 ? -13.194 -5.072 -13.084 1.00 96.94 320 GLN A N 1
ATOM 2643 C CA . GLN A 1 320 ? -13.103 -5.218 -11.631 1.00 96.94 320 GLN A CA 1
ATOM 2644 C C . GLN A 1 320 ? -11.740 -5.757 -11.218 1.00 96.94 320 GLN A C 1
ATOM 2646 O O . GLN A 1 320 ? -11.164 -6.599 -11.904 1.00 96.94 320 GLN A O 1
ATOM 2651 N N . TRP A 1 321 ? -11.244 -5.326 -10.063 1.00 98.06 321 TRP A N 1
ATOM 2652 C CA . TRP A 1 321 ? -10.165 -6.041 -9.385 1.00 98.06 321 TRP A CA 1
ATOM 2653 C C . TRP A 1 321 ? -10.742 -7.108 -8.467 1.00 98.06 321 TRP A C 1
ATOM 2655 O O . TRP A 1 321 ? -11.695 -6.846 -7.739 1.00 98.06 321 TRP A O 1
ATOM 2665 N N . ILE A 1 322 ? -10.114 -8.281 -8.453 1.00 98.50 322 ILE A N 1
ATOM 2666 C CA . ILE A 1 322 ? -10.298 -9.317 -7.439 1.00 98.50 322 ILE A CA 1
ATOM 2667 C C . ILE A 1 322 ? -8.936 -9.553 -6.796 1.00 98.50 322 ILE A C 1
ATOM 2669 O O . ILE A 1 322 ? -8.003 -9.976 -7.478 1.00 98.50 322 ILE A O 1
ATOM 2673 N N . VAL A 1 323 ? -8.804 -9.256 -5.505 1.00 98.75 323 VAL A N 1
ATOM 2674 C CA . VAL A 1 323 ? -7.543 -9.379 -4.762 1.00 98.75 323 VAL A CA 1
ATOM 2675 C C . VAL A 1 323 ? -7.728 -10.320 -3.587 1.00 98.75 323 VAL A C 1
ATOM 2677 O O . VAL A 1 323 ? -8.547 -10.068 -2.709 1.00 98.75 323 VAL A O 1
ATOM 2680 N N . GLU A 1 324 ? -6.939 -11.385 -3.554 1.00 98.69 324 GLU A N 1
ATOM 2681 C CA . GLU A 1 324 ? -6.866 -12.325 -2.441 1.00 98.69 324 GLU A CA 1
ATOM 2682 C C . GLU A 1 324 ? -5.575 -12.095 -1.664 1.00 98.69 324 GLU A C 1
ATOM 2684 O O . GLU A 1 324 ? -4.498 -11.986 -2.252 1.00 98.69 324 GLU A O 1
ATOM 2689 N N . MET A 1 325 ? -5.677 -12.005 -0.342 1.00 98.81 325 MET A N 1
ATOM 2690 C CA . MET A 1 325 ? -4.551 -11.803 0.562 1.00 98.81 325 MET A CA 1
ATOM 2691 C C . MET A 1 325 ? -4.616 -12.791 1.718 1.00 98.81 325 MET A C 1
ATOM 2693 O O . MET A 1 325 ? -5.699 -13.087 2.225 1.00 98.81 325 MET A O 1
ATOM 2697 N N . SER A 1 326 ? -3.461 -13.265 2.172 1.00 98.69 326 SER A N 1
ATOM 2698 C CA . SER A 1 326 ? -3.367 -14.084 3.376 1.00 98.69 326 SER A CA 1
ATOM 2699 C C . SER A 1 326 ? -2.080 -13.832 4.143 1.00 98.69 326 SER A C 1
ATOM 2701 O O . SER A 1 326 ? -1.064 -13.421 3.577 1.00 98.69 326 SER A O 1
ATOM 2703 N N . ARG A 1 327 ? -2.132 -14.095 5.446 1.00 98.25 327 ARG A N 1
ATOM 2704 C CA . ARG A 1 327 ? -0.953 -14.171 6.309 1.00 98.25 327 ARG A CA 1
ATOM 2705 C C . ARG A 1 327 ? -1.210 -15.089 7.491 1.00 98.25 327 ARG A C 1
ATOM 2707 O O . ARG A 1 327 ? -2.363 -15.376 7.822 1.00 98.25 327 ARG A O 1
ATOM 2714 N N . LYS A 1 328 ? -0.136 -15.459 8.185 1.00 98.56 328 LYS A N 1
ATOM 2715 C CA . LYS A 1 328 ? -0.230 -16.121 9.486 1.00 98.56 328 LYS A CA 1
ATOM 2716 C C . LYS A 1 328 ? -0.951 -15.246 10.513 1.00 98.56 328 LYS A C 1
ATOM 2718 O O . LYS A 1 328 ? -0.821 -14.020 10.507 1.00 98.56 328 LYS A O 1
ATOM 2723 N N . LEU A 1 329 ? -1.693 -15.901 11.404 1.00 98.56 329 LEU A N 1
ATOM 2724 C CA . LEU A 1 329 ? -2.308 -15.258 12.562 1.00 98.56 329 LEU A CA 1
ATOM 2725 C C . LEU A 1 329 ? -1.230 -14.722 13.514 1.00 98.56 329 LEU A C 1
ATOM 2727 O O . LEU A 1 329 ? -1.273 -13.550 13.878 1.00 98.56 329 LEU A O 1
ATOM 2731 N N . ASP A 1 330 ? -0.239 -15.565 13.813 1.00 97.75 330 ASP A N 1
ATOM 2732 C CA . ASP A 1 330 ? 1.000 -15.194 14.494 1.00 97.75 330 ASP A CA 1
ATOM 2733 C C . ASP A 1 330 ? 2.141 -15.108 13.470 1.00 97.75 330 ASP A C 1
ATOM 2735 O O . ASP A 1 330 ? 2.513 -16.114 12.851 1.00 97.75 330 ASP A O 1
ATOM 2739 N N . THR A 1 331 ? 2.648 -13.902 13.233 1.00 97.19 331 THR A N 1
ATOM 2740 C CA . THR A 1 331 ? 3.756 -13.661 12.299 1.00 97.19 331 THR A CA 1
ATOM 2741 C C . THR A 1 331 ? 5.120 -13.754 12.970 1.00 97.19 331 THR A C 1
ATOM 2743 O O . THR A 1 331 ? 6.120 -13.783 12.259 1.00 97.19 331 THR A O 1
ATOM 2746 N N . GLU A 1 332 ? 5.171 -13.848 14.305 1.00 96.12 332 GLU A N 1
ATOM 2747 C CA . GLU A 1 332 ? 6.393 -13.840 15.125 1.00 96.12 332 GLU A CA 1
ATOM 2748 C C . GLU A 1 332 ? 7.205 -12.529 15.028 1.00 96.12 332 GLU A C 1
ATOM 2750 O O . GLU A 1 332 ? 8.348 -12.457 15.488 1.00 96.12 332 GLU A O 1
ATOM 2755 N N . HIS A 1 333 ? 6.615 -11.482 14.448 1.00 96.62 333 HIS A N 1
ATOM 2756 C CA . HIS A 1 333 ? 7.255 -10.202 14.168 1.00 96.62 333 HIS A CA 1
ATOM 2757 C C . HIS A 1 333 ? 6.639 -9.083 15.014 1.00 96.62 333 HIS A C 1
ATOM 2759 O O . HIS A 1 333 ? 5.421 -8.915 15.071 1.00 96.62 333 HIS A O 1
ATOM 2765 N N . ASP A 1 334 ? 7.479 -8.329 15.725 1.00 95.12 334 ASP A N 1
ATOM 2766 C CA . ASP A 1 334 ? 7.023 -7.287 16.647 1.00 95.12 334 ASP A CA 1
ATOM 2767 C C . ASP A 1 334 ? 6.596 -6.000 15.933 1.00 95.12 334 ASP A C 1
ATOM 2769 O O . ASP A 1 334 ? 5.992 -5.134 16.567 1.00 95.12 334 ASP A O 1
ATOM 2773 N N . ASP A 1 335 ? 6.869 -5.869 14.633 1.00 95.81 335 ASP A N 1
ATOM 2774 C CA . ASP A 1 335 ? 6.377 -4.827 13.735 1.00 95.81 335 ASP A CA 1
ATOM 2775 C C . ASP A 1 335 ? 4.977 -5.087 13.156 1.00 95.81 335 ASP A C 1
ATOM 2777 O O . ASP A 1 335 ? 4.377 -4.129 12.674 1.00 95.81 335 ASP A O 1
ATOM 2781 N N . ASP A 1 336 ? 4.396 -6.271 13.384 1.00 97.75 336 ASP A N 1
ATOM 2782 C CA . ASP A 1 336 ? 3.056 -6.648 12.910 1.00 97.75 336 ASP A CA 1
ATOM 2783 C C . ASP A 1 336 ? 2.030 -6.702 14.053 1.00 97.75 336 ASP A C 1
ATOM 2785 O O . ASP A 1 336 ? 2.347 -7.003 15.213 1.00 97.75 336 ASP A O 1
ATOM 2789 N N . LYS A 1 337 ? 0.744 -6.509 13.734 1.00 97.94 337 LYS A N 1
ATOM 2790 C CA . LYS A 1 337 ? -0.335 -6.795 14.695 1.00 97.94 337 LYS A CA 1
ATOM 2791 C C . LYS A 1 337 ? -0.632 -8.290 14.745 1.00 97.94 337 LYS A C 1
ATOM 2793 O O . LYS A 1 337 ? -1.036 -8.892 13.750 1.00 97.94 337 LYS A O 1
ATOM 2798 N N . GLN A 1 338 ? -0.514 -8.895 15.922 1.00 97.56 338 GLN A N 1
ATOM 2799 C CA . GLN A 1 338 ? -0.778 -10.324 16.088 1.00 97.56 338 GLN A CA 1
ATOM 2800 C C . GLN A 1 338 ? -2.280 -10.622 16.166 1.00 97.56 338 GLN A C 1
ATOM 2802 O O . GLN A 1 338 ? -3.046 -9.943 16.858 1.00 97.56 338 GLN A O 1
ATOM 2807 N N . LEU A 1 339 ? -2.711 -11.648 15.433 1.00 98.44 339 LEU A N 1
ATOM 2808 C CA . LEU A 1 339 ? -4.103 -12.067 15.341 1.00 98.44 339 LEU A CA 1
ATOM 2809 C C . LEU A 1 339 ? -4.328 -13.366 16.108 1.00 98.44 339 LEU A C 1
ATOM 2811 O O . LEU A 1 339 ? -3.495 -14.266 16.100 1.00 98.44 339 LEU A O 1
ATOM 2815 N N . GLN A 1 340 ? -5.495 -13.500 16.728 1.00 97.81 340 GLN A N 1
ATOM 2816 C CA . GLN A 1 340 ? -5.892 -14.735 17.396 1.00 97.81 340 GLN A CA 1
ATOM 2817 C C . GLN A 1 340 ? -7.377 -15.039 17.173 1.00 97.81 340 GLN A C 1
ATOM 2819 O O . GLN A 1 340 ? -8.194 -14.112 17.106 1.00 97.81 340 GLN A O 1
ATOM 2824 N N . PRO A 1 341 ? -7.764 -16.327 17.091 1.00 98.38 341 PRO A N 1
ATOM 2825 C CA . PRO A 1 341 ? -9.167 -16.721 17.082 1.00 98.38 341 PRO A CA 1
ATOM 2826 C C . PRO A 1 341 ? -9.929 -16.109 18.264 1.00 98.38 341 PRO A C 1
ATOM 2828 O O . PRO A 1 341 ? -9.461 -16.133 19.400 1.00 98.38 341 PRO A O 1
ATOM 2831 N N . GLY A 1 342 ? -11.113 -15.560 18.002 1.00 98.06 342 GLY A N 1
ATOM 2832 C CA . GLY A 1 342 ? -11.920 -14.840 18.990 1.00 98.06 342 GLY A CA 1
ATOM 2833 C C . GLY A 1 342 ? -11.572 -13.357 19.153 1.00 98.06 342 GLY A C 1
ATOM 2834 O O . GLY A 1 342 ? -12.349 -12.641 19.779 1.00 98.06 342 GLY A O 1
ATOM 2835 N N . GLY A 1 343 ? -10.456 -12.885 18.588 1.00 98.06 343 GLY A N 1
ATOM 2836 C CA . GLY A 1 343 ? -10.055 -11.479 18.637 1.00 98.06 343 GLY A CA 1
ATOM 2837 C C . GLY A 1 343 ? -10.963 -10.561 17.812 1.00 98.06 343 GLY A C 1
ATOM 2838 O O . GLY A 1 343 ? -11.574 -10.989 16.828 1.00 98.06 343 GLY A O 1
ATOM 2839 N N . ILE A 1 344 ? -11.035 -9.295 18.224 1.00 98.50 344 ILE A N 1
ATOM 2840 C CA . ILE A 1 344 ? -11.738 -8.207 17.534 1.00 98.50 344 ILE A CA 1
ATOM 2841 C C . ILE A 1 344 ? -10.727 -7.081 17.330 1.00 98.50 344 ILE A C 1
ATOM 2843 O O . ILE A 1 344 ? -10.056 -6.684 18.280 1.00 98.50 344 ILE A O 1
ATOM 2847 N N . TYR A 1 345 ? -10.623 -6.593 16.099 1.00 98.56 345 TYR A N 1
ATOM 2848 C CA . TYR A 1 345 ? -9.604 -5.640 15.675 1.00 98.56 345 TYR A CA 1
ATOM 2849 C C . TYR A 1 345 ? -10.250 -4.475 14.942 1.00 98.56 345 TYR A C 1
ATOM 2851 O O . TYR A 1 345 ? -11.177 -4.677 14.156 1.00 98.56 345 TYR A O 1
ATOM 2859 N N . THR A 1 346 ? -9.729 -3.267 15.128 1.00 98.62 346 THR A N 1
ATOM 2860 C CA . THR A 1 346 ? -10.140 -2.144 14.282 1.00 98.62 346 THR A CA 1
ATOM 2861 C C . THR A 1 346 ? -9.435 -2.261 12.936 1.00 98.62 346 THR A C 1
ATOM 2863 O O . THR A 1 346 ? -8.218 -2.424 12.870 1.00 98.62 346 THR A O 1
ATOM 2866 N N . TRP A 1 347 ? -10.202 -2.172 11.856 1.00 98.50 347 TRP A N 1
ATOM 2867 C CA . TRP A 1 347 ? -9.752 -2.395 10.491 1.00 98.50 347 TRP A CA 1
ATOM 2868 C C . TRP A 1 347 ? -10.315 -1.323 9.552 1.00 98.50 347 TRP A C 1
ATOM 2870 O O . TRP A 1 347 ? -11.508 -1.024 9.576 1.00 98.50 347 TRP A O 1
ATOM 2880 N N . SER A 1 348 ? -9.459 -0.731 8.719 1.00 98.00 348 SER A N 1
ATOM 2881 C CA . SER A 1 348 ? -9.838 0.378 7.831 1.00 98.00 348 SER A CA 1
ATOM 2882 C C . SER A 1 348 ? -9.216 0.216 6.440 1.00 98.00 348 SER A C 1
ATOM 2884 O O . SER A 1 348 ? -8.051 0.590 6.262 1.00 98.00 348 SER A O 1
ATOM 2886 N N . PRO A 1 349 ? -9.953 -0.309 5.443 1.00 98.12 349 PRO A N 1
ATOM 2887 C CA . PRO A 1 349 ? -9.471 -0.438 4.071 1.00 98.12 349 PRO A CA 1
ATOM 2888 C C . PRO A 1 349 ? -9.516 0.867 3.268 1.00 98.12 349 PRO A C 1
ATOM 2890 O O . PRO A 1 349 ? -10.209 1.826 3.608 1.00 98.12 349 PRO A O 1
ATOM 2893 N N . ALA A 1 350 ? -8.772 0.877 2.167 1.00 96.81 350 ALA A N 1
ATOM 2894 C CA . ALA A 1 350 ? -8.735 1.934 1.174 1.00 96.81 350 ALA A CA 1
ATOM 2895 C C . ALA A 1 350 ? -8.311 1.393 -0.199 1.00 96.81 350 ALA A C 1
ATOM 2897 O O . ALA A 1 350 ? -7.450 0.512 -0.276 1.00 96.81 350 ALA A O 1
ATOM 2898 N N . VAL A 1 351 ? -8.841 1.972 -1.278 1.00 95.69 351 VAL A N 1
ATOM 2899 C CA . VAL A 1 351 ? -8.456 1.647 -2.664 1.00 95.69 351 VAL A CA 1
ATOM 2900 C C . VAL A 1 351 ? -7.934 2.878 -3.392 1.00 95.69 351 VAL A C 1
ATOM 2902 O O . VAL A 1 351 ? -8.413 3.998 -3.211 1.00 95.69 351 VAL A O 1
ATOM 2905 N N . HIS A 1 352 ? -6.928 2.669 -4.230 1.00 90.44 352 HIS A N 1
ATOM 2906 C CA . HIS A 1 352 ? -6.323 3.674 -5.084 1.00 90.44 352 HIS A CA 1
ATOM 2907 C C . HIS A 1 352 ? -6.525 3.272 -6.538 1.00 90.44 352 HIS A C 1
ATOM 2909 O O . HIS A 1 352 ? -6.039 2.227 -6.964 1.00 90.44 352 HIS A O 1
ATOM 2915 N N . HIS A 1 353 ? -7.143 4.167 -7.295 1.00 84.88 353 HIS A N 1
ATOM 2916 C CA . HIS A 1 353 ? -7.235 4.096 -8.743 1.00 84.88 353 HIS A CA 1
ATOM 2917 C C . HIS A 1 353 ? -6.012 4.836 -9.295 1.00 84.88 353 HIS A C 1
ATOM 2919 O O . HIS A 1 353 ? -6.078 6.041 -9.531 1.00 84.88 353 HIS A O 1
ATOM 2925 N N . GLY A 1 354 ? -4.870 4.131 -9.375 1.00 75.50 354 GLY A N 1
ATOM 2926 C CA . GLY A 1 354 ? -3.674 4.430 -10.193 1.00 75.50 354 GLY A CA 1
ATOM 2927 C C . GLY A 1 354 ? -3.133 5.844 -10.129 1.00 75.50 354 GLY A C 1
ATOM 2928 O O . GLY A 1 354 ? -2.375 6.288 -10.976 1.00 75.50 354 GLY A O 1
ATOM 2929 N N . SER A 1 355 ? -3.486 6.586 -9.096 1.00 70.81 355 SER A N 1
ATOM 2930 C CA . SER A 1 355 ? -2.988 7.919 -8.867 1.00 70.81 355 SER A CA 1
ATOM 2931 C C . SER A 1 355 ? -1.780 7.827 -7.949 1.00 70.81 355 SER A C 1
ATOM 2933 O O . SER A 1 355 ? -1.747 7.035 -6.999 1.00 70.81 355 SER A O 1
ATOM 2935 N N . ASN A 1 356 ? -0.773 8.661 -8.185 1.00 66.38 356 ASN A N 1
ATOM 2936 C CA . ASN A 1 356 ? 0.236 8.883 -7.166 1.00 66.38 356 ASN A CA 1
ATOM 2937 C C . ASN A 1 356 ? -0.355 9.811 -6.091 1.00 66.38 356 ASN A C 1
ATOM 2939 O O . ASN A 1 356 ? -1.023 10.796 -6.405 1.00 66.38 356 ASN A O 1
ATOM 2943 N N . ARG A 1 357 ? -0.020 9.549 -4.822 1.00 68.50 357 ARG A N 1
ATOM 2944 C CA . ARG A 1 357 ? -0.351 10.389 -3.654 1.00 68.50 357 ARG A CA 1
ATOM 2945 C C . ARG A 1 357 ? -1.801 10.242 -3.160 1.00 68.50 357 ARG A C 1
ATOM 2947 O O . ARG A 1 357 ? -2.162 9.149 -2.732 1.00 68.50 357 ARG A O 1
ATOM 2954 N N . ARG A 1 358 ? -2.556 11.345 -3.093 1.00 68.25 358 ARG A N 1
ATOM 2955 C CA . ARG A 1 358 ? -3.727 11.534 -2.214 1.00 68.25 358 ARG A CA 1
ATOM 2956 C C . ARG A 1 358 ? -5.069 11.078 -2.790 1.00 68.25 358 ARG A C 1
ATOM 2958 O O . ARG A 1 358 ? -6.055 11.100 -2.065 1.00 68.25 358 ARG A O 1
ATOM 2965 N N . TRP A 1 359 ? -5.139 10.683 -4.060 1.00 78.00 359 TRP A N 1
ATOM 2966 C CA . TRP A 1 359 ? -6.418 10.339 -4.688 1.00 78.00 359 TRP A CA 1
ATOM 2967 C C . TRP A 1 359 ? -6.741 8.861 -4.460 1.00 78.00 359 TRP A C 1
ATOM 2969 O O . TRP A 1 359 ? -6.111 7.980 -5.052 1.00 78.00 359 TRP A O 1
ATOM 2979 N N . HIS A 1 360 ? -7.638 8.614 -3.506 1.00 88.94 360 HIS A N 1
ATOM 2980 C CA . HIS A 1 360 ? -8.045 7.294 -3.031 1.00 88.94 360 HIS A CA 1
ATOM 2981 C C . HIS A 1 360 ? -9.350 7.387 -2.251 1.00 88.94 360 HIS A C 1
ATOM 2983 O O . HIS A 1 360 ? -9.695 8.471 -1.778 1.00 88.94 360 HIS A O 1
ATOM 2989 N N . TRP A 1 361 ? -10.020 6.252 -2.095 1.00 93.75 361 TRP A N 1
ATOM 2990 C CA . TRP A 1 361 ? -11.204 6.114 -1.260 1.00 93.75 361 TRP A CA 1
ATOM 2991 C C . TRP A 1 361 ? -10.844 5.341 -0.004 1.00 93.75 361 TRP A C 1
ATOM 2993 O O . TRP A 1 361 ? -10.046 4.405 -0.065 1.00 93.75 361 TRP A O 1
ATOM 3003 N N . VAL A 1 362 ? -11.416 5.739 1.125 1.00 94.75 362 VAL A N 1
ATOM 3004 C CA . VAL A 1 362 ? -11.136 5.182 2.449 1.00 94.75 362 VAL A CA 1
ATOM 3005 C C . VAL A 1 362 ? -12.433 4.763 3.126 1.00 94.75 362 VAL A C 1
ATOM 3007 O O . VAL A 1 362 ? -13.466 5.409 2.963 1.00 94.75 362 VAL A O 1
ATOM 3010 N N . ALA A 1 363 ? -12.380 3.689 3.899 1.00 95.38 363 ALA A N 1
ATOM 3011 C CA . ALA A 1 363 ? -13.476 3.285 4.763 1.00 95.38 363 ALA A CA 1
ATOM 3012 C C . ALA A 1 363 ? -13.481 4.061 6.085 1.00 95.38 363 ALA A C 1
ATOM 3014 O O . ALA A 1 363 ? -12.475 4.620 6.528 1.00 95.38 363 ALA A O 1
ATOM 3015 N N . TYR A 1 364 ? -14.626 3.999 6.755 1.00 94.00 364 TYR A N 1
ATOM 3016 C CA . TYR A 1 364 ? -14.737 4.187 8.201 1.00 94.00 364 TYR A CA 1
ATOM 3017 C C . TYR A 1 364 ? -13.997 3.067 8.966 1.00 94.00 364 TYR A C 1
ATOM 3019 O O . TYR A 1 364 ? -13.633 2.054 8.362 1.00 94.00 364 TYR A O 1
ATOM 3027 N N . PRO A 1 365 ? -13.767 3.202 10.286 1.00 95.31 365 PRO A N 1
ATOM 3028 C CA . PRO A 1 365 ? -13.202 2.118 11.085 1.00 95.31 365 PRO A CA 1
ATOM 3029 C C . PRO A 1 365 ? -14.237 1.004 11.278 1.00 95.31 365 PRO A C 1
ATOM 3031 O O . PRO A 1 365 ? -15.218 1.177 11.997 1.00 95.31 365 PRO A O 1
ATOM 3034 N N . TYR A 1 366 ? -14.017 -0.154 10.664 1.00 97.75 366 TYR A N 1
ATOM 3035 C CA . TYR A 1 366 ? -14.803 -1.363 10.910 1.00 97.75 366 TYR A CA 1
ATOM 3036 C C . TYR A 1 366 ? -14.168 -2.195 12.023 1.00 97.75 366 TYR A C 1
ATOM 3038 O O . TYR A 1 366 ? -12.962 -2.133 12.251 1.00 97.75 366 TYR A O 1
ATOM 3046 N N . GLN A 1 367 ? -14.966 -3.025 12.687 1.00 98.19 367 GLN A N 1
ATOM 3047 C CA . GLN A 1 367 ? -14.467 -4.037 13.615 1.00 98.19 367 GLN A CA 1
ATOM 3048 C C . GLN A 1 367 ? -14.393 -5.388 12.899 1.00 98.19 367 GLN A C 1
ATOM 3050 O O . GLN A 1 367 ? -15.420 -5.958 12.526 1.00 98.19 367 GLN A O 1
ATOM 3055 N N . LEU A 1 368 ? -13.181 -5.896 12.691 1.00 98.62 368 LEU A N 1
ATOM 3056 C CA . LEU A 1 368 ? -12.908 -7.217 12.138 1.00 98.62 368 LEU A CA 1
ATOM 3057 C C . LEU A 1 368 ? -12.833 -8.235 13.277 1.00 98.62 368 LEU A C 1
ATOM 3059 O O . LEU A 1 368 ? -11.901 -8.198 14.078 1.00 98.62 368 LEU A O 1
ATOM 3063 N N . GLY A 1 369 ? -13.788 -9.160 13.348 1.00 98.56 369 GLY A N 1
ATOM 3064 C CA . GLY A 1 369 ? -13.773 -10.217 14.357 1.00 98.56 369 GLY A CA 1
ATOM 3065 C C . GLY A 1 369 ? -13.492 -11.603 13.792 1.00 98.56 369 GLY A C 1
ATOM 3066 O O . GLY A 1 369 ? -14.084 -12.023 12.794 1.00 98.56 369 GLY A O 1
ATOM 3067 N N . LEU A 1 370 ? -12.596 -12.333 14.455 1.00 98.62 370 LEU A N 1
ATOM 3068 C CA . LEU A 1 370 ? -12.134 -13.658 14.040 1.00 98.62 370 LEU A CA 1
ATOM 3069 C C . LEU A 1 370 ? -12.995 -14.753 14.667 1.00 98.62 370 LEU A C 1
ATOM 3071 O O . LEU A 1 370 ? -12.610 -15.388 15.647 1.00 98.62 370 LEU A O 1
ATOM 3075 N N . GLY A 1 371 ? -14.186 -14.970 14.109 1.00 97.94 371 GLY A N 1
ATOM 3076 C CA . GLY A 1 371 ? -15.089 -16.051 14.511 1.00 97.94 371 GLY A CA 1
ATOM 3077 C C . GLY A 1 371 ? -16.361 -15.618 15.243 1.00 97.94 371 GLY A C 1
ATOM 3078 O O . GLY A 1 371 ? -17.425 -16.119 14.855 1.00 97.94 371 GLY A O 1
ATOM 3079 N N . PRO A 1 372 ? -16.327 -14.718 16.246 1.00 98.25 372 PRO A N 1
ATOM 3080 C CA . PRO A 1 372 ? -17.538 -14.211 16.883 1.00 98.25 372 PRO A CA 1
ATOM 3081 C C . PRO A 1 372 ? -18.533 -13.620 15.874 1.00 98.25 372 PRO A C 1
ATOM 3083 O O . PRO A 1 372 ? -18.183 -13.215 14.768 1.00 98.25 372 PRO A O 1
ATOM 3086 N N . SER A 1 373 ? -19.812 -13.630 16.226 1.00 97.88 373 SER A N 1
ATOM 3087 C CA . SER A 1 373 ? -20.829 -12.810 15.564 1.00 97.88 373 SER A CA 1
ATOM 3088 C C . SER A 1 373 ? -20.752 -11.363 16.059 1.00 97.88 373 SER A C 1
ATOM 3090 O O . SER A 1 373 ? -20.170 -11.098 17.109 1.00 97.88 373 SER A O 1
ATOM 3092 N N . ALA A 1 374 ? -21.388 -10.438 15.334 1.00 97.81 374 ALA A N 1
ATOM 3093 C CA . ALA A 1 374 ? -21.496 -9.037 15.746 1.00 97.81 374 ALA A CA 1
ATOM 3094 C C . ALA A 1 374 ? -22.116 -8.900 17.154 1.00 97.81 374 ALA A C 1
ATOM 3096 O O . ALA A 1 374 ? -21.591 -8.177 17.994 1.00 97.81 374 ALA A O 1
ATOM 3097 N N . GLU A 1 375 ? -23.156 -9.693 17.451 1.00 97.94 375 GLU A N 1
ATOM 3098 C CA . GLU A 1 375 ? -23.791 -9.757 18.775 1.00 97.94 375 GLU A CA 1
ATOM 3099 C C . GLU A 1 375 ? -22.810 -10.216 19.863 1.00 97.94 375 GLU A C 1
ATOM 3101 O O . GLU A 1 375 ? -22.694 -9.576 20.904 1.00 97.94 375 GLU A O 1
ATOM 3106 N N . GLN A 1 376 ? -22.052 -11.289 19.612 1.00 98.00 376 GLN A N 1
ATOM 3107 C CA . GLN A 1 376 ? -21.036 -11.777 20.554 1.00 98.00 376 GLN A CA 1
ATOM 3108 C C . GLN A 1 376 ? -19.891 -10.777 20.757 1.00 98.00 376 GLN A C 1
ATOM 3110 O O . GLN A 1 376 ? -19.290 -10.753 21.828 1.00 98.00 376 GLN A O 1
ATOM 3115 N N . ALA A 1 377 ? -19.586 -9.978 19.734 1.00 96.94 377 ALA A N 1
ATOM 3116 C CA . ALA A 1 377 ? -18.579 -8.928 19.779 1.00 96.94 377 ALA A CA 1
ATOM 3117 C C . ALA A 1 377 ? -19.081 -7.630 20.435 1.00 96.94 377 ALA A C 1
ATOM 3119 O O . ALA A 1 377 ? -18.264 -6.773 20.762 1.00 96.94 377 ALA A O 1
ATOM 3120 N N . GLY A 1 378 ? -20.396 -7.469 20.624 1.00 97.06 378 GLY A N 1
ATOM 3121 C CA . GLY A 1 378 ? -20.988 -6.218 21.098 1.00 97.06 378 GLY A CA 1
ATOM 3122 C C . GLY A 1 378 ? -20.829 -5.062 20.105 1.00 97.06 378 GLY A C 1
ATOM 3123 O O . GLY A 1 378 ? -20.687 -3.919 20.527 1.00 97.06 378 GLY A O 1
ATOM 3124 N N . VAL A 1 379 ? -20.814 -5.360 18.802 1.00 95.75 379 VAL A N 1
ATOM 3125 C CA . VAL A 1 379 ? -20.648 -4.373 17.725 1.00 95.75 379 VAL A CA 1
ATOM 3126 C C . VAL A 1 379 ? -21.897 -4.356 16.853 1.00 95.75 379 VAL A C 1
ATOM 3128 O O . VAL A 1 379 ? -22.455 -5.408 16.538 1.00 95.75 379 VAL A O 1
ATOM 3131 N N . GLU A 1 380 ? -22.309 -3.171 16.408 1.00 94.50 380 GLU A N 1
ATOM 3132 C CA . GLU A 1 380 ? -23.412 -3.039 15.461 1.00 94.50 380 GLU A CA 1
ATOM 3133 C C . GLU A 1 380 ? -23.114 -3.797 14.150 1.00 94.50 380 GLU A C 1
ATOM 3135 O O . GLU A 1 380 ? -22.033 -3.632 13.571 1.00 94.50 380 GLU A O 1
ATOM 3140 N N . PRO A 1 381 ? -24.051 -4.604 13.610 1.00 94.75 381 PRO A N 1
ATOM 3141 C CA . PRO A 1 381 ? -23.807 -5.416 12.413 1.00 94.75 381 PRO A CA 1
ATOM 3142 C C . PRO A 1 381 ? -23.294 -4.623 11.200 1.00 94.75 381 PRO A C 1
ATOM 3144 O O . PRO A 1 381 ? -22.501 -5.133 10.401 1.00 94.75 381 PRO A O 1
ATOM 3147 N N . GLN A 1 382 ? -23.701 -3.358 11.068 1.00 92.38 382 GLN A N 1
ATOM 3148 C CA . GLN A 1 382 ? -23.249 -2.465 9.999 1.00 92.38 382 GLN A CA 1
ATOM 3149 C C . GLN A 1 382 ? -21.762 -2.097 10.106 1.00 92.38 382 GLN A C 1
ATOM 3151 O O . GLN A 1 382 ? -21.100 -1.980 9.080 1.00 92.38 382 GLN A O 1
ATOM 3156 N N . GLN A 1 383 ? -21.196 -2.070 11.311 1.00 94.69 383 GLN A N 1
ATOM 3157 C CA . GLN A 1 383 ? -19.790 -1.740 11.578 1.00 94.69 383 GLN A CA 1
ATOM 3158 C C . GLN A 1 383 ? -18.889 -2.984 11.651 1.00 94.69 383 GLN A C 1
ATOM 3160 O O . GLN A 1 383 ? -17.671 -2.871 11.766 1.00 94.69 383 GLN A O 1
ATOM 3165 N N . TYR A 1 384 ? -19.469 -4.187 11.577 1.00 97.69 384 TYR A N 1
ATOM 3166 C CA . TYR A 1 384 ? -18.757 -5.440 11.828 1.00 97.69 384 TYR A CA 1
ATOM 3167 C C . TYR A 1 384 ? -18.404 -6.212 10.552 1.00 97.69 384 TYR A C 1
ATOM 3169 O O . TYR A 1 384 ? -19.253 -6.410 9.681 1.00 97.69 384 TYR A O 1
ATOM 3177 N N . VAL A 1 385 ? -17.174 -6.704 10.446 1.00 98.31 385 VAL A N 1
ATOM 3178 C CA . VAL A 1 385 ? -16.730 -7.646 9.410 1.00 98.31 385 VAL A CA 1
ATOM 3179 C C . VAL A 1 385 ? -16.342 -8.943 10.106 1.00 98.31 385 VAL A C 1
ATOM 3181 O O . VAL A 1 385 ? -15.478 -8.957 10.978 1.00 98.31 385 VAL A O 1
ATOM 3184 N N . ARG A 1 386 ? -16.984 -10.052 9.740 1.00 98.44 386 ARG A N 1
ATOM 3185 C CA . ARG A 1 386 ? -16.738 -11.346 10.382 1.00 98.44 386 ARG A CA 1
ATOM 3186 C C . ARG A 1 386 ? -15.825 -12.211 9.530 1.00 98.44 386 ARG A C 1
ATOM 3188 O O . ARG A 1 386 ? -16.255 -12.644 8.466 1.00 98.44 386 ARG A O 1
ATOM 3195 N N . ALA A 1 387 ? -14.655 -12.568 10.057 1.00 98.69 387 ALA A N 1
ATOM 3196 C CA . ALA A 1 387 ? -13.868 -13.653 9.491 1.00 98.69 387 ALA A CA 1
ATOM 3197 C C . ALA A 1 387 ? -14.484 -14.999 9.886 1.00 98.69 387 ALA A C 1
ATOM 3199 O O . ALA A 1 387 ? -14.639 -15.315 11.070 1.00 98.69 387 ALA A O 1
ATOM 3200 N N . VAL A 1 388 ? -14.885 -15.783 8.887 1.00 98.31 388 VAL A N 1
ATOM 3201 C CA . VAL A 1 388 ? -15.549 -17.076 9.083 1.00 98.31 388 VAL A CA 1
ATOM 3202 C C . VAL A 1 388 ? -14.507 -18.182 9.295 1.00 98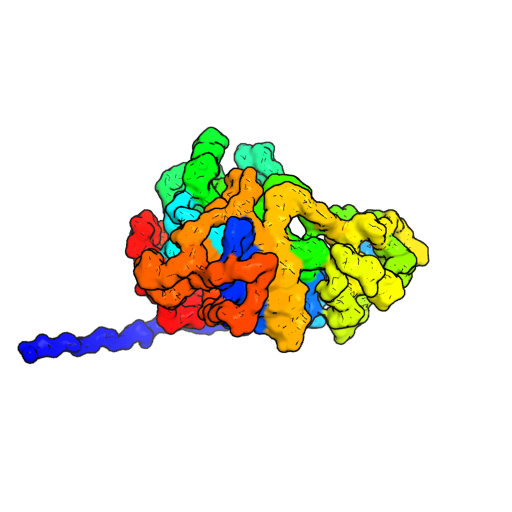.31 388 VAL A C 1
ATOM 3204 O O . VAL A 1 388 ? -13.595 -18.313 8.479 1.00 98.31 388 VAL A O 1
ATOM 3207 N N . PRO A 1 389 ? -14.622 -19.003 10.357 1.00 98.12 389 PRO A N 1
ATOM 3208 C CA . PRO A 1 389 ? -13.725 -20.136 10.539 1.00 98.12 389 PRO A CA 1
ATOM 3209 C C . PRO A 1 389 ? -13.984 -21.202 9.469 1.00 98.12 389 PRO A C 1
ATOM 3211 O O . PRO A 1 389 ? -15.138 -21.535 9.189 1.00 98.12 389 PRO A O 1
ATOM 3214 N N . PHE A 1 390 ? -12.922 -21.778 8.915 1.00 98.00 390 PHE A N 1
ATOM 3215 C CA . PHE A 1 390 ? -13.000 -22.912 7.992 1.00 98.00 390 PHE A CA 1
ATOM 3216 C C . PHE A 1 390 ? -11.885 -23.933 8.266 1.00 98.00 390 PHE A C 1
ATOM 3218 O O . PHE A 1 390 ? -11.012 -23.724 9.107 1.00 98.00 390 PHE A O 1
ATOM 3225 N N . SER A 1 391 ? -11.929 -25.070 7.571 1.00 96.12 391 SER A N 1
ATOM 3226 C CA . SER A 1 391 ? -10.897 -26.112 7.636 1.00 96.12 391 SER A CA 1
ATOM 3227 C C . SER A 1 391 ? -10.253 -26.322 6.267 1.00 96.12 391 SER A C 1
ATOM 3229 O O . SER A 1 391 ? -10.953 -26.331 5.258 1.00 96.12 391 SER A O 1
ATOM 3231 N N . GLY A 1 392 ? -8.937 -26.542 6.245 1.00 95.25 392 GLY A N 1
ATOM 3232 C CA . GLY A 1 392 ? -8.142 -26.708 5.024 1.00 95.25 392 GLY A CA 1
ATOM 3233 C C . GLY A 1 392 ? -7.170 -25.551 4.790 1.00 95.25 392 GLY A C 1
ATOM 3234 O O . GLY A 1 392 ? -7.016 -24.675 5.641 1.00 95.25 392 GLY A O 1
ATOM 3235 N N . ASP A 1 393 ? -6.506 -25.567 3.635 1.00 95.00 393 ASP A N 1
ATOM 3236 C CA . ASP A 1 393 ? -5.447 -24.605 3.294 1.00 95.00 393 ASP A CA 1
ATOM 3237 C C . ASP A 1 393 ? -5.962 -23.356 2.564 1.00 95.00 393 ASP A C 1
ATOM 3239 O O . ASP A 1 393 ? -5.254 -22.360 2.465 1.00 95.00 393 ASP A O 1
ATOM 3243 N N . SER A 1 394 ? -7.184 -23.381 2.025 1.00 95.69 394 SER A N 1
ATOM 3244 C CA . SER A 1 394 ? -7.779 -22.228 1.337 1.00 95.69 394 SER A CA 1
ATOM 3245 C C . SER A 1 394 ? -9.301 -22.214 1.494 1.00 95.69 394 SER A C 1
ATOM 3247 O O . SER A 1 394 ? -9.919 -23.284 1.477 1.00 95.69 394 SER A O 1
ATOM 3249 N N . PRO A 1 395 ? -9.923 -21.034 1.662 1.00 97.06 395 PRO A N 1
ATOM 3250 C CA . PRO A 1 395 ? -11.365 -20.931 1.832 1.00 97.06 395 PRO A CA 1
ATOM 3251 C C . PRO A 1 395 ? -12.105 -21.218 0.519 1.00 97.06 395 PRO A C 1
ATOM 3253 O O . PRO A 1 395 ? -11.699 -20.790 -0.560 1.00 97.06 395 PRO A O 1
ATOM 3256 N N . ALA A 1 396 ? -13.250 -21.893 0.613 1.00 96.50 396 ALA A N 1
ATOM 3257 C CA . ALA A 1 396 ? -14.192 -21.980 -0.498 1.00 96.50 396 ALA A CA 1
ATOM 3258 C C . ALA A 1 396 ? -14.979 -20.663 -0.580 1.00 96.50 396 ALA A C 1
ATOM 3260 O O . ALA A 1 396 ? -16.006 -20.524 0.087 1.00 96.50 396 ALA A O 1
ATOM 3261 N N . TRP A 1 397 ? -14.486 -19.690 -1.354 1.00 97.31 397 TRP A N 1
ATOM 3262 C CA . TRP A 1 397 ? -15.026 -18.323 -1.380 1.00 97.31 397 TRP A CA 1
ATOM 3263 C C . TRP A 1 397 ? -16.536 -18.244 -1.625 1.00 97.31 397 TRP A C 1
ATOM 3265 O O . TRP A 1 397 ? -17.194 -17.435 -0.984 1.00 97.31 397 TRP A O 1
ATOM 3275 N N . ASP A 1 398 ? -17.114 -19.124 -2.444 1.00 96.56 398 ASP A N 1
ATOM 3276 C CA . ASP A 1 398 ? -18.566 -19.158 -2.697 1.00 96.56 398 ASP A CA 1
ATOM 3277 C C . ASP A 1 398 ? -19.407 -19.444 -1.436 1.00 96.56 398 ASP A C 1
ATOM 3279 O O . ASP A 1 398 ? -20.610 -19.192 -1.408 1.00 96.56 398 ASP A O 1
ATOM 3283 N N . SER A 1 399 ? -18.783 -19.974 -0.380 1.00 95.81 399 SER A N 1
ATOM 3284 C CA . SER A 1 399 ? -19.412 -20.240 0.920 1.00 95.81 399 SER A CA 1
ATOM 3285 C C . SER A 1 399 ? -19.152 -19.158 1.973 1.00 95.81 399 SER A C 1
ATOM 3287 O O . SER A 1 399 ? -19.770 -19.183 3.040 1.00 95.81 399 SER A O 1
ATOM 3289 N N . ILE A 1 400 ? -18.251 -18.211 1.699 1.00 98.19 400 ILE A N 1
ATOM 3290 C CA . ILE A 1 400 ? -17.917 -17.125 2.620 1.00 98.19 400 ILE A CA 1
ATOM 3291 C C . ILE A 1 400 ? -18.847 -15.940 2.328 1.00 98.19 400 ILE A C 1
ATOM 3293 O O . ILE A 1 400 ? -18.880 -15.466 1.194 1.00 98.19 400 ILE A O 1
ATOM 3297 N N . PRO A 1 401 ? -19.607 -15.420 3.306 1.00 96.94 401 PRO A N 1
ATOM 3298 C CA . PRO A 1 401 ? -20.457 -14.257 3.085 1.00 96.94 401 PRO A CA 1
ATOM 3299 C C . PRO A 1 401 ? -19.644 -13.041 2.632 1.00 96.94 401 PRO A C 1
ATOM 3301 O O . PRO A 1 401 ? -18.630 -12.708 3.246 1.00 96.94 401 PRO A O 1
ATOM 3304 N N . SER A 1 402 ? -20.112 -12.375 1.577 1.00 97.81 402 SER A N 1
ATOM 3305 C CA . SER A 1 402 ? -19.580 -11.082 1.145 1.00 97.81 402 SER A CA 1
ATOM 3306 C C . SER A 1 402 ? -20.282 -9.949 1.886 1.00 97.81 402 SER A C 1
ATOM 3308 O O . SER A 1 402 ? -21.503 -9.977 2.066 1.00 97.81 402 SER A O 1
ATOM 3310 N N . LYS A 1 403 ? -19.509 -8.951 2.313 1.00 97.75 403 LYS A N 1
ATOM 3311 C CA . LYS A 1 403 ? -20.003 -7.681 2.841 1.00 97.75 403 LYS A CA 1
ATOM 3312 C C . LYS A 1 403 ? -19.538 -6.547 1.939 1.00 97.75 403 LYS A C 1
ATOM 3314 O O . LYS A 1 403 ? -18.344 -6.404 1.700 1.00 97.75 403 LYS A O 1
ATOM 3319 N N . THR A 1 404 ? -20.477 -5.723 1.491 1.00 97.69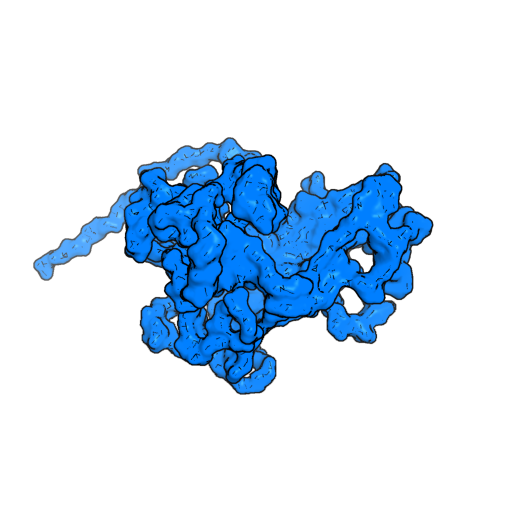 404 THR A N 1
ATOM 3320 C CA . THR A 1 404 ? -20.170 -4.486 0.770 1.00 97.69 404 THR A CA 1
ATOM 3321 C C . THR A 1 404 ? -19.894 -3.365 1.764 1.00 97.69 404 THR A C 1
ATOM 3323 O O . THR A 1 404 ? -20.678 -3.136 2.687 1.00 97.69 404 THR A O 1
ATOM 3326 N N . ILE A 1 405 ? -18.765 -2.691 1.581 1.00 96.19 405 ILE A N 1
ATOM 3327 C CA . ILE A 1 405 ? -18.287 -1.581 2.396 1.00 96.19 405 ILE A CA 1
ATOM 3328 C C . ILE A 1 405 ? -18.147 -0.355 1.493 1.00 96.19 405 ILE A C 1
ATOM 3330 O O . ILE A 1 405 ? -17.339 -0.399 0.564 1.00 96.19 405 ILE A O 1
ATOM 3334 N N . PRO A 1 406 ? -18.871 0.744 1.762 1.00 95.38 406 PRO A N 1
ATOM 3335 C CA . PRO A 1 406 ? -18.649 1.986 1.042 1.00 95.38 406 PRO A CA 1
ATOM 3336 C C . PRO A 1 406 ? -17.293 2.580 1.437 1.00 95.38 406 PRO A C 1
ATOM 3338 O O . PRO A 1 406 ? -16.972 2.724 2.623 1.00 95.38 406 PRO A O 1
ATOM 3341 N N . LEU A 1 407 ? -16.502 2.943 0.434 1.00 95.56 407 LEU A N 1
ATOM 3342 C CA . LEU A 1 407 ? -15.278 3.718 0.571 1.00 95.56 407 LEU A CA 1
ATOM 3343 C C . LEU A 1 407 ? -15.541 5.123 0.054 1.00 95.56 407 LEU A C 1
ATOM 3345 O O . LEU A 1 407 ? -16.000 5.291 -1.071 1.00 95.56 407 LEU A O 1
ATOM 3349 N N . ILE A 1 408 ? -15.204 6.135 0.840 1.00 92.94 408 ILE A N 1
ATOM 3350 C CA . ILE A 1 408 ? -15.450 7.531 0.488 1.00 92.94 408 ILE A CA 1
ATOM 3351 C C . ILE A 1 408 ? -14.170 8.235 0.076 1.00 92.94 408 ILE A C 1
ATOM 3353 O O . ILE A 1 408 ? -13.092 7.967 0.609 1.00 92.94 408 ILE A O 1
ATOM 3357 N N . TYR A 1 409 ? -14.285 9.188 -0.835 1.00 90.94 409 TYR A N 1
ATOM 3358 C CA . TYR A 1 409 ? -13.205 10.104 -1.150 1.00 90.94 409 TYR A CA 1
ATOM 3359 C C . TYR A 1 409 ? -13.040 11.124 0.002 1.00 90.94 409 TYR A C 1
ATOM 3361 O O . TYR A 1 409 ? -13.941 11.933 0.230 1.00 90.94 409 TYR A O 1
ATOM 3369 N N . PRO A 1 410 ? -11.915 11.129 0.751 1.00 86.94 410 PRO A N 1
ATOM 3370 C CA . PRO A 1 410 ? -11.822 11.869 2.015 1.00 86.94 410 PRO A CA 1
ATOM 3371 C C . PRO A 1 410 ? -11.420 13.346 1.863 1.00 86.94 410 PRO A C 1
ATOM 3373 O O . PRO A 1 410 ? -11.264 14.046 2.865 1.00 86.94 410 PRO A O 1
ATOM 3376 N N . GLY A 1 411 ? -11.185 13.829 0.637 1.00 83.25 411 GLY A N 1
ATOM 3377 C CA . GLY A 1 411 ? -10.676 15.182 0.398 1.00 83.25 411 GLY A CA 1
ATOM 3378 C C . GLY A 1 411 ? -9.326 15.449 1.080 1.00 83.25 411 GLY A C 1
ATOM 3379 O O . GLY A 1 411 ? -8.455 14.580 1.141 1.00 83.25 411 GLY A O 1
ATOM 3380 N N . ILE A 1 412 ? -9.139 16.677 1.577 1.00 80.06 412 ILE A N 1
ATOM 3381 C CA . ILE A 1 412 ? -7.946 17.110 2.334 1.00 80.06 412 ILE A CA 1
ATOM 3382 C C . ILE A 1 412 ? -8.346 17.386 3.792 1.00 80.06 412 ILE A C 1
ATOM 3384 O O . ILE A 1 412 ? -8.054 18.442 4.362 1.00 80.06 412 ILE A O 1
ATOM 3388 N N . ILE A 1 413 ? -9.069 16.449 4.400 1.00 87.31 413 ILE A N 1
ATOM 3389 C CA . ILE A 1 413 ? -9.347 16.488 5.834 1.00 87.31 413 ILE A CA 1
ATOM 3390 C C . ILE A 1 413 ? -8.160 15.878 6.573 1.00 87.31 413 ILE A C 1
ATOM 3392 O O . ILE A 1 413 ? -7.761 14.742 6.320 1.00 87.31 413 ILE A O 1
ATOM 3396 N N . ASP A 1 414 ? -7.592 16.655 7.488 1.00 90.62 414 ASP A N 1
ATOM 3397 C CA . ASP A 1 414 ? -6.463 16.249 8.314 1.00 90.62 414 ASP A CA 1
ATOM 3398 C C . ASP A 1 414 ? -6.808 16.383 9.804 1.00 90.62 414 ASP A C 1
ATOM 3400 O O . ASP A 1 414 ? -7.671 17.164 10.213 1.00 90.62 414 ASP A O 1
ATOM 3404 N N . TRP A 1 415 ? -6.113 15.600 10.617 1.00 94.75 415 TRP A N 1
ATOM 3405 C CA . TRP A 1 415 ? -6.207 15.546 12.065 1.00 94.75 415 TRP A CA 1
ATOM 3406 C C . TRP A 1 415 ? -5.954 16.896 12.735 1.00 94.75 415 TRP A C 1
ATOM 3408 O O . TRP A 1 415 ? -6.601 17.223 13.732 1.00 94.75 415 TRP A O 1
ATOM 3418 N N . THR A 1 416 ? -5.038 17.704 12.191 1.00 93.69 416 THR A N 1
ATOM 3419 C CA . THR A 1 416 ? -4.733 19.033 12.732 1.00 93.69 416 THR A CA 1
ATOM 3420 C C . THR A 1 416 ? -5.964 19.932 12.647 1.00 93.69 416 THR A C 1
ATOM 3422 O O . THR A 1 416 ? -6.280 20.616 13.617 1.00 93.69 416 THR A O 1
ATOM 3425 N N . TRP A 1 417 ? -6.709 19.892 11.540 1.00 92.69 417 TRP A N 1
ATOM 3426 C CA . TRP A 1 417 ? -7.984 20.597 11.416 1.00 92.69 417 TRP A CA 1
ATOM 3427 C C . TRP A 1 417 ? -9.085 19.969 12.281 1.00 92.69 417 TRP A C 1
ATOM 3429 O O . TRP A 1 417 ? -9.732 20.709 13.024 1.00 92.69 417 TRP A O 1
ATOM 3439 N N . LEU A 1 418 ? -9.258 18.638 12.249 1.00 92.06 418 LEU A N 1
ATOM 3440 C CA . LEU A 1 418 ? -10.300 17.919 13.011 1.00 92.06 418 LEU A CA 1
ATOM 3441 C C . LEU A 1 418 ? -10.231 18.187 14.520 1.00 92.06 418 LEU A C 1
ATOM 3443 O O . LEU A 1 418 ? -11.255 18.230 15.203 1.00 92.06 418 LEU A O 1
ATOM 3447 N N . THR A 1 419 ? -9.022 18.393 15.036 1.00 94.50 419 THR A N 1
ATOM 3448 C CA . THR A 1 419 ? -8.775 18.700 16.446 1.00 94.50 419 THR A CA 1
ATOM 3449 C C . THR A 1 419 ? -8.637 20.194 16.721 1.00 94.50 419 THR A C 1
ATOM 3451 O O . THR A 1 419 ? -8.412 20.569 17.869 1.00 94.50 419 THR A O 1
ATOM 3454 N N . SER A 1 420 ? -8.762 21.078 15.730 1.00 93.88 420 SER A N 1
ATOM 3455 C CA . SER A 1 420 ? -8.679 22.536 15.911 1.00 93.88 420 SER A CA 1
ATOM 3456 C C . SER A 1 420 ? -10.038 23.160 16.218 1.00 93.88 420 SER A C 1
ATOM 3458 O O . SER A 1 420 ? -11.067 22.624 15.835 1.00 93.88 420 SER A O 1
ATOM 3460 N N . GLU A 1 421 ? -10.054 24.355 16.814 1.00 94.31 421 GLU A N 1
ATOM 3461 C CA . GLU A 1 421 ? -11.300 25.101 17.080 1.00 94.31 421 GLU A CA 1
ATOM 3462 C C . GLU A 1 421 ? -12.075 25.490 15.805 1.00 94.31 421 GLU A C 1
ATOM 3464 O O . GLU A 1 421 ? -13.229 25.900 15.889 1.00 94.31 421 GLU A O 1
ATOM 3469 N N . ASN A 1 422 ? -11.461 25.338 14.623 1.00 90.81 422 ASN A N 1
ATOM 3470 C CA . ASN A 1 422 ? -12.116 25.552 13.332 1.00 90.81 422 ASN A CA 1
ATOM 3471 C C . ASN A 1 422 ? -13.035 24.389 12.930 1.00 90.81 422 ASN A C 1
ATOM 3473 O O . ASN A 1 422 ? -13.846 24.546 12.018 1.00 90.81 422 ASN A O 1
ATOM 3477 N N . HIS A 1 423 ? -12.908 23.226 13.569 1.00 89.56 423 HIS A N 1
ATOM 3478 C CA . HIS A 1 423 ? -13.837 22.118 13.404 1.00 89.56 423 HIS A CA 1
ATOM 3479 C C . HIS A 1 423 ? -14.909 22.196 14.497 1.00 89.56 423 HIS A C 1
ATOM 3481 O O . HIS A 1 423 ? -14.592 22.208 15.680 1.00 89.56 423 HIS A O 1
ATOM 3487 N N . HIS A 1 424 ? -16.191 22.243 14.132 1.00 87.25 424 HIS A N 1
ATOM 3488 C CA . HIS A 1 424 ? -17.270 22.442 15.108 1.00 87.25 424 HIS A CA 1
ATOM 3489 C C . HIS A 1 424 ? -17.329 21.361 16.205 1.00 87.25 424 HIS A C 1
ATOM 3491 O O . HIS A 1 424 ? -17.641 21.698 17.344 1.00 87.25 424 HIS A O 1
ATOM 3497 N N . GLY A 1 425 ? -16.988 20.106 15.884 1.00 87.94 425 GLY A N 1
ATOM 3498 C CA . GLY A 1 425 ? -16.967 18.975 16.826 1.00 87.94 425 GLY A CA 1
ATOM 3499 C C . GLY A 1 425 ? -15.608 18.724 17.487 1.00 87.94 425 GLY A C 1
ATOM 3500 O O . GLY A 1 425 ? -15.313 17.607 17.907 1.00 87.94 425 GLY A O 1
ATOM 3501 N N . TYR A 1 426 ? -14.710 19.715 17.510 1.00 92.75 426 TYR A N 1
ATOM 3502 C CA . TYR A 1 426 ? -13.332 19.498 17.955 1.00 92.75 426 TYR A CA 1
ATOM 3503 C C . TYR A 1 426 ? -13.212 19.033 19.408 1.00 92.75 426 TYR A C 1
ATOM 3505 O O . TYR A 1 426 ? -12.245 18.352 19.739 1.00 92.75 426 TYR A O 1
ATOM 3513 N N . ARG A 1 427 ? -14.142 19.401 20.299 1.00 94.56 427 ARG A N 1
ATOM 3514 C CA . ARG A 1 427 ? -14.069 19.001 21.715 1.00 94.56 427 ARG A CA 1
ATOM 3515 C C . ARG A 1 427 ? -14.341 17.515 21.861 1.00 94.56 427 ARG A C 1
ATOM 3517 O O . ARG A 1 427 ? -13.550 16.820 22.485 1.00 94.56 427 ARG A O 1
ATOM 3524 N N . GLU A 1 428 ? -15.382 17.038 21.200 1.00 93.62 428 GLU A N 1
ATOM 3525 C CA . GLU A 1 428 ? -15.795 15.644 21.180 1.00 93.62 428 GLU A CA 1
ATOM 3526 C C . GLU A 1 428 ? -14.718 14.761 20.535 1.00 93.62 428 GLU A C 1
ATOM 3528 O O . GLU A 1 428 ? -14.392 13.700 21.067 1.00 93.62 428 GLU A O 1
ATOM 3533 N N . VAL A 1 429 ? -14.077 15.242 19.460 1.00 92.88 429 VAL A N 1
ATOM 3534 C CA . VAL A 1 429 ? -12.914 14.570 18.852 1.00 92.88 429 VAL A CA 1
ATOM 3535 C C . VAL A 1 429 ? -11.752 14.462 19.848 1.00 92.88 429 VAL A C 1
ATOM 3537 O O . VAL A 1 429 ? -11.173 13.392 20.018 1.00 92.88 429 VAL A O 1
ATOM 3540 N N . ARG A 1 430 ? -11.411 15.550 20.552 1.00 94.44 430 ARG A N 1
ATOM 3541 C CA . ARG A 1 430 ? -10.320 15.577 21.551 1.00 94.44 430 ARG A CA 1
ATOM 3542 C C . ARG A 1 430 ? -10.606 14.714 22.784 1.00 94.44 430 ARG A C 1
ATOM 3544 O O . ARG A 1 430 ? -9.674 14.213 23.426 1.00 94.44 430 ARG A O 1
ATOM 3551 N N . GLU A 1 431 ? -11.875 14.579 23.139 1.00 94.19 431 GLU A N 1
ATOM 3552 C CA . GLU A 1 431 ? -12.354 13.758 24.252 1.00 94.19 431 GLU A CA 1
ATOM 3553 C C . GLU A 1 431 ? -12.509 12.281 23.871 1.00 94.19 431 GLU A C 1
ATOM 3555 O O . GLU A 1 431 ? -12.679 11.459 24.769 1.00 94.19 431 GLU A O 1
ATOM 3560 N N . ASP A 1 432 ? -12.351 11.936 22.586 1.00 92.44 432 ASP A N 1
ATOM 3561 C CA . ASP A 1 432 ? -12.588 10.589 22.043 1.00 92.44 432 ASP A CA 1
ATOM 3562 C C . ASP A 1 432 ? -14.038 10.120 22.272 1.00 92.44 432 ASP A C 1
ATOM 3564 O O . ASP A 1 432 ? -14.307 8.944 22.504 1.00 92.44 432 ASP A O 1
ATOM 3568 N N . ALA A 1 433 ? -14.974 11.074 22.275 1.00 88.62 433 ALA A N 1
ATOM 3569 C CA . ALA A 1 433 ? -16.370 10.881 22.667 1.00 88.62 433 ALA A CA 1
ATOM 3570 C C . ALA A 1 433 ? -17.333 10.774 21.472 1.00 88.62 433 ALA A C 1
ATOM 3572 O O . ALA A 1 433 ? -18.540 10.654 21.670 1.00 88.62 433 ALA A O 1
ATOM 3573 N N . LEU A 1 434 ? -16.810 10.866 20.248 1.00 84.38 434 LEU A N 1
ATOM 3574 C CA . LEU A 1 434 ? -17.580 10.865 19.009 1.00 84.38 434 LEU A CA 1
ATOM 3575 C C . LEU A 1 434 ? -16.852 10.019 17.974 1.00 84.38 434 LEU A C 1
ATOM 3577 O O . LEU A 1 434 ? -15.683 10.266 17.671 1.00 84.38 434 LEU A O 1
ATOM 3581 N N . SER A 1 435 ? -17.555 9.034 17.432 1.00 84.81 435 SER A N 1
ATOM 3582 C CA . SER A 1 435 ? -17.098 8.229 16.311 1.00 84.81 435 SER A CA 1
ATOM 3583 C C . SER A 1 435 ? -17.570 8.832 14.994 1.00 84.81 435 SER A C 1
ATOM 3585 O O . SER A 1 435 ? -18.636 9.448 14.928 1.00 84.81 435 SER A O 1
ATOM 3587 N N . ILE A 1 436 ? -16.826 8.603 13.909 1.00 85.12 436 ILE A N 1
ATOM 3588 C CA . ILE A 1 436 ? -17.302 8.950 12.561 1.00 85.12 436 ILE A CA 1
ATOM 3589 C C . ILE A 1 436 ? -18.667 8.311 12.250 1.00 85.12 436 ILE A C 1
ATOM 3591 O O . ILE A 1 436 ? -19.474 8.889 11.523 1.00 85.12 436 ILE A O 1
ATOM 3595 N N . TRP A 1 437 ? -18.951 7.160 12.862 1.00 85.75 437 TRP A N 1
ATOM 3596 C CA . TRP A 1 437 ? -20.232 6.476 12.758 1.00 85.75 437 TRP A CA 1
ATOM 3597 C C . TRP A 1 437 ? -21.398 7.239 13.396 1.00 85.75 437 TRP A C 1
ATOM 3599 O O . TRP A 1 437 ? -22.511 7.110 12.915 1.00 85.75 437 TRP A O 1
ATOM 3609 N N . ASP A 1 438 ? -21.180 8.059 14.425 1.00 81.62 438 ASP A N 1
ATOM 3610 C CA . ASP A 1 438 ? -22.282 8.700 15.162 1.00 81.62 438 ASP A CA 1
ATOM 3611 C C . ASP A 1 438 ? -22.925 9.872 14.398 1.00 81.62 438 ASP A C 1
ATOM 3613 O O . ASP A 1 438 ? -24.026 10.308 14.730 1.00 81.62 438 ASP A O 1
ATOM 3617 N N . TRP A 1 439 ? -22.225 10.424 13.401 1.00 71.12 439 TRP A N 1
ATOM 3618 C CA . TRP A 1 439 ? -22.654 11.625 12.667 1.00 71.12 439 TRP A CA 1
ATOM 3619 C C . TRP A 1 439 ? -22.770 11.429 11.156 1.00 71.12 439 TRP A C 1
ATOM 3621 O O . TRP A 1 439 ? -23.333 12.291 10.470 1.00 71.12 439 TRP A O 1
ATOM 3631 N N . HIS A 1 440 ? -22.211 10.342 10.622 1.00 69.12 440 HIS A N 1
ATOM 3632 C CA . HIS A 1 440 ? -22.043 10.154 9.182 1.00 69.12 440 HIS A CA 1
ATOM 3633 C C . HIS A 1 440 ? -22.347 8.726 8.696 1.00 69.12 440 HIS A C 1
ATOM 3635 O O . HIS A 1 440 ? -21.872 8.327 7.631 1.00 69.12 440 HIS A O 1
ATOM 3641 N N . ASP A 1 441 ? -23.126 7.949 9.446 1.00 68.00 441 ASP A N 1
ATOM 3642 C CA . ASP A 1 441 ? -23.512 6.573 9.105 1.00 68.00 441 ASP A CA 1
ATOM 3643 C C . ASP A 1 441 ? -24.560 6.458 7.985 1.00 68.00 441 ASP A C 1
ATOM 3645 O O . ASP A 1 441 ? -24.557 5.458 7.269 1.00 68.00 441 ASP A O 1
ATOM 3649 N N . GLU A 1 442 ? -25.436 7.450 7.806 1.00 66.69 442 GLU A N 1
ATOM 3650 C CA . GLU A 1 442 ? -26.600 7.300 6.915 1.00 66.69 442 GLU A CA 1
ATOM 3651 C C . GLU A 1 442 ? -26.319 7.541 5.416 1.00 66.69 442 GLU A C 1
ATOM 3653 O O . GLU A 1 442 ? -27.049 7.013 4.576 1.00 66.69 442 GLU A O 1
ATOM 3658 N N . ASP A 1 443 ? -25.295 8.326 5.048 1.00 85.19 443 ASP A N 1
ATOM 3659 C CA . ASP A 1 443 ? -25.034 8.690 3.642 1.00 85.19 443 ASP A CA 1
ATOM 3660 C C . ASP A 1 443 ? -23.537 8.972 3.358 1.00 85.19 443 ASP A C 1
ATOM 3662 O O . ASP A 1 443 ? -23.064 10.108 3.517 1.00 85.19 443 ASP A O 1
ATOM 3666 N N . PRO A 1 444 ? -22.777 7.954 2.902 1.00 88.12 444 PRO A N 1
ATOM 3667 C CA . PRO A 1 444 ? -21.368 8.095 2.530 1.00 88.12 444 PRO A CA 1
ATOM 3668 C C . PRO A 1 444 ? -21.122 9.121 1.412 1.00 88.12 444 PRO A C 1
ATOM 3670 O O . PRO A 1 444 ? -20.103 9.817 1.425 1.00 88.12 444 PRO A O 1
ATOM 3673 N N . GLN A 1 445 ? -22.057 9.253 0.465 1.00 89.69 445 GLN A N 1
ATOM 3674 C CA . GLN A 1 445 ? -21.949 10.194 -0.653 1.00 89.69 445 GLN A CA 1
ATOM 3675 C C . GLN A 1 445 ? -22.027 11.629 -0.137 1.00 89.69 445 GLN A C 1
ATOM 3677 O O . GLN A 1 445 ? -21.168 12.457 -0.450 1.00 89.69 445 GLN A O 1
ATOM 3682 N N . ARG A 1 446 ? -23.007 11.916 0.722 1.00 86.31 446 ARG A N 1
ATOM 3683 C CA . ARG A 1 446 ? -23.148 13.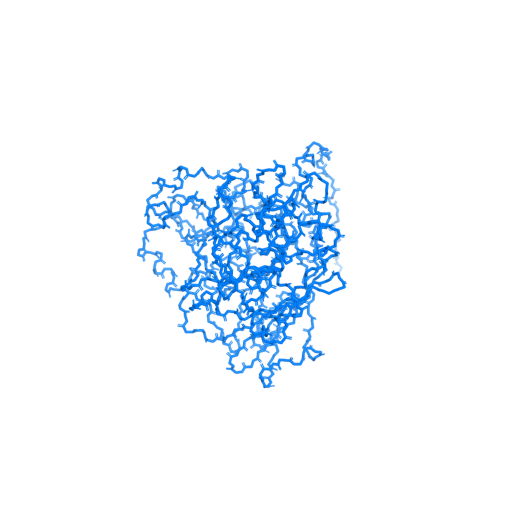234 1.347 1.00 86.31 446 ARG A CA 1
ATOM 3684 C C . ARG A 1 446 ? -21.942 13.600 2.209 1.00 86.31 446 ARG A C 1
ATOM 3686 O O . ARG A 1 446 ? -21.561 14.773 2.227 1.00 86.31 446 ARG A O 1
ATOM 3693 N N . LEU A 1 447 ? -21.334 12.642 2.915 1.00 86.31 447 LEU A N 1
ATOM 3694 C CA . LEU A 1 447 ? -20.105 12.923 3.662 1.00 86.31 447 LEU A CA 1
ATOM 3695 C C . LEU A 1 447 ? -18.952 13.294 2.720 1.00 86.31 447 LEU A C 1
ATOM 3697 O O . LEU A 1 447 ? -18.273 14.296 2.953 1.00 86.31 447 LEU A O 1
ATOM 3701 N N . ALA A 1 448 ? -18.746 12.525 1.651 1.00 87.19 448 ALA A N 1
ATOM 3702 C CA . ALA A 1 448 ? -17.695 12.814 0.679 1.00 87.19 448 ALA A CA 1
ATOM 3703 C C . ALA A 1 448 ? -17.881 14.204 0.038 1.00 87.19 448 ALA A C 1
ATOM 3705 O O . ALA A 1 448 ? -16.928 14.977 -0.078 1.00 87.19 448 ALA A O 1
ATOM 3706 N N . GLU A 1 449 ? -19.120 14.574 -0.300 1.00 87.12 449 GLU A N 1
ATOM 3707 C CA . GLU A 1 449 ? -19.466 15.914 -0.793 1.00 87.12 449 GLU A CA 1
ATOM 3708 C C . GLU A 1 449 ? -19.166 17.012 0.235 1.00 87.12 449 GLU A C 1
ATOM 3710 O O . GLU A 1 449 ? -18.613 18.055 -0.122 1.00 87.12 449 GLU A O 1
ATOM 3715 N N . LEU A 1 450 ? -19.484 16.786 1.513 1.00 83.19 450 LEU A N 1
ATOM 3716 C CA . LEU A 1 450 ? -19.187 17.733 2.589 1.00 83.19 450 LEU A CA 1
ATOM 3717 C C . LEU A 1 450 ? -17.677 17.975 2.721 1.00 83.19 450 LEU A C 1
ATOM 3719 O O . LEU A 1 450 ? -17.248 19.124 2.847 1.00 83.19 450 LEU A O 1
ATOM 3723 N N . PHE A 1 451 ? -16.862 16.922 2.647 1.00 82.50 451 PHE A N 1
ATOM 3724 C CA . PHE A 1 451 ? -15.404 17.040 2.720 1.00 82.50 451 PHE A CA 1
ATOM 3725 C C . PHE A 1 451 ? -14.802 17.843 1.567 1.00 82.50 451 PHE A C 1
ATOM 3727 O O . PHE A 1 451 ? -13.814 18.548 1.776 1.00 82.50 451 PHE A O 1
ATOM 3734 N N . LEU A 1 452 ? -15.413 17.806 0.383 1.00 78.44 452 LEU A N 1
ATOM 3735 C CA . LEU A 1 452 ? -15.006 18.643 -0.748 1.00 78.44 452 LEU A CA 1
ATOM 3736 C C . LEU A 1 452 ? -15.390 20.117 -0.589 1.00 78.44 452 LEU A C 1
ATOM 3738 O O . LEU A 1 452 ? -14.753 20.975 -1.191 1.00 78.44 452 LEU A O 1
ATOM 3742 N N . MET A 1 453 ? -16.426 20.431 0.191 1.00 75.00 453 MET A N 1
ATOM 3743 C CA . MET A 1 453 ? -16.838 21.821 0.431 1.00 75.00 453 MET A CA 1
ATOM 3744 C C . MET A 1 453 ? -15.999 22.515 1.506 1.00 75.00 453 MET A C 1
ATOM 3746 O O . MET A 1 453 ? -15.984 23.744 1.568 1.00 75.00 453 MET A O 1
ATOM 3750 N N . LEU A 1 454 ? -15.342 21.746 2.378 1.00 62.88 454 LEU A N 1
ATOM 3751 C CA . LEU A 1 454 ? -14.658 22.272 3.558 1.00 62.88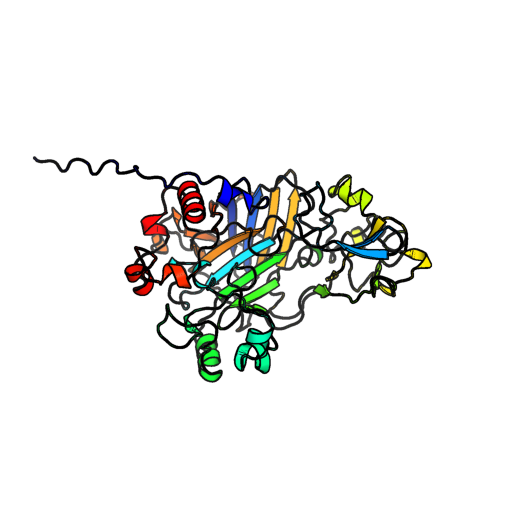 454 LEU A CA 1
ATOM 3752 C C . LEU A 1 454 ? -13.238 22.794 3.286 1.00 62.88 454 LEU A C 1
ATOM 3754 O O . LEU A 1 454 ? -12.683 23.427 4.187 1.00 62.88 454 LEU A O 1
ATOM 3758 N N . LYS A 1 455 ? -12.663 22.591 2.089 1.00 53.53 455 LYS A N 1
ATOM 3759 C CA . LYS A 1 455 ? -11.347 23.136 1.701 1.00 53.53 455 LYS A CA 1
ATOM 3760 C C . LYS A 1 455 ? -11.183 23.385 0.205 1.00 53.53 455 LYS A C 1
ATOM 3762 O O . LYS A 1 455 ? -11.357 22.423 -0.573 1.00 53.53 455 LYS A O 1
#

Secondary structure (DSSP, 8-state):
-------------PPP--TTTGGG-TTS-S-SEEEEEEEEEE-SSEEEEEEEEE--S--TT---EEEEETTEEEEEB-S-TT--SS---B---EEEEEEE-S-STTHHHHGGGGG--TT-TTSTTPPPHHHHHHSIIIIIIT--SS-----GGGBSSSTT---TT-BPPHHHHHHHHHTT-SEEEEEEETTTTGGGTBPBP-EESSSB---SSB-SEEE--EETTTEESEEE-TTTSGGGSEEHHHHHH-GGGS-TT--GGGGGGTBTTB--SSEEGGGEEE--HHHH-STTEEEESEEE---BSGGG--EEEEEEETTEEEEEEEEES----TTS----TT-EEEEEEEEE-S-SSS--EE---EEEEES--HHHHT--GGGEEEEEE--SSS--GGGSPPEEEEEE--TT--HHHHTSTTSTTHHHHHHT---HHHHHSS-HHHHHHHHHH--

Radius of gyration: 23.24 Å; chains: 1; bounding box: 74×56×56 Å